Protein AF-A0A399XRP1-F1 (afdb_monomer_lite)

Radius of gyration: 32.17 Å; chains: 1; bounding box: 72×76×112 Å

Secondary structure (DSSP, 8-state):
---SHHHHHHHHHHHHHHHHHHHHHHHHHHHHS-S--------------THHHHHHHHHHHHHTT--TTS---TTS-TTSSHHHHHHHHHHHT--SSS--HHHHHHHHHT--GGGTS--HHHHHHHHHHT---HHHHHHHIIIIITTTT--SSSB-SSS--SS-B-HHHHHHSSTT---S-SSSHHHHHHHHHHHHHHHSS--HHHHHHHHHT--TTS---TT--TT-----HHHHHHHHHHHHHTT--TTSHHHHHHHHHHHHH--TTSPEEETTEEEHHHHHHHHHHHHHHTB-TT-THHHHHH-GGGTTS----HHHHHHHTB-TTSPBP-GGGGG---SHHHHHHHHHHH-SSSSSS-PPPBPPPSEEEEE-----STTEEEEEEEEE--SSPPEEEEEEEEBSS--EEEEEEEE-TTEEEEEEGGGT---S--EEEEEESSS--EEEEEEEE-STT--EEEEEEPBS--BSEEEE-----STTEEEEEEEE--SSS-EEEEEEEEETTEEEEEEEEEE-TTBEEEEEGGGT---SSEEEEEEEESS-BEEEEEEEEE-SS-EEEEEEE-BSS--S---------STT----------SSSPPP--------

Structure (mmCIF, N/CA/C/O backbone):
data_AF-A0A399XRP1-F1
#
_entry.id   AF-A0A399XRP1-F1
#
loop_
_atom_site.group_PDB
_atom_site.id
_atom_site.type_symbol
_atom_site.label_atom_id
_atom_site.label_alt_id
_atom_site.label_comp_id
_atom_site.label_asym_id
_atom_site.label_entity_id
_atom_site.label_seq_id
_atom_site.pdbx_PDB_ins_code
_atom_site.Cartn_x
_atom_site.Cartn_y
_atom_site.Cartn_z
_atom_site.occupancy
_atom_site.B_iso_or_equiv
_atom_site.auth_seq_id
_atom_site.auth_comp_id
_atom_site.auth_asym_id
_atom_site.auth_atom_id
_atom_site.pdbx_PDB_model_num
ATOM 1 N N . MET A 1 1 ? -2.306 51.051 -70.740 1.00 42.53 1 MET A N 1
ATOM 2 C CA . MET A 1 1 ? -3.369 50.356 -69.984 1.00 42.53 1 MET A CA 1
ATOM 3 C C . MET A 1 1 ? -2.854 50.050 -68.579 1.00 42.53 1 MET A C 1
ATOM 5 O O . MET A 1 1 ? -2.030 49.153 -68.453 1.00 42.53 1 MET A O 1
ATOM 9 N N . PRO A 1 2 ? -3.246 50.806 -67.540 1.00 45.38 2 PRO A N 1
ATOM 10 C CA . PRO A 1 2 ? -2.900 50.514 -66.152 1.00 45.38 2 PRO A CA 1
ATOM 11 C C . PRO A 1 2 ? -4.105 49.860 -65.454 1.00 45.38 2 PRO A C 1
ATOM 13 O O . PRO A 1 2 ? -5.100 50.526 -65.196 1.00 45.38 2 PRO A O 1
ATOM 16 N N . GLY A 1 3 ? -4.047 48.552 -65.189 1.00 45.09 3 GLY A N 1
ATOM 17 C CA . GLY A 1 3 ? -5.160 47.823 -64.554 1.00 45.09 3 GLY A CA 1
ATOM 18 C C . GLY A 1 3 ? -4.764 46.710 -63.580 1.00 45.09 3 GLY A C 1
ATOM 19 O O . GLY A 1 3 ? -5.597 46.282 -62.794 1.00 45.09 3 GLY A O 1
ATOM 20 N N . ALA A 1 4 ? -3.504 46.262 -63.566 1.00 49.75 4 ALA A N 1
ATOM 21 C CA . ALA A 1 4 ? -3.104 45.096 -62.768 1.00 49.75 4 ALA A CA 1
ATOM 22 C C . ALA A 1 4 ? -2.467 45.432 -61.401 1.00 49.75 4 ALA A C 1
ATOM 24 O O . ALA A 1 4 ? -2.487 44.600 -60.502 1.00 49.75 4 ALA A O 1
ATOM 25 N N . ALA A 1 5 ? -1.947 46.649 -61.195 1.00 49.41 5 ALA A N 1
ATOM 26 C CA . ALA A 1 5 ? -1.226 47.002 -59.960 1.00 49.41 5 ALA A CA 1
ATOM 27 C C . ALA A 1 5 ? -2.127 47.500 -58.806 1.00 49.41 5 ALA A C 1
ATOM 29 O O . ALA A 1 5 ? -1.689 47.552 -57.661 1.00 49.41 5 ALA A O 1
ATOM 30 N N . LEU A 1 6 ? -3.393 47.842 -59.077 1.00 46.78 6 LEU A N 1
ATOM 31 C CA . LEU A 1 6 ? -4.341 48.343 -58.065 1.00 46.78 6 LEU A CA 1
ATOM 32 C C . LEU A 1 6 ? -5.133 47.231 -57.348 1.00 46.78 6 LEU A C 1
ATOM 34 O O . LEU A 1 6 ? -5.683 47.481 -56.279 1.00 46.78 6 LEU A O 1
ATOM 38 N N . GLY A 1 7 ? -5.161 46.006 -57.887 1.00 46.41 7 GLY A N 1
ATOM 39 C CA . GLY A 1 7 ? -5.902 44.879 -57.299 1.00 46.41 7 GLY A CA 1
ATOM 40 C C . GLY A 1 7 ? -5.169 44.166 -56.156 1.00 46.41 7 GLY A C 1
ATOM 41 O O . GLY A 1 7 ? -5.786 43.813 -55.152 1.00 46.41 7 GLY A O 1
ATOM 42 N N . LEU A 1 8 ? -3.846 44.005 -56.258 1.00 48.16 8 LEU A N 1
ATOM 43 C CA . LEU A 1 8 ? -3.066 43.222 -55.287 1.00 48.16 8 LEU A CA 1
ATOM 44 C C . LEU A 1 8 ? -2.926 43.944 -53.934 1.00 48.16 8 LEU A C 1
ATOM 46 O O . LEU A 1 8 ? -3.144 43.355 -52.879 1.00 48.16 8 LEU A O 1
ATOM 50 N N . ALA A 1 9 ? -2.699 45.262 -53.968 1.00 51.84 9 ALA A N 1
ATOM 51 C CA . ALA A 1 9 ? -2.603 46.092 -52.765 1.00 51.84 9 ALA A CA 1
ATOM 52 C C . ALA A 1 9 ? -3.958 46.313 -52.057 1.00 51.84 9 ALA A C 1
ATOM 54 O O . ALA A 1 9 ? -3.992 46.773 -50.912 1.00 51.84 9 ALA A O 1
ATOM 55 N N . ALA A 1 10 ? -5.083 46.042 -52.727 1.00 53.41 10 ALA A N 1
ATOM 56 C CA . ALA A 1 10 ? -6.411 46.054 -52.113 1.00 53.41 10 ALA A CA 1
ATOM 57 C C . ALA A 1 10 ? -6.719 44.708 -51.432 1.00 53.41 10 ALA A C 1
ATOM 59 O O . ALA A 1 10 ? -7.255 44.699 -50.325 1.00 53.41 10 ALA A O 1
ATOM 60 N N . ALA A 1 11 ? -6.305 43.588 -52.036 1.00 50.38 11 ALA A N 1
ATOM 61 C CA . ALA A 1 11 ? -6.477 42.248 -51.476 1.00 50.38 11 ALA A CA 1
ATOM 62 C C . ALA A 1 11 ? -5.647 42.022 -50.195 1.00 50.38 11 ALA A C 1
ATOM 64 O O . ALA A 1 11 ? -6.184 41.527 -49.204 1.00 50.38 11 ALA A O 1
ATOM 65 N N . GLU A 1 12 ? -4.384 42.466 -50.154 1.00 53.56 12 GLU A N 1
ATOM 66 C CA . GLU A 1 12 ? -3.542 42.357 -48.947 1.00 53.56 12 GLU A CA 1
ATOM 67 C C . GLU A 1 12 ? -4.073 43.193 -47.773 1.00 53.56 12 GLU A C 1
ATOM 69 O O . GLU A 1 12 ? -4.075 42.741 -46.623 1.00 53.56 12 GLU A O 1
ATOM 74 N N . ARG A 1 13 ? -4.602 44.393 -48.050 1.00 60.50 13 ARG A N 1
ATOM 75 C CA . ARG A 1 13 ? -5.226 45.240 -47.021 1.00 60.50 13 ARG A CA 1
ATOM 76 C C . ARG A 1 13 ? -6.519 44.635 -46.477 1.00 60.50 13 ARG A C 1
ATOM 78 O O . ARG A 1 13 ? -6.781 44.746 -45.282 1.00 60.50 13 ARG A O 1
ATOM 85 N N . HIS A 1 14 ? -7.293 43.947 -47.315 1.00 57.81 14 HIS A N 1
ATOM 86 C CA . HIS A 1 14 ? -8.532 43.292 -46.894 1.00 57.81 14 HIS A CA 1
ATOM 87 C C . HIS A 1 14 ? -8.269 42.029 -46.056 1.00 57.81 14 HIS A C 1
ATOM 89 O O . HIS A 1 14 ? -8.948 41.787 -45.059 1.00 57.81 14 HIS A O 1
ATOM 95 N N . MET A 1 15 ? -7.229 41.267 -46.400 1.00 48.00 15 MET A N 1
ATOM 96 C CA . MET A 1 15 ? -6.836 40.056 -45.677 1.00 48.00 15 MET A CA 1
ATOM 97 C C . MET A 1 15 ? -6.202 40.375 -44.313 1.00 48.00 15 MET A C 1
ATOM 99 O O . MET A 1 15 ? -6.518 39.730 -43.315 1.00 48.00 15 MET A O 1
ATOM 103 N N . THR A 1 16 ? -5.405 41.446 -44.229 1.00 60.28 16 THR A N 1
ATOM 104 C CA . THR A 1 16 ? -4.840 41.935 -42.956 1.00 60.28 16 THR A CA 1
ATOM 105 C C . THR A 1 16 ? -5.938 42.447 -42.012 1.00 60.28 16 THR A C 1
ATOM 107 O O . THR A 1 16 ? -5.929 42.134 -40.821 1.00 60.28 16 THR A O 1
ATOM 110 N N . ALA A 1 17 ? -6.952 43.141 -42.545 1.00 60.19 17 ALA A N 1
ATOM 111 C CA . ALA A 1 17 ? -8.106 43.596 -41.767 1.00 60.19 17 ALA A CA 1
ATOM 112 C C . ALA A 1 17 ? -8.980 42.435 -41.243 1.00 60.19 17 ALA A C 1
ATOM 114 O O . ALA A 1 17 ? -9.497 42.513 -40.128 1.00 60.19 17 ALA A O 1
ATOM 115 N N . LEU A 1 18 ? -9.117 41.338 -41.999 1.00 50.25 18 LEU A N 1
ATOM 116 C CA . LEU A 1 18 ? -9.828 40.127 -41.562 1.00 50.25 18 LEU A CA 1
ATOM 117 C C . LEU A 1 18 ? -9.085 39.381 -40.441 1.00 50.25 18 LEU A C 1
ATOM 119 O O . LEU A 1 18 ? -9.715 38.944 -39.477 1.00 50.25 18 LEU A O 1
ATOM 123 N N . VAL A 1 19 ? -7.752 39.302 -40.508 1.00 56.00 19 VAL A N 1
ATOM 124 C CA . VAL A 1 19 ? -6.920 38.680 -39.460 1.00 56.00 19 VAL A CA 1
ATOM 125 C C . VAL A 1 19 ? -6.940 39.499 -38.164 1.00 56.00 19 VAL A C 1
ATOM 127 O O . VAL A 1 19 ? -7.020 38.934 -37.069 1.00 56.00 19 VAL A O 1
ATOM 130 N N . GLU A 1 20 ? -6.931 40.832 -38.250 1.00 58.22 20 GLU A N 1
ATOM 131 C CA . GLU A 1 20 ? -7.063 41.697 -37.071 1.00 58.22 20 GLU A CA 1
ATOM 132 C C . GLU A 1 20 ? -8.472 41.673 -36.465 1.00 58.22 20 GLU A C 1
ATOM 134 O O . GLU A 1 20 ? -8.607 41.709 -35.237 1.00 58.22 20 GLU A O 1
ATOM 139 N N . ARG A 1 21 ? -9.519 41.544 -37.292 1.00 55.41 21 ARG A N 1
ATOM 140 C CA . ARG A 1 21 ? -10.903 41.364 -36.829 1.00 55.41 21 ARG A CA 1
ATOM 141 C C . ARG A 1 21 ? -11.076 40.024 -36.106 1.00 55.41 21 ARG A C 1
ATOM 143 O O . ARG A 1 21 ? -11.595 40.017 -34.994 1.00 55.41 21 ARG A O 1
ATOM 150 N N . GLY A 1 22 ? -10.509 38.940 -36.642 1.00 49.56 22 GLY A N 1
ATOM 151 C CA . GLY A 1 22 ? -10.476 37.630 -35.980 1.00 49.56 22 GLY A CA 1
ATOM 152 C C . GLY A 1 22 ? -9.700 37.639 -34.656 1.00 49.56 22 GLY A C 1
ATOM 153 O O . GLY A 1 22 ? -10.166 37.103 -33.654 1.00 49.56 22 GLY A O 1
ATOM 154 N N . ARG A 1 23 ? -8.554 38.332 -34.582 1.00 53.34 23 ARG A N 1
ATOM 155 C CA . ARG A 1 23 ? -7.795 38.480 -33.320 1.00 53.34 23 ARG A CA 1
ATOM 156 C C . ARG A 1 23 ? -8.524 39.326 -32.271 1.00 53.34 23 ARG A C 1
ATOM 158 O O . ARG A 1 23 ? -8.349 39.075 -31.076 1.00 53.34 23 ARG A O 1
ATOM 165 N N . ARG A 1 24 ? -9.327 40.316 -32.681 1.00 50.47 24 ARG A N 1
ATOM 166 C CA . ARG A 1 24 ? -10.174 41.101 -31.764 1.00 50.47 24 ARG A CA 1
ATOM 167 C C . ARG A 1 24 ? -11.377 40.300 -31.276 1.00 50.47 24 ARG A C 1
ATOM 169 O O . ARG A 1 24 ? -11.640 40.352 -30.082 1.00 50.47 24 ARG A O 1
ATOM 176 N N . GLU A 1 25 ? -12.026 39.509 -32.128 1.00 46.03 25 GLU A N 1
ATOM 177 C CA . GLU A 1 25 ? -13.132 38.630 -31.716 1.00 46.03 25 GLU A CA 1
ATOM 178 C C . GLU A 1 25 ? -12.659 37.518 -30.770 1.00 46.03 25 GLU A C 1
ATOM 180 O O . GLU A 1 25 ? -13.270 37.316 -29.725 1.00 46.03 25 GLU A O 1
ATOM 185 N N . VAL A 1 26 ? -11.489 36.910 -31.006 1.00 45.25 26 VAL A N 1
ATOM 186 C CA . VAL A 1 26 ? -10.894 35.919 -30.082 1.00 45.25 26 VAL A CA 1
ATOM 187 C C . VAL A 1 26 ? -10.477 36.548 -28.739 1.00 45.25 26 VAL A C 1
ATOM 189 O O . VAL A 1 26 ? -10.608 35.920 -27.687 1.00 45.25 26 VAL A O 1
ATOM 192 N N . ARG A 1 27 ? -10.024 37.813 -28.727 1.00 44.12 27 ARG A N 1
ATOM 193 C CA . ARG A 1 27 ? -9.741 38.562 -27.482 1.00 44.12 27 ARG A CA 1
ATOM 194 C C . ARG A 1 27 ? -11.007 39.043 -26.761 1.00 44.12 27 ARG A C 1
ATOM 196 O O . ARG A 1 27 ? -10.960 39.203 -25.543 1.00 44.12 27 ARG A O 1
ATOM 203 N N . MET A 1 28 ? -12.112 39.252 -27.476 1.00 38.00 28 MET A N 1
ATOM 204 C CA . MET A 1 28 ? -13.414 39.610 -26.902 1.00 38.00 28 MET A CA 1
ATOM 205 C C . MET A 1 28 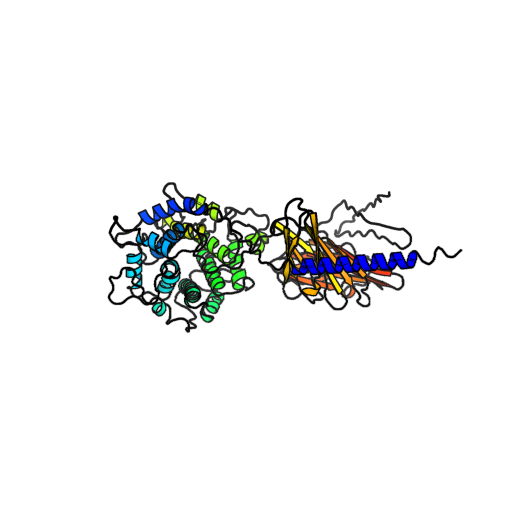? -14.120 38.371 -26.326 1.00 38.00 28 MET A C 1
ATOM 207 O O . MET A 1 28 ? -14.622 38.438 -25.208 1.00 38.00 28 MET A O 1
ATOM 211 N N . LEU A 1 29 ? -14.025 37.210 -26.992 1.00 34.38 29 LEU A N 1
ATOM 212 C CA . LEU A 1 29 ? -14.484 35.915 -26.466 1.00 34.38 29 LEU A CA 1
ATOM 213 C C . LEU A 1 29 ? -13.693 35.466 -25.224 1.00 34.38 29 LEU A C 1
ATOM 215 O O . LEU A 1 29 ? -14.287 34.956 -24.278 1.00 34.38 29 LEU A O 1
ATOM 219 N N . ARG A 1 30 ? -12.383 35.750 -25.150 1.00 34.16 30 ARG A N 1
ATOM 220 C CA . ARG A 1 30 ? -11.574 35.517 -23.933 1.00 34.16 30 ARG A CA 1
ATOM 221 C C . ARG A 1 30 ? -11.908 36.443 -22.754 1.00 34.16 30 ARG A C 1
ATOM 223 O O . ARG A 1 30 ? -11.483 36.154 -21.643 1.00 34.16 30 ARG A O 1
ATOM 230 N N . ARG A 1 31 ? -12.638 37.545 -22.971 1.00 34.28 31 ARG A N 1
ATOM 231 C CA . ARG A 1 31 ? -13.061 38.481 -21.908 1.00 34.28 31 ARG A CA 1
ATOM 232 C C . ARG A 1 31 ? -14.530 38.334 -21.500 1.00 34.28 31 ARG A C 1
ATOM 234 O O . ARG A 1 31 ? -14.922 38.936 -20.509 1.00 34.28 31 ARG A O 1
ATOM 241 N N . ILE A 1 32 ? -15.318 37.530 -22.220 1.00 31.95 32 ILE A N 1
ATOM 242 C CA . ILE A 1 32 ? -16.733 37.261 -21.906 1.00 31.95 32 ILE A CA 1
ATOM 243 C C . ILE A 1 32 ? -16.922 35.905 -21.187 1.00 31.95 32 ILE A C 1
ATOM 245 O O . ILE A 1 32 ? -17.917 35.727 -20.495 1.00 31.95 32 ILE A O 1
ATOM 249 N N . LEU A 1 33 ? -15.932 35.000 -21.198 1.00 30.44 33 LEU A N 1
ATOM 250 C CA . LEU A 1 33 ? -15.900 33.799 -20.338 1.00 30.44 33 LEU A CA 1
ATOM 251 C C . LEU A 1 33 ? -15.177 34.040 -18.992 1.00 30.44 33 LEU A C 1
ATOM 253 O O . LEU A 1 33 ? -14.285 33.298 -18.598 1.00 30.44 33 LEU A O 1
ATOM 257 N N . PHE A 1 34 ? -15.558 35.102 -18.284 1.00 30.00 34 PHE A N 1
ATOM 258 C CA . PHE A 1 34 ? -15.240 35.297 -16.858 1.00 30.00 34 PHE A CA 1
ATOM 259 C C . PHE A 1 34 ? -16.518 35.675 -16.090 1.00 30.00 34 PHE A C 1
ATOM 261 O O . PHE A 1 34 ? -16.526 36.546 -15.227 1.00 30.00 34 PHE A O 1
ATOM 268 N N . PHE A 1 35 ? -17.631 35.033 -16.453 1.00 28.78 35 PHE A N 1
ATOM 269 C CA . PHE A 1 35 ? -18.825 34.967 -15.623 1.00 28.78 35 PHE A CA 1
ATOM 270 C C . PHE A 1 35 ? -18.883 33.580 -14.996 1.00 28.78 35 PHE A C 1
ATOM 272 O O . PHE A 1 35 ? -18.851 32.568 -15.693 1.00 28.78 35 PHE A O 1
ATOM 279 N N . SER A 1 36 ? -18.920 33.576 -13.669 1.00 36.03 36 SER A N 1
ATOM 280 C CA . SER A 1 36 ? -19.056 32.426 -12.794 1.00 36.03 36 SER A CA 1
ATOM 281 C C . SER A 1 36 ? -20.092 31.430 -13.313 1.00 36.03 36 SER A C 1
ATOM 283 O O . SER A 1 36 ? -21.292 31.678 -13.239 1.00 36.03 36 SER A O 1
ATOM 285 N N . VAL A 1 37 ? -19.626 30.272 -13.773 1.00 25.88 37 VAL A N 1
ATOM 286 C CA . VAL A 1 37 ? -20.416 29.045 -13.724 1.00 25.88 37 VAL A CA 1
ATOM 287 C C . VAL A 1 37 ? -19.744 28.178 -12.677 1.00 25.88 37 VAL A C 1
ATOM 289 O O . VAL A 1 37 ? -18.865 27.370 -12.961 1.00 25.88 37 VAL A O 1
ATOM 292 N N . VAL A 1 38 ? -20.140 28.415 -11.428 1.00 27.66 38 VAL A N 1
ATOM 293 C CA . VAL A 1 38 ? -20.074 27.394 -10.390 1.00 27.66 38 VAL A CA 1
ATOM 294 C C . VAL A 1 38 ? -20.997 26.287 -10.889 1.00 27.66 38 VAL A C 1
ATOM 296 O O . VAL A 1 38 ? -22.207 26.341 -10.687 1.00 27.66 38 VAL A O 1
ATOM 299 N N . PHE A 1 39 ? -20.449 25.313 -11.617 1.00 27.83 39 PHE A N 1
ATOM 300 C CA . PHE A 1 39 ? -21.079 24.006 -11.655 1.00 27.83 39 PHE A CA 1
ATOM 301 C C . PHE A 1 39 ? -20.951 23.492 -10.229 1.00 27.83 39 PHE A C 1
ATOM 303 O O . PHE A 1 39 ? -19.893 23.024 -9.811 1.00 27.83 39 PHE A O 1
ATOM 310 N N . GLY A 1 40 ? -22.029 23.659 -9.463 1.00 27.28 40 GLY A N 1
ATOM 311 C CA . GLY A 1 40 ? -22.305 22.756 -8.370 1.00 27.28 40 GLY A CA 1
ATOM 312 C C . GLY A 1 40 ? -22.306 21.372 -8.989 1.00 27.28 40 GLY A C 1
ATOM 313 O O . GLY A 1 40 ? -23.285 20.963 -9.611 1.00 27.28 40 GLY A O 1
ATOM 314 N N . ILE A 1 41 ? -21.171 20.687 -8.880 1.00 28.45 41 ILE A N 1
ATOM 315 C CA . ILE A 1 41 ? -21.155 19.241 -8.881 1.00 28.45 41 ILE A CA 1
ATOM 316 C C . ILE A 1 41 ? -22.017 18.918 -7.666 1.00 28.45 41 ILE A C 1
ATOM 318 O O . ILE A 1 41 ? -21.552 18.941 -6.530 1.00 28.45 41 ILE A O 1
ATOM 322 N N . LEU A 1 42 ? -23.316 18.719 -7.895 1.00 26.14 42 LEU A N 1
ATOM 323 C CA . LEU A 1 42 ? -24.064 17.785 -7.082 1.00 26.14 42 LEU A CA 1
ATOM 324 C C . LEU A 1 42 ? -23.274 16.497 -7.251 1.00 26.14 42 LEU A C 1
ATOM 326 O O . LEU A 1 42 ? -23.413 15.801 -8.256 1.00 26.14 42 LEU A O 1
ATOM 330 N N . ALA A 1 43 ? -22.351 16.269 -6.315 1.00 27.28 43 ALA A N 1
ATOM 331 C CA . ALA A 1 43 ? -21.893 14.941 -6.012 1.00 27.28 43 ALA A CA 1
ATOM 332 C C . ALA A 1 43 ? -23.197 14.189 -5.803 1.00 27.28 43 ALA A C 1
ATOM 334 O O . ALA A 1 43 ? -23.919 14.438 -4.835 1.00 27.28 43 ALA A O 1
ATOM 335 N N . LEU A 1 44 ? -23.582 13.393 -6.800 1.00 27.28 44 LEU A N 1
ATOM 336 C CA . LEU A 1 44 ? -24.579 12.377 -6.558 1.00 27.28 44 LEU A CA 1
ATOM 337 C C . LEU A 1 44 ? -24.024 11.635 -5.345 1.00 27.28 44 LEU A C 1
ATOM 339 O O . LEU A 1 44 ? -22.862 11.216 -5.417 1.00 27.28 44 LEU A O 1
ATOM 343 N N . PRO A 1 45 ? -24.752 11.587 -4.217 1.00 26.02 45 PRO A N 1
ATOM 344 C CA . PRO A 1 45 ? -24.285 10.818 -3.087 1.00 26.02 45 PRO A CA 1
ATOM 345 C C . PRO A 1 45 ? -23.979 9.434 -3.641 1.00 26.02 45 PRO A C 1
ATOM 347 O O . PRO A 1 45 ? -24.822 8.833 -4.319 1.00 26.02 45 PRO A O 1
ATOM 350 N N . SER A 1 46 ? -22.740 8.987 -3.440 1.00 33.06 46 SER A N 1
ATOM 351 C CA . SER A 1 46 ? -22.383 7.593 -3.649 1.00 33.06 46 SER A CA 1
ATOM 352 C C . SER A 1 46 ? -23.512 6.754 -3.049 1.00 33.06 46 SER A C 1
ATOM 354 O O . SER A 1 46 ? -23.994 7.111 -1.967 1.00 33.06 46 SER A O 1
ATOM 356 N N . PRO A 1 47 ? -24.002 5.713 -3.743 1.00 30.62 47 PRO A N 1
ATOM 357 C CA . PRO A 1 47 ? -25.041 4.871 -3.177 1.00 30.62 47 PRO A CA 1
ATOM 358 C C . PRO A 1 47 ? -24.593 4.458 -1.777 1.00 30.62 47 PRO A C 1
ATOM 360 O O . PRO A 1 47 ? -23.445 4.049 -1.595 1.00 30.62 47 PRO A O 1
ATOM 363 N N . VAL A 1 48 ? -25.483 4.671 -0.803 1.00 34.47 48 VAL A N 1
ATOM 364 C CA . VAL A 1 48 ? -25.309 4.276 0.596 1.00 34.47 48 VAL A CA 1
ATOM 365 C C . VAL A 1 48 ? -24.639 2.906 0.607 1.00 34.47 48 VAL A C 1
ATOM 367 O O . VAL A 1 48 ? -25.146 1.967 -0.010 1.00 34.47 48 VAL A O 1
ATOM 370 N N . SER A 1 49 ? -23.450 2.856 1.209 1.00 37.12 49 SER A N 1
ATOM 371 C CA . SER A 1 49 ? -22.557 1.701 1.216 1.00 37.12 49 SER A CA 1
ATOM 372 C C . SER A 1 49 ? -23.332 0.411 1.486 1.00 37.12 49 SER A C 1
ATOM 374 O O . SER A 1 49 ? -24.045 0.303 2.484 1.00 37.12 49 SER A O 1
ATOM 376 N N . SER A 1 50 ? -23.153 -0.594 0.628 1.00 40.81 50 SER A N 1
ATOM 377 C CA . SER A 1 50 ? -23.657 -1.957 0.829 1.00 40.81 50 SER A CA 1
ATOM 378 C C . SER A 1 50 ? -23.174 -2.604 2.136 1.00 40.81 50 SER A C 1
ATOM 380 O O . SER A 1 50 ? -23.678 -3.666 2.498 1.00 40.81 50 SER A O 1
ATOM 382 N N . ALA A 1 51 ? -22.230 -1.978 2.850 1.00 43.97 51 ALA A N 1
ATOM 383 C CA . ALA A 1 51 ? -21.695 -2.467 4.112 1.00 43.97 51 ALA A CA 1
ATOM 384 C C . ALA A 1 51 ? -22.715 -2.449 5.265 1.00 43.97 51 ALA A C 1
ATOM 386 O O . ALA A 1 51 ? -22.698 -3.381 6.060 1.00 43.97 51 ALA A O 1
ATOM 387 N N . SER A 1 52 ? -23.642 -1.478 5.351 1.00 52.19 52 SER A N 1
ATOM 388 C CA . SER A 1 52 ? -24.543 -1.379 6.523 1.00 52.19 52 SER A CA 1
ATOM 389 C C . SER A 1 52 ? -25.512 -2.561 6.639 1.00 52.19 52 SER A C 1
ATOM 391 O O . SER A 1 52 ? -25.779 -3.054 7.732 1.00 52.19 52 SER A O 1
ATOM 393 N N . ILE A 1 53 ? -25.982 -3.094 5.505 1.00 52.66 53 ILE A N 1
ATOM 394 C CA . ILE A 1 53 ? -26.804 -4.315 5.475 1.00 52.66 53 ILE A CA 1
ATOM 395 C C . ILE A 1 53 ? -25.959 -5.555 5.816 1.00 52.66 53 ILE A C 1
ATOM 397 O O . ILE A 1 53 ? -26.482 -6.507 6.391 1.00 52.66 53 ILE A O 1
ATOM 401 N N . GLN A 1 54 ? -24.661 -5.554 5.491 1.00 71.12 54 GLN A N 1
ATOM 402 C CA . GLN A 1 54 ? -23.758 -6.680 5.756 1.00 71.12 54 GLN A CA 1
ATOM 403 C C . GLN A 1 54 ? -23.319 -6.759 7.230 1.00 71.12 54 GLN A C 1
ATOM 405 O O . GLN A 1 54 ? -23.123 -7.859 7.746 1.00 71.12 54 GLN A O 1
ATOM 410 N N . THR A 1 55 ? -23.202 -5.629 7.934 1.00 87.75 55 THR A N 1
ATOM 411 C CA . THR A 1 55 ? -22.754 -5.590 9.338 1.00 87.75 55 THR A CA 1
ATOM 412 C C . THR A 1 55 ? -23.885 -5.620 10.365 1.00 87.75 55 THR A C 1
ATOM 414 O O . THR A 1 55 ? -23.626 -5.957 11.520 1.00 87.75 55 THR A O 1
ATOM 417 N N . GLN A 1 56 ? -25.138 -5.351 9.976 1.00 93.75 56 GLN A N 1
ATOM 418 C CA . GLN A 1 56 ? -26.249 -5.245 10.929 1.00 93.75 56 GLN A CA 1
ATOM 419 C C . GLN A 1 56 ? -26.434 -6.502 11.790 1.00 93.75 56 GLN A C 1
ATOM 421 O O . GLN A 1 56 ? -26.509 -6.398 13.009 1.00 93.75 56 GLN A O 1
ATOM 426 N N . ALA A 1 57 ? -26.436 -7.697 11.189 1.00 94.81 57 ALA A N 1
ATOM 427 C CA . ALA A 1 57 ? -26.604 -8.942 11.944 1.00 94.81 57 ALA A CA 1
ATOM 428 C C . ALA A 1 57 ? -25.464 -9.177 12.955 1.00 94.81 57 ALA A C 1
ATOM 430 O O . ALA A 1 57 ? -25.690 -9.722 14.034 1.00 94.81 57 ALA A O 1
ATOM 431 N N . ALA A 1 58 ? -24.241 -8.753 12.621 1.00 97.00 58 ALA A N 1
ATOM 432 C CA . ALA A 1 58 ? -23.099 -8.815 13.529 1.00 97.00 58 ALA A CA 1
ATOM 433 C C . ALA A 1 58 ? -23.272 -7.864 14.718 1.00 97.00 58 ALA A C 1
ATOM 435 O O . ALA A 1 58 ? -23.019 -8.261 15.854 1.00 97.00 58 ALA A O 1
ATOM 436 N N . VAL A 1 59 ? -23.757 -6.643 14.481 1.00 97.69 59 VAL A N 1
ATOM 437 C CA . VAL A 1 59 ? -24.059 -5.689 15.557 1.00 97.69 59 VAL A CA 1
ATOM 438 C C . VAL A 1 59 ? -25.220 -6.157 16.426 1.00 97.69 59 VAL A C 1
ATOM 440 O O . VAL A 1 59 ? -25.107 -6.093 17.646 1.00 97.69 59 VAL A O 1
ATOM 443 N N . ASP A 1 60 ? -26.283 -6.707 15.838 1.00 97.12 60 ASP A N 1
ATOM 444 C CA . ASP A 1 60 ? -27.393 -7.295 16.597 1.00 97.12 60 ASP A CA 1
ATOM 445 C C . ASP A 1 60 ? -26.894 -8.415 17.524 1.00 97.12 60 ASP A C 1
ATOM 447 O O . ASP A 1 60 ? -27.315 -8.518 18.678 1.00 97.12 60 ASP A O 1
ATOM 451 N N . TRP A 1 61 ? -25.950 -9.233 17.042 1.00 97.62 61 TRP A N 1
ATOM 452 C CA . TRP A 1 61 ? -25.320 -10.265 17.859 1.00 97.62 61 TRP A CA 1
ATOM 453 C C . TRP A 1 61 ? -24.474 -9.680 18.998 1.00 97.62 61 TRP A C 1
ATOM 455 O O . TRP A 1 61 ? -24.600 -10.169 20.121 1.00 97.62 61 TRP A O 1
ATOM 465 N N . ILE A 1 62 ? -23.662 -8.643 18.738 1.00 98.31 62 ILE A N 1
ATOM 466 C CA . ILE A 1 62 ? -22.869 -7.940 19.767 1.00 98.31 62 ILE A CA 1
ATOM 467 C C . ILE A 1 62 ? -23.798 -7.385 20.850 1.00 98.31 62 ILE A C 1
ATOM 469 O O . ILE A 1 62 ? -23.600 -7.673 22.026 1.00 98.31 62 ILE A O 1
ATOM 473 N N . VAL A 1 63 ? -24.848 -6.655 20.458 1.00 98.06 63 VAL A N 1
ATOM 474 C CA . VAL A 1 63 ? -25.837 -6.067 21.377 1.00 98.06 63 VAL A CA 1
ATOM 475 C C . VAL A 1 63 ? -26.499 -7.140 22.243 1.00 98.06 63 VAL A C 1
ATOM 477 O O . VAL A 1 63 ? -26.705 -6.933 23.436 1.00 98.06 63 VAL A O 1
ATOM 480 N N . ALA A 1 64 ? -26.772 -8.322 21.686 1.00 97.31 64 ALA A N 1
ATOM 481 C CA . ALA A 1 64 ? -27.326 -9.439 22.447 1.00 97.31 64 ALA A CA 1
ATOM 482 C C . ALA A 1 64 ? -26.370 -10.018 23.514 1.00 97.31 64 ALA A C 1
ATOM 484 O O . ALA A 1 64 ? -26.825 -10.802 24.347 1.00 97.31 64 ALA A O 1
ATOM 485 N N . GLN A 1 65 ? -25.080 -9.655 23.503 1.00 97.38 65 GLN A N 1
ATOM 486 C CA . GLN A 1 65 ? -24.098 -10.060 24.519 1.00 97.38 65 GLN A CA 1
ATOM 487 C C . GLN A 1 65 ? -23.960 -9.053 25.671 1.00 97.38 65 GLN A C 1
ATOM 489 O O . GLN A 1 65 ? -23.114 -9.256 26.542 1.00 97.38 65 GLN A O 1
ATOM 494 N N . GLN A 1 66 ? -24.754 -7.975 25.680 1.00 97.94 66 GLN A N 1
ATOM 495 C CA . GLN A 1 66 ? -24.669 -6.944 26.712 1.00 97.94 66 GLN A CA 1
ATOM 496 C C . GLN A 1 66 ? -24.854 -7.536 28.119 1.00 97.94 66 GLN A C 1
ATOM 498 O O . GLN A 1 66 ? -25.780 -8.316 28.369 1.00 97.94 66 GLN A O 1
ATOM 503 N N . GLN A 1 67 ? -23.981 -7.144 29.041 1.00 97.19 67 GLN A N 1
ATOM 504 C CA . GLN A 1 67 ? -24.006 -7.551 30.442 1.00 97.19 67 GLN A CA 1
ATOM 505 C C . GLN A 1 67 ? -24.753 -6.532 31.313 1.00 97.19 67 GLN A C 1
ATOM 507 O O . GLN A 1 67 ? -25.189 -5.480 30.851 1.00 97.19 67 GLN A O 1
ATOM 512 N N . ASN A 1 68 ? -24.977 -6.878 32.581 1.00 96.50 68 ASN A N 1
ATOM 513 C CA . ASN A 1 68 ? -25.799 -6.087 33.502 1.00 96.50 68 ASN A CA 1
ATOM 514 C C . ASN A 1 68 ? -25.172 -4.750 33.921 1.00 96.50 68 ASN A C 1
ATOM 516 O O . ASN A 1 68 ? -25.898 -3.891 34.415 1.00 96.50 68 ASN A O 1
ATOM 520 N N . ASP A 1 69 ? -23.862 -4.601 33.740 1.00 94.81 69 ASP A N 1
ATOM 521 C CA . ASP A 1 69 ? -23.107 -3.350 33.860 1.00 94.81 69 ASP A CA 1
ATOM 522 C C . ASP A 1 69 ? -23.215 -2.473 32.597 1.00 94.81 69 ASP A C 1
ATOM 524 O O . ASP A 1 69 ? -22.698 -1.367 32.561 1.00 94.81 69 ASP A O 1
ATOM 528 N N . GLY A 1 70 ? -23.905 -2.950 31.555 1.00 96.75 70 GLY A N 1
ATOM 529 C CA . GLY A 1 70 ? -24.039 -2.272 30.269 1.00 96.75 70 GLY A CA 1
ATOM 530 C C . GLY A 1 70 ? -22.924 -2.600 29.273 1.00 96.75 70 GLY A C 1
ATOM 531 O O . GLY A 1 70 ? -23.064 -2.261 28.095 1.00 96.75 70 GLY A O 1
ATOM 532 N N . GLY A 1 71 ? -21.866 -3.292 29.707 1.00 97.31 71 GLY A N 1
ATOM 533 C CA . GLY A 1 71 ? -20.683 -3.623 28.919 1.00 97.31 71 GLY A CA 1
ATOM 534 C C . GLY A 1 71 ? -20.810 -4.919 28.119 1.00 97.31 71 GLY A C 1
ATOM 535 O O . GLY A 1 71 ? -21.874 -5.534 28.031 1.00 97.31 71 GLY A O 1
ATOM 536 N N . PHE A 1 72 ? -19.694 -5.341 27.520 1.00 98.00 72 PHE A N 1
ATOM 537 C CA . PHE A 1 72 ? -19.614 -6.517 26.640 1.00 98.00 72 PHE A CA 1
ATOM 538 C C . PHE A 1 72 ? -18.446 -7.461 26.989 1.00 98.00 72 PHE A C 1
ATOM 540 O O . PHE A 1 72 ? -18.036 -8.253 26.145 1.00 98.00 72 PHE A O 1
ATOM 547 N N . GLU A 1 73 ? -17.897 -7.395 28.209 1.00 95.69 73 GLU A N 1
ATOM 548 C CA . GLU A 1 73 ? -16.732 -8.194 28.646 1.00 95.69 73 GLU A CA 1
ATOM 549 C C . GLU A 1 73 ? -17.076 -9.672 28.914 1.00 95.69 73 GLU A C 1
ATOM 551 O O . GLU A 1 73 ? -17.088 -10.146 30.054 1.00 95.69 73 GLU A O 1
ATOM 556 N N . MET A 1 74 ? -17.368 -10.445 27.869 1.00 95.38 74 MET A N 1
ATOM 557 C CA . MET A 1 74 ? -17.654 -11.882 27.970 1.00 95.38 74 MET A CA 1
ATOM 558 C C . MET A 1 74 ? -16.467 -12.700 28.494 1.00 95.38 74 MET A C 1
ATOM 560 O O . MET A 1 74 ? -16.660 -13.693 29.196 1.00 95.38 74 MET A O 1
ATOM 564 N N . ALA A 1 75 ? -15.243 -12.292 28.167 1.00 93.12 75 ALA A N 1
ATOM 565 C CA . ALA A 1 75 ? -14.008 -12.940 28.590 1.00 93.12 75 ALA A CA 1
ATOM 566 C C . ALA A 1 75 ? -13.608 -12.584 30.033 1.00 93.12 75 ALA A C 1
ATOM 568 O O . ALA A 1 75 ? -12.721 -13.228 30.594 1.00 93.12 75 ALA A O 1
ATOM 569 N N . GLY A 1 76 ? -14.253 -11.582 30.643 1.00 91.50 76 GLY A N 1
ATOM 570 C CA . GLY A 1 76 ? -13.990 -11.160 32.019 1.00 91.50 76 GLY A CA 1
ATOM 571 C C . GLY A 1 76 ? -12.692 -10.366 32.208 1.00 91.50 76 GLY A C 1
ATOM 572 O O . GLY A 1 76 ? -12.156 -10.340 33.316 1.00 91.50 76 GLY A O 1
ATOM 573 N N . PHE A 1 77 ? -12.176 -9.731 31.150 1.00 91.75 77 PHE A N 1
ATOM 574 C CA . PHE A 1 77 ? -10.994 -8.866 31.200 1.00 91.75 77 PHE A CA 1
ATOM 575 C C . PHE A 1 77 ? -11.395 -7.405 30.944 1.00 91.75 77 PHE A C 1
ATOM 577 O O . PHE A 1 77 ? -11.564 -7.034 29.789 1.00 91.75 77 PHE A O 1
ATOM 584 N N . PRO A 1 78 ? -11.526 -6.552 31.976 1.00 90.94 78 PRO A N 1
ATOM 585 C CA . PRO A 1 78 ? -11.993 -5.176 31.802 1.00 90.94 78 PRO A CA 1
ATOM 586 C C . PRO A 1 78 ? -11.229 -4.390 30.723 1.00 90.94 78 PRO A C 1
ATOM 588 O O . PRO A 1 78 ? -9.998 -4.313 30.752 1.00 90.94 78 PRO A O 1
ATOM 591 N N . GLY A 1 79 ? -11.961 -3.799 29.773 1.00 91.44 79 GLY A N 1
ATOM 592 C CA . GLY A 1 79 ? -11.411 -2.998 28.674 1.00 91.44 79 GLY A CA 1
ATOM 593 C C . GLY A 1 79 ? -10.926 -3.804 27.466 1.00 91.44 79 GLY A C 1
ATOM 594 O O . GLY A 1 79 ? -10.415 -3.219 26.497 1.00 91.44 79 GLY A O 1
ATOM 595 N N . PHE A 1 80 ? -11.073 -5.129 27.489 1.00 93.69 80 PHE A N 1
ATOM 596 C CA . PHE A 1 80 ? -10.693 -5.990 26.379 1.00 93.69 80 PHE A CA 1
ATOM 597 C C . PHE A 1 80 ? -11.701 -5.888 25.229 1.00 93.69 80 PHE A C 1
ATOM 599 O O . PHE A 1 80 ? -11.291 -5.595 24.104 1.00 93.69 80 PHE A O 1
ATOM 606 N N . GLU A 1 81 ? -12.997 -6.035 25.512 1.00 97.06 81 GLU A N 1
ATOM 607 C CA . GLU A 1 81 ? -14.063 -6.151 24.507 1.00 97.06 81 GLU A CA 1
ATOM 608 C C . GLU A 1 81 ? -14.929 -4.904 24.360 1.00 97.06 81 GLU A C 1
ATOM 610 O O . GLU A 1 81 ? -15.261 -4.502 23.241 1.00 97.06 81 GLU A O 1
ATOM 615 N N . THR A 1 82 ? -15.304 -4.284 25.479 1.00 98.12 82 THR A N 1
ATOM 616 C CA . THR A 1 82 ? -16.321 -3.223 25.504 1.00 98.12 82 THR A CA 1
ATOM 617 C C . THR A 1 82 ? -15.945 -2.023 24.625 1.00 98.12 82 THR A C 1
ATOM 619 O O . THR A 1 82 ? -16.788 -1.594 23.830 1.00 98.12 82 THR A O 1
ATOM 622 N N . PRO A 1 83 ? -14.690 -1.519 24.645 1.00 98.12 83 PRO A N 1
ATOM 623 C CA . PRO A 1 83 ? -14.275 -0.434 23.756 1.00 98.12 83 PRO A CA 1
ATOM 624 C C . PRO A 1 83 ? -14.467 -0.745 22.265 1.00 98.12 83 PRO A C 1
ATOM 626 O O . PRO A 1 83 ? -14.916 0.108 21.496 1.00 98.12 83 PRO A O 1
ATOM 629 N N . ASP A 1 84 ? -14.147 -1.973 21.854 1.00 98.25 84 ASP A N 1
ATOM 630 C CA . ASP A 1 84 ? -14.252 -2.435 20.472 1.00 98.25 84 ASP A CA 1
ATOM 631 C C . ASP A 1 84 ? -15.716 -2.627 20.047 1.00 98.25 84 ASP A C 1
ATOM 633 O O . ASP A 1 84 ? -16.089 -2.229 18.941 1.00 98.25 84 ASP A O 1
ATOM 637 N N . ALA A 1 85 ? -16.548 -3.191 20.929 1.00 98.62 85 ALA A N 1
ATOM 638 C CA . ALA A 1 85 ? -17.982 -3.378 20.707 1.00 98.62 85 ALA A CA 1
ATOM 639 C C . ALA A 1 85 ? -18.720 -2.043 20.523 1.00 98.62 85 ALA A C 1
ATOM 641 O O . ALA A 1 85 ? -19.510 -1.891 19.590 1.00 98.62 85 ALA A O 1
ATOM 642 N N . ILE A 1 86 ? -18.408 -1.042 21.351 1.00 98.69 86 ILE A N 1
ATOM 643 C CA . ILE A 1 86 ? -18.984 0.304 21.235 1.00 98.69 86 ILE A CA 1
ATOM 644 C C . ILE A 1 86 ? -18.626 0.943 19.894 1.00 98.69 86 ILE A C 1
ATOM 646 O O . ILE A 1 86 ? -19.505 1.483 19.219 1.00 98.69 86 ILE A O 1
ATOM 650 N N . LEU A 1 87 ? -17.358 0.863 19.469 1.00 98.31 87 LEU A N 1
ATOM 651 C CA . LEU A 1 87 ? -16.974 1.417 18.172 1.00 98.31 87 LEU A CA 1
ATOM 652 C C . LEU A 1 87 ? -17.640 0.661 17.013 1.00 98.31 87 LEU A C 1
ATOM 654 O O . LEU A 1 87 ? -18.026 1.287 16.032 1.00 98.31 87 LEU A O 1
ATOM 658 N N . ALA A 1 88 ? -17.820 -0.657 17.117 1.00 98.19 88 ALA A N 1
ATOM 659 C CA . ALA A 1 88 ? -18.543 -1.437 16.112 1.00 98.19 88 ALA A CA 1
ATOM 660 C C . ALA A 1 88 ? -20.008 -0.981 15.962 1.00 98.19 88 ALA A C 1
ATOM 662 O O . ALA A 1 88 ? -20.486 -0.802 14.840 1.00 98.19 88 ALA A O 1
ATOM 663 N N . ILE A 1 89 ? -20.704 -0.730 17.077 1.00 98.31 89 ILE A N 1
ATOM 664 C CA . ILE A 1 89 ? -22.067 -0.170 17.081 1.00 98.31 89 ILE A CA 1
ATOM 665 C C . ILE A 1 89 ? -22.075 1.218 16.420 1.00 98.31 89 ILE A C 1
ATOM 667 O O . ILE A 1 89 ? -22.902 1.491 15.549 1.00 98.31 89 ILE A O 1
ATOM 671 N N . ALA A 1 90 ? -21.120 2.074 16.789 1.00 97.62 90 ALA A N 1
ATOM 672 C CA . ALA A 1 90 ? -20.972 3.419 16.240 1.00 97.62 90 ALA A CA 1
ATOM 673 C C . ALA A 1 90 ? -20.682 3.438 14.727 1.00 97.62 90 ALA A C 1
ATOM 675 O O . ALA A 1 90 ? -21.247 4.264 14.009 1.00 97.62 90 ALA A O 1
ATOM 676 N N . GLU A 1 91 ? -19.826 2.534 14.241 1.00 94.81 91 GLU A N 1
ATOM 677 C CA . GLU A 1 91 ? -19.502 2.353 12.818 1.00 94.81 91 GLU A CA 1
ATOM 678 C C . GLU A 1 91 ? -20.743 1.929 12.023 1.00 94.81 91 GLU A C 1
ATOM 680 O O . GLU A 1 91 ? -21.063 2.527 10.998 1.00 94.81 91 GLU A O 1
ATOM 685 N N . ASN A 1 92 ? -21.506 0.956 12.530 1.00 95.25 92 ASN A N 1
ATOM 686 C CA . ASN A 1 92 ? -22.723 0.477 11.872 1.00 95.25 92 ASN A CA 1
ATOM 687 C C . ASN A 1 92 ? -23.845 1.531 11.826 1.00 95.25 92 ASN A C 1
ATOM 689 O O . ASN A 1 92 ? -24.717 1.469 10.962 1.00 95.25 92 ASN A O 1
ATOM 693 N N . ALA A 1 93 ? -23.824 2.511 12.733 1.00 94.62 93 ALA A N 1
ATOM 694 C CA . ALA A 1 93 ? -24.775 3.620 12.744 1.00 94.62 93 ALA A CA 1
ATOM 695 C C . ALA A 1 93 ? -24.505 4.682 11.661 1.00 94.62 93 ALA A C 1
ATOM 697 O O . ALA A 1 93 ? -25.349 5.553 11.426 1.00 94.62 93 ALA A O 1
ATOM 698 N N . GLN A 1 94 ? -23.342 4.646 11.002 1.00 92.50 94 GLN A N 1
ATOM 699 C CA . GLN A 1 94 ? -23.000 5.636 9.986 1.00 92.50 94 GLN A CA 1
ATOM 700 C C . GLN A 1 94 ? -23.783 5.394 8.692 1.00 92.50 94 GLN A C 1
ATOM 702 O O . GLN A 1 94 ? -23.779 4.307 8.118 1.00 92.50 94 GLN A O 1
ATOM 707 N N . THR A 1 95 ? -24.442 6.444 8.202 1.00 85.00 95 THR A N 1
ATOM 708 C CA . THR A 1 95 ? -25.238 6.414 6.959 1.00 85.00 95 THR A CA 1
ATOM 709 C C . THR A 1 95 ? -24.684 7.330 5.869 1.00 85.00 95 THR A C 1
ATOM 711 O O . THR A 1 95 ? -25.095 7.238 4.712 1.00 85.00 95 THR A O 1
ATOM 714 N N . GLU A 1 96 ? -23.724 8.184 6.222 1.00 83.81 96 GLU A N 1
ATOM 715 C CA . GLU A 1 96 ? -23.068 9.139 5.335 1.00 83.81 96 GLU A CA 1
ATOM 716 C C . GLU A 1 96 ? -21.571 8.827 5.218 1.00 83.81 96 GLU A C 1
ATOM 718 O O . GLU A 1 96 ? -21.001 8.089 6.018 1.00 83.81 96 GLU A O 1
ATOM 723 N N . THR A 1 97 ? -20.911 9.408 4.215 1.00 80.44 97 THR A N 1
ATOM 724 C CA . THR A 1 97 ? -19.458 9.259 4.030 1.00 80.44 97 THR A CA 1
ATOM 725 C C . THR A 1 97 ? -18.640 10.005 5.083 1.00 80.44 97 THR A C 1
ATOM 727 O O . THR A 1 97 ? -17.488 9.657 5.320 1.00 80.44 97 THR A O 1
ATOM 730 N N . ALA A 1 98 ? -19.198 11.071 5.663 1.00 88.44 98 ALA A N 1
ATOM 731 C CA . ALA A 1 98 ? -18.565 11.811 6.745 1.00 88.44 98 ALA A CA 1
ATOM 732 C C . ALA A 1 98 ? -18.999 11.222 8.091 1.00 88.44 98 ALA A C 1
ATOM 734 O O . ALA A 1 98 ? -20.183 10.974 8.305 1.00 88.44 98 ALA A O 1
ATOM 735 N N . TRP A 1 99 ? -18.042 11.034 8.999 1.00 93.94 99 TRP A N 1
ATOM 736 C CA . TRP A 1 99 ? -18.326 10.526 10.337 1.00 93.94 99 TRP A CA 1
ATOM 737 C C . TRP A 1 99 ? -19.205 11.500 11.130 1.00 93.94 99 TRP A C 1
ATOM 739 O O . TRP A 1 99 ? -18.877 12.683 11.256 1.00 93.94 99 TRP A O 1
ATOM 749 N N . SER A 1 100 ? -20.291 10.991 11.709 1.00 96.75 100 SER A N 1
ATOM 750 C CA . SER A 1 100 ? -21.179 11.729 12.604 1.00 96.75 100 SER A CA 1
ATOM 751 C C . SER A 1 100 ? -21.048 11.206 14.028 1.00 96.75 100 SER A C 1
ATOM 753 O O . SER A 1 100 ? -21.652 10.195 14.397 1.00 96.75 100 SER A O 1
ATOM 755 N N . SER A 1 101 ? -20.311 11.945 14.862 1.00 97.88 101 SER A N 1
ATOM 756 C CA . SER A 1 101 ? -20.186 11.638 16.291 1.00 97.88 101 SER A CA 1
ATOM 757 C C . SER A 1 101 ? -21.530 11.664 17.017 1.00 97.88 101 SER A C 1
ATOM 759 O O . SER A 1 101 ? -21.755 10.877 17.927 1.00 97.88 101 SER A O 1
ATOM 761 N N . THR A 1 102 ? -22.464 12.517 16.586 1.00 97.31 102 THR A N 1
ATOM 762 C CA . THR A 1 102 ? -23.815 12.568 17.159 1.00 97.31 102 THR A CA 1
ATOM 763 C C . THR A 1 102 ? -24.620 11.311 16.840 1.00 97.31 102 THR A C 1
ATOM 765 O O . THR A 1 102 ? -25.257 10.769 17.737 1.00 97.31 102 THR A O 1
ATOM 768 N N . ALA A 1 103 ? -24.588 10.831 15.591 1.00 96.69 103 ALA A N 1
ATOM 769 C CA . ALA A 1 103 ? -25.282 9.595 15.222 1.00 96.69 103 ALA A CA 1
ATOM 770 C C . ALA A 1 103 ? -24.641 8.376 15.896 1.00 96.69 103 ALA A C 1
ATOM 772 O O . ALA A 1 103 ? -25.351 7.519 16.415 1.00 96.69 103 ALA A O 1
ATOM 773 N N . ALA A 1 104 ? -23.305 8.348 15.944 1.00 97.81 104 ALA A N 1
ATOM 774 C CA . ALA A 1 104 ? -22.541 7.328 16.646 1.00 97.81 104 ALA A CA 1
ATOM 775 C C . ALA A 1 104 ? -22.942 7.250 18.127 1.00 97.81 104 ALA A C 1
ATOM 777 O O . ALA A 1 104 ? -23.319 6.184 18.608 1.00 97.81 104 ALA A O 1
ATOM 778 N N . ARG A 1 105 ? -22.929 8.388 18.834 1.00 98.38 105 ARG A N 1
ATOM 779 C CA . ARG A 1 105 ? -23.295 8.456 20.253 1.00 98.38 105 ARG A CA 1
ATOM 780 C C . ARG A 1 105 ? -24.744 8.056 20.499 1.00 98.38 105 ARG A C 1
ATOM 782 O O . ARG A 1 105 ? -24.987 7.213 21.351 1.00 98.38 105 ARG A O 1
ATOM 789 N N . ALA A 1 106 ? -25.680 8.579 19.709 1.00 97.94 106 ALA A N 1
ATOM 790 C CA . ALA A 1 106 ? -27.095 8.243 19.849 1.00 97.94 106 ALA A CA 1
ATOM 791 C C . ALA A 1 106 ? -27.367 6.739 19.663 1.00 97.94 106 ALA A C 1
ATOM 793 O O . ALA A 1 106 ? -28.225 6.181 20.342 1.00 97.94 106 ALA A O 1
ATOM 794 N N . ALA A 1 107 ? -26.641 6.070 18.761 1.00 97.69 107 ALA A N 1
ATOM 795 C CA . ALA A 1 107 ? -26.775 4.629 18.564 1.00 97.69 107 ALA A CA 1
ATOM 796 C C . ALA A 1 107 ? -26.266 3.822 19.765 1.00 97.69 107 ALA A C 1
ATOM 798 O O . ALA A 1 107 ? -26.890 2.831 20.128 1.00 97.69 107 ALA A O 1
ATOM 799 N N . VAL A 1 108 ? -25.168 4.255 20.391 1.00 98.38 108 VAL A N 1
ATOM 800 C CA . VAL A 1 108 ? -24.617 3.614 21.595 1.00 98.38 108 VAL A CA 1
ATOM 801 C C . VAL A 1 108 ? -25.531 3.847 22.804 1.00 98.38 108 VAL A C 1
ATOM 803 O O . VAL A 1 108 ? -25.868 2.890 23.492 1.00 98.38 108 VAL A O 1
ATOM 806 N N . GLU A 1 109 ? -26.000 5.081 23.020 1.00 97.06 109 GLU A N 1
ATOM 807 C CA . GLU A 1 109 ? -26.931 5.452 24.105 1.00 97.06 109 GLU A CA 1
ATOM 808 C C . GLU A 1 109 ? -28.278 4.711 24.016 1.00 97.06 109 GLU A C 1
ATOM 810 O O . GLU A 1 109 ? -28.927 4.456 25.030 1.00 97.06 109 GLU A O 1
ATOM 815 N N . ALA A 1 110 ? -28.716 4.355 22.803 1.00 97.44 110 ALA A N 1
ATOM 816 C CA . ALA A 1 110 ? -29.957 3.616 22.589 1.00 97.44 110 ALA A CA 1
ATOM 817 C C . ALA A 1 110 ? -29.887 2.151 23.059 1.00 97.44 110 ALA A C 1
ATOM 819 O O . ALA A 1 110 ? -30.931 1.511 23.213 1.00 97.44 110 ALA A O 1
ATOM 820 N N . ILE A 1 111 ? -28.685 1.610 23.275 1.00 97.62 111 ILE A N 1
ATOM 821 C CA . ILE A 1 111 ? -28.497 0.259 23.797 1.00 97.62 111 ILE A CA 1
ATOM 822 C C . ILE A 1 111 ? -28.556 0.321 25.319 1.00 97.62 111 ILE A C 1
ATOM 824 O O . ILE A 1 111 ? -27.704 0.925 25.958 1.00 97.62 111 ILE A O 1
ATOM 828 N N . GLN A 1 112 ? -29.568 -0.309 25.908 1.00 96.56 112 GLN A N 1
ATOM 829 C CA . GLN A 1 112 ? -29.779 -0.319 27.354 1.00 96.56 112 GLN A CA 1
ATOM 830 C C . GLN A 1 112 ? -30.064 -1.735 27.828 1.00 96.56 112 GLN A C 1
ATOM 832 O O . GLN A 1 112 ? -30.989 -2.390 27.326 1.00 96.56 112 GLN A O 1
ATOM 837 N N . PHE A 1 113 ? -29.331 -2.181 28.847 1.00 96.56 113 PHE A N 1
ATOM 838 C CA . PHE A 1 113 ? -29.517 -3.512 29.399 1.00 96.56 113 PHE A CA 1
ATOM 839 C C . PHE A 1 113 ? -30.956 -3.670 29.909 1.00 96.56 113 PHE A C 1
ATOM 841 O O . PHE A 1 113 ? -31.457 -2.866 30.695 1.00 96.56 113 PHE A O 1
ATOM 848 N N . GLY A 1 114 ? -31.674 -4.683 29.418 1.00 93.06 114 GLY A N 1
ATOM 849 C CA . GLY A 1 114 ? -33.072 -4.920 29.794 1.00 93.06 114 GLY A CA 1
ATOM 850 C C . GLY A 1 114 ? -34.075 -3.830 29.372 1.00 93.06 114 GLY A C 1
ATOM 851 O O . GLY A 1 114 ? -35.194 -3.832 29.883 1.00 93.06 114 GLY A O 1
ATOM 852 N N . GLY A 1 115 ? -33.717 -2.920 28.454 1.00 87.75 115 GLY A N 1
ATOM 853 C CA . GLY A 1 115 ? -34.620 -1.884 27.926 1.00 87.75 115 GLY A CA 1
ATOM 854 C C . GLY A 1 115 ? -34.836 -0.678 28.850 1.00 87.75 115 GLY A C 1
ATOM 855 O O . GLY A 1 115 ? -35.889 -0.042 28.785 1.00 87.75 115 GLY A O 1
ATOM 856 N N . GLY A 1 116 ? -33.873 -0.406 29.733 1.00 91.19 116 GLY A N 1
ATOM 857 C CA . GLY A 1 116 ? -33.895 0.741 30.649 1.00 91.19 116 GLY A CA 1
ATOM 858 C C . GLY A 1 116 ? -32.819 0.728 31.741 1.00 91.19 116 GLY A C 1
ATOM 859 O O . GLY A 1 116 ? -32.846 1.594 32.611 1.00 91.19 116 GLY A O 1
ATOM 860 N N . GLY A 1 117 ? -31.935 -0.274 31.751 1.00 94.62 117 GLY A N 1
ATOM 861 C CA . GLY A 1 117 ? -30.756 -0.338 32.614 1.00 94.62 117 GLY A CA 1
ATOM 862 C C . GLY A 1 117 ? -29.529 0.347 31.997 1.00 94.62 117 GLY A C 1
ATOM 863 O O . GLY A 1 117 ? -29.686 1.116 31.046 1.00 94.62 117 GLY A O 1
ATOM 864 N N . PRO A 1 118 ? -28.324 0.047 32.520 1.00 97.00 118 PRO A N 1
ATOM 865 C CA . PRO A 1 118 ? -27.078 0.650 32.060 1.00 97.00 118 PRO A CA 1
ATOM 866 C C . PRO A 1 118 ? -26.861 0.491 30.553 1.00 97.00 118 PRO A C 1
ATOM 868 O O . PRO A 1 118 ? -27.182 -0.540 29.946 1.00 97.00 118 PRO A O 1
ATOM 871 N N . SER A 1 119 ? -26.333 1.544 29.954 1.00 97.31 119 SER A N 1
ATOM 872 C CA . SER A 1 119 ? -25.863 1.603 28.580 1.00 97.31 119 SER A CA 1
ATOM 873 C C . SER A 1 119 ? -24.387 1.203 28.491 1.00 97.31 119 SER A C 1
ATOM 875 O O . SER A 1 119 ? -23.688 1.141 29.502 1.00 97.31 119 SER A O 1
ATOM 877 N N . PRO A 1 120 ? -23.854 0.980 27.279 1.00 98.00 120 PRO A N 1
ATOM 878 C CA . PRO A 1 120 ? -22.420 0.794 27.106 1.00 98.00 120 PRO A CA 1
ATOM 879 C C . PRO A 1 120 ? -21.580 1.989 27.566 1.00 98.00 120 PRO A C 1
ATOM 881 O O . PRO A 1 120 ? -20.395 1.805 27.831 1.00 98.00 120 PRO A O 1
ATOM 884 N N . LEU A 1 121 ? -22.159 3.198 27.634 1.00 97.50 121 LEU A N 1
ATOM 885 C CA . LEU A 1 121 ? -21.448 4.371 28.139 1.00 97.50 121 LEU A CA 1
ATOM 886 C C . LEU A 1 121 ? -21.193 4.275 29.642 1.00 97.50 121 LEU A C 1
ATOM 888 O O . LEU A 1 121 ? -20.092 4.614 30.050 1.00 97.50 121 LEU A O 1
ATOM 892 N N . ASP A 1 122 ? -22.141 3.743 30.417 1.00 96.69 122 ASP A N 1
ATOM 893 C CA . ASP A 1 122 ? -21.970 3.515 31.857 1.00 96.69 122 ASP A CA 1
ATOM 894 C C . ASP A 1 122 ? -20.791 2.557 32.114 1.00 96.69 122 ASP A C 1
ATOM 896 O O . ASP A 1 122 ? -19.896 2.851 32.898 1.00 96.69 122 ASP A O 1
ATOM 900 N N . ALA A 1 123 ? -20.696 1.466 31.346 1.00 96.31 123 ALA A N 1
ATOM 901 C CA . ALA A 1 123 ? -19.606 0.498 31.495 1.00 96.31 123 ALA A CA 1
ATOM 902 C C . ALA A 1 123 ? -18.208 1.076 31.201 1.00 96.31 123 ALA A C 1
ATOM 904 O O . ALA A 1 123 ? -17.229 0.692 31.845 1.00 96.31 123 ALA A O 1
ATOM 905 N N . ILE A 1 124 ? -18.072 1.960 30.201 1.00 96.50 124 ILE A N 1
ATOM 906 C CA . ILE A 1 124 ? -16.777 2.611 29.927 1.00 96.50 124 ILE A CA 1
ATOM 907 C C . ILE A 1 124 ? -16.488 3.773 30.875 1.00 96.50 124 ILE A C 1
ATOM 909 O O . ILE A 1 124 ? -15.317 4.126 31.016 1.00 96.50 124 ILE A O 1
ATOM 913 N N . ASP A 1 125 ? -17.516 4.343 31.501 1.00 96.12 125 ASP A N 1
ATOM 914 C CA . ASP A 1 125 ? -17.377 5.344 32.554 1.00 96.12 125 ASP A CA 1
ATOM 915 C C . ASP A 1 125 ? -16.794 4.712 33.817 1.00 96.12 125 ASP A C 1
ATOM 917 O O . ASP A 1 125 ? -15.673 5.039 34.202 1.00 96.12 125 ASP A O 1
ATOM 921 N N . ASP A 1 126 ? -17.438 3.657 34.326 1.00 94.81 126 ASP A N 1
ATOM 922 C CA . ASP A 1 126 ? -16.948 2.837 35.444 1.00 94.81 126 ASP A CA 1
ATOM 923 C C . ASP A 1 126 ? -15.500 2.363 35.212 1.00 94.81 126 ASP A C 1
ATOM 925 O O . ASP A 1 126 ? -14.641 2.353 36.105 1.00 94.81 126 ASP A O 1
ATOM 929 N N . LEU A 1 127 ? -15.197 1.965 33.971 1.00 94.69 127 LEU A N 1
ATOM 930 C CA . LEU A 1 127 ? -13.854 1.556 33.575 1.00 94.69 127 LEU A CA 1
ATOM 931 C C . LEU A 1 127 ? -12.856 2.722 33.636 1.00 94.69 127 LEU A C 1
ATOM 933 O O . LEU A 1 127 ? -11.718 2.521 34.073 1.00 94.69 127 LEU A O 1
ATOM 937 N N . ALA A 1 128 ? -13.250 3.920 33.204 1.00 95.12 128 ALA A N 1
ATOM 938 C CA . ALA A 1 128 ? -12.420 5.116 33.269 1.00 95.12 128 ALA A CA 1
ATOM 939 C C . ALA A 1 128 ? -12.190 5.575 34.718 1.00 95.12 128 ALA A C 1
ATOM 941 O O . ALA A 1 128 ? -11.080 5.986 35.046 1.00 95.12 128 ALA A O 1
ATOM 942 N N . GLU A 1 129 ? -13.168 5.426 35.606 1.00 93.69 129 GLU A N 1
ATOM 943 C CA . GLU A 1 129 ? -13.066 5.815 37.018 1.00 93.69 129 GLU A CA 1
ATOM 944 C C . GLU A 1 129 ? -12.146 4.914 37.846 1.00 93.69 129 GLU A C 1
ATOM 946 O O . GLU A 1 129 ? -11.604 5.318 38.881 1.00 93.69 129 GLU A O 1
ATOM 951 N N . SER A 1 130 ? -11.878 3.699 37.365 1.00 88.12 130 SER A N 1
ATOM 952 C CA . SER A 1 130 ? -11.009 2.720 38.029 1.00 88.12 130 SER A CA 1
ATOM 953 C C . SER A 1 130 ? -9.512 3.097 38.085 1.00 88.12 130 SER A C 1
ATOM 955 O O . SER A 1 130 ? -8.670 2.264 38.422 1.00 88.12 130 SER A O 1
ATOM 957 N N . THR A 1 131 ? -9.166 4.366 37.831 1.00 81.44 131 THR A N 1
ATOM 958 C CA . THR A 1 131 ? -7.802 4.900 37.666 1.00 81.44 131 THR A CA 1
ATOM 959 C C . THR A 1 131 ? -7.102 4.267 36.456 1.00 81.44 131 THR A C 1
ATOM 961 O O . THR A 1 131 ? -6.317 3.324 36.600 1.00 81.44 131 THR A O 1
ATOM 964 N N . PRO A 1 132 ? -7.356 4.775 35.239 1.00 88.00 132 PRO A N 1
ATOM 965 C CA . PRO A 1 132 ? -6.964 4.096 34.022 1.00 88.00 132 PRO A CA 1
ATOM 966 C C . PRO A 1 132 ? -5.457 4.234 33.802 1.00 88.00 132 PRO A C 1
ATOM 968 O O . PRO A 1 132 ? -4.852 5.276 34.067 1.00 88.00 132 PRO A O 1
ATOM 971 N N . THR A 1 133 ? -4.831 3.181 33.273 1.00 94.19 133 THR A N 1
ATOM 972 C CA . THR A 1 133 ? -3.457 3.281 32.766 1.00 94.19 133 THR A CA 1
ATOM 973 C C . THR A 1 133 ? -3.414 4.219 31.558 1.00 94.19 133 THR A C 1
ATOM 975 O O . THR A 1 133 ? -4.421 4.421 30.878 1.00 94.19 133 THR A O 1
ATOM 978 N N . ALA A 1 134 ? -2.233 4.748 31.229 1.00 95.00 134 ALA A N 1
ATOM 979 C CA . ALA A 1 134 ? -2.063 5.576 30.036 1.00 95.00 134 ALA A CA 1
ATOM 980 C C . ALA A 1 134 ? -2.500 4.855 28.745 1.00 95.00 134 ALA A C 1
ATOM 982 O O . ALA A 1 134 ? -3.123 5.463 27.876 1.00 95.00 134 ALA A O 1
ATOM 983 N N . GLY A 1 135 ? -2.223 3.550 28.641 1.00 94.44 135 GLY A N 1
ATOM 984 C CA . GLY A 1 135 ? -2.662 2.708 27.527 1.00 94.44 135 GLY A CA 1
ATOM 985 C C . GLY A 1 135 ? -4.179 2.552 27.443 1.00 94.44 135 GLY A C 1
ATOM 986 O O . GLY A 1 135 ? -4.753 2.728 26.368 1.00 94.44 135 GLY A O 1
ATOM 987 N N . LEU A 1 136 ? -4.844 2.303 28.576 1.00 95.44 136 LEU A N 1
ATOM 988 C CA . LEU A 1 136 ? -6.304 2.228 28.625 1.00 95.44 136 LEU A CA 1
ATOM 989 C C . LEU A 1 136 ? -6.937 3.576 28.263 1.00 95.44 136 LEU A C 1
ATOM 991 O O . LEU A 1 136 ? -7.813 3.621 27.402 1.00 95.44 136 LEU A O 1
ATOM 995 N N . ALA A 1 137 ? -6.439 4.678 28.832 1.00 96.94 137 ALA A N 1
ATOM 996 C CA . ALA A 1 137 ? -6.889 6.022 28.481 1.00 96.94 137 ALA A CA 1
ATOM 997 C C . ALA A 1 137 ? -6.720 6.292 26.976 1.00 96.94 137 ALA A C 1
ATOM 999 O O . ALA A 1 137 ? -7.650 6.766 26.326 1.00 96.94 137 ALA A O 1
ATOM 1000 N N . ALA A 1 138 ? -5.577 5.921 26.386 1.00 97.44 138 ALA A N 1
ATOM 1001 C CA . ALA A 1 138 ? -5.353 6.041 24.947 1.00 97.44 138 ALA A CA 1
ATOM 1002 C C . ALA A 1 138 ? -6.356 5.222 24.119 1.00 97.44 138 ALA A C 1
ATOM 1004 O O . ALA A 1 138 ? -6.901 5.736 23.139 1.00 97.44 138 ALA A O 1
ATOM 1005 N N . LYS A 1 139 ? -6.609 3.963 24.504 1.00 97.12 139 LYS A N 1
ATOM 1006 C CA . LYS A 1 139 ? -7.563 3.078 23.820 1.00 97.12 139 LYS A CA 1
ATOM 1007 C C . LYS A 1 139 ? -8.975 3.667 23.866 1.00 97.12 139 LYS A C 1
ATOM 1009 O O . LYS A 1 139 ? -9.605 3.774 22.815 1.00 97.12 139 LYS A O 1
ATOM 1014 N N . LEU A 1 140 ? -9.433 4.119 25.037 1.00 98.25 140 LEU A N 1
ATOM 1015 C CA . LEU A 1 140 ? -10.741 4.763 25.200 1.00 98.25 140 LEU A CA 1
ATOM 1016 C C . LEU A 1 140 ? -10.843 6.048 24.370 1.00 98.25 140 LEU A C 1
ATOM 1018 O O . LEU A 1 140 ? -11.827 6.236 23.657 1.00 98.25 140 LEU A O 1
ATOM 1022 N N . ILE A 1 141 ? -9.809 6.900 24.380 1.00 98.12 141 ILE A N 1
ATOM 1023 C CA . ILE A 1 141 ? -9.770 8.133 23.576 1.00 98.12 141 ILE A CA 1
ATOM 1024 C C . ILE A 1 141 ? -9.963 7.829 22.085 1.00 98.12 141 ILE A C 1
ATOM 1026 O O . ILE A 1 141 ? -10.751 8.496 21.411 1.00 98.12 141 ILE A O 1
ATOM 1030 N N . VAL A 1 142 ? -9.249 6.823 21.572 1.00 98.31 142 VAL A N 1
ATOM 1031 C CA . VAL A 1 142 ? -9.262 6.461 20.149 1.00 98.31 142 VAL A CA 1
ATOM 1032 C C . VAL A 1 142 ? -10.554 5.751 19.746 1.00 98.31 142 VAL A C 1
ATOM 1034 O O . VAL A 1 142 ? -11.061 6.027 18.661 1.00 98.31 142 VAL A O 1
ATOM 1037 N N . LEU A 1 143 ? -11.077 4.837 20.569 1.00 98.38 143 LEU A N 1
ATOM 1038 C CA . LEU A 1 143 ? -12.191 3.965 20.180 1.00 98.38 143 LEU A CA 1
ATOM 1039 C C . LEU A 1 143 ? -13.565 4.458 20.640 1.00 98.38 143 LEU A C 1
ATOM 1041 O O . LEU A 1 143 ? -14.557 4.117 20.003 1.00 98.38 143 LEU A O 1
ATOM 1045 N N . ASN A 1 144 ? -13.653 5.264 21.700 1.00 98.38 144 ASN A N 1
ATOM 1046 C CA . ASN A 1 144 ? -14.937 5.624 22.309 1.00 98.38 144 ASN A CA 1
ATOM 1047 C C . ASN A 1 144 ? -15.108 7.133 22.484 1.00 98.38 144 ASN A C 1
ATOM 1049 O O . ASN A 1 144 ? -16.077 7.692 21.989 1.00 98.38 144 ASN A O 1
ATOM 1053 N N . VAL A 1 145 ? -14.167 7.829 23.118 1.00 98.19 145 VAL A N 1
ATOM 1054 C CA . VAL A 1 145 ? -14.376 9.232 23.517 1.00 98.19 145 VAL A CA 1
ATOM 1055 C C . VAL A 1 145 ? -14.511 10.151 22.300 1.00 98.19 145 VAL A C 1
ATOM 1057 O O . VAL A 1 145 ? -15.550 10.774 22.085 1.00 98.19 145 VAL A O 1
ATOM 1060 N N . LEU A 1 146 ? -13.476 10.209 21.458 1.00 98.12 146 LEU A N 1
ATOM 1061 C CA . LEU A 1 146 ? -13.463 11.083 20.287 1.00 98.12 146 LEU A CA 1
ATOM 1062 C C . LEU A 1 146 ? -14.444 10.659 19.181 1.00 98.12 146 LEU A C 1
ATOM 1064 O O . LEU A 1 146 ? -15.136 11.546 18.673 1.00 98.12 146 LEU A O 1
ATOM 1068 N N . PRO A 1 147 ? -14.588 9.367 18.811 1.00 98.06 147 PRO A N 1
ATOM 1069 C CA . PRO A 1 147 ? -15.591 8.989 17.815 1.00 98.06 147 PRO A CA 1
ATOM 1070 C C . PRO A 1 147 ? -17.018 9.332 18.252 1.00 98.06 147 PRO A C 1
ATOM 1072 O O . PRO A 1 147 ? -17.816 9.721 17.402 1.00 98.06 147 PRO A O 1
ATOM 1075 N N . LEU A 1 148 ? -17.341 9.275 19.548 1.00 98.50 148 LEU A N 1
ATOM 1076 C CA . LEU A 1 148 ? -18.669 9.628 20.068 1.00 98.50 148 LEU A CA 1
ATOM 1077 C C . LEU A 1 148 ? -18.823 11.125 20.399 1.00 98.50 148 LEU A C 1
ATOM 1079 O O . LEU A 1 148 ? -19.899 11.564 20.801 1.00 98.50 148 LEU A O 1
ATOM 1083 N N . GLY A 1 149 ? -17.778 11.937 20.201 1.00 98.00 149 GLY A N 1
ATOM 1084 C CA . GLY A 1 149 ? -17.819 13.377 20.470 1.00 98.00 149 GLY A CA 1
ATOM 1085 C C . GLY A 1 149 ? -17.981 13.715 21.955 1.00 98.00 149 GLY A C 1
ATOM 1086 O O . GLY A 1 149 ? -18.659 14.687 22.290 1.00 98.00 149 GLY A O 1
ATOM 1087 N N . LEU A 1 150 ? -17.412 12.885 22.829 1.00 97.94 150 LEU A N 1
ATOM 1088 C CA . LEU A 1 150 ? -17.343 13.086 24.277 1.00 97.94 150 LEU A CA 1
ATOM 1089 C C . LEU A 1 150 ? -16.089 13.904 24.641 1.00 97.94 150 LEU A C 1
ATOM 1091 O O . LEU A 1 150 ? -15.126 13.948 23.869 1.00 97.94 150 LEU A O 1
ATOM 1095 N N . ASP A 1 151 ? -16.091 14.565 25.802 1.00 96.12 151 ASP A N 1
ATOM 1096 C CA . ASP A 1 151 ? -14.928 15.330 26.272 1.00 96.12 151 ASP A CA 1
ATOM 1097 C C . ASP A 1 151 ? -13.928 14.406 26.977 1.00 96.12 151 ASP A C 1
ATOM 1099 O O . ASP A 1 151 ? -14.249 13.746 27.958 1.00 96.12 151 ASP A O 1
ATOM 1103 N N . ALA A 1 152 ? -12.693 14.361 26.480 1.00 95.88 152 ALA A N 1
ATOM 1104 C CA . ALA A 1 152 ? -11.625 13.561 27.076 1.00 95.88 152 ALA A CA 1
ATOM 1105 C C . ALA A 1 152 ? -10.998 14.201 28.329 1.00 95.88 152 ALA A C 1
ATOM 1107 O O . ALA A 1 152 ? -10.237 13.535 29.032 1.00 95.88 152 ALA A O 1
ATOM 1108 N N . ASN A 1 153 ? -11.232 15.492 28.585 1.00 94.94 153 ASN A N 1
ATOM 1109 C CA . ASN A 1 153 ? -10.716 16.184 29.772 1.00 94.94 153 ASN A CA 1
ATOM 1110 C C . ASN A 1 153 ? -11.655 16.073 30.977 1.00 94.94 153 ASN A C 1
ATOM 1112 O O . ASN A 1 153 ? -11.203 16.310 32.096 1.00 94.94 153 ASN A O 1
ATOM 1116 N N . ASP A 1 154 ? -12.922 15.757 30.717 1.00 94.81 154 ASP A N 1
ATOM 1117 C CA . ASP A 1 154 ? -14.043 15.782 31.658 1.00 94.81 154 ASP A CA 1
ATOM 1118 C C . ASP A 1 154 ? -14.981 14.607 31.321 1.00 94.81 154 ASP A C 1
ATOM 1120 O O . ASP A 1 154 ? -16.140 14.787 30.953 1.00 94.81 154 ASP A O 1
ATOM 1124 N N . PHE A 1 155 ? -14.418 13.394 31.287 1.00 96.31 155 PHE A N 1
ATOM 1125 C CA . PHE A 1 155 ? -15.124 12.195 30.844 1.00 96.31 155 PHE A CA 1
ATOM 1126 C C . PHE A 1 155 ? -15.988 11.642 31.981 1.00 96.31 155 PHE A C 1
ATOM 1128 O O . PHE A 1 155 ? -15.446 11.110 32.947 1.00 96.31 155 PHE A O 1
ATOM 1135 N N . ASP A 1 156 ? -17.300 11.827 31.839 1.00 95.75 156 ASP A N 1
ATOM 1136 C CA . ASP A 1 156 ? -18.367 11.339 32.729 1.00 95.75 156 ASP A CA 1
ATOM 1137 C C . ASP A 1 156 ? -19.685 11.250 31.924 1.00 95.75 156 ASP A C 1
ATOM 1139 O O . ASP A 1 156 ? -20.562 12.118 32.019 1.00 95.75 156 ASP A O 1
ATOM 1143 N N . PRO A 1 157 ? -19.793 10.321 30.952 1.00 94.62 157 PRO A N 1
ATOM 1144 C CA . PRO A 1 157 ? -21.000 10.184 30.146 1.00 94.62 157 PRO A CA 1
ATOM 1145 C C . PRO A 1 157 ? -22.225 9.672 30.924 1.00 94.62 157 PRO A C 1
ATOM 1147 O O . PRO A 1 157 ? -23.338 9.896 30.440 1.00 94.62 157 PRO A O 1
ATOM 1150 N N . SER A 1 158 ? -22.061 9.003 32.072 1.00 91.06 158 SER A N 1
ATOM 1151 C CA . SER A 1 158 ? -23.184 8.565 32.918 1.00 91.06 158 SER A CA 1
ATOM 1152 C C . SER A 1 158 ? -23.734 9.707 33.788 1.00 91.06 158 SER A C 1
ATOM 1154 O O . SER A 1 158 ? -24.936 9.758 34.075 1.00 91.06 158 SER A O 1
ATOM 1156 N N . GLY A 1 159 ? -22.888 10.682 34.139 1.00 92.38 159 GLY A N 1
ATOM 1157 C CA . GLY A 1 159 ? -23.241 11.817 34.983 1.00 92.38 159 GLY A CA 1
ATOM 1158 C C . GLY A 1 159 ? -23.493 11.426 36.438 1.00 92.38 159 GLY A C 1
ATOM 1159 O O . GLY A 1 159 ? -24.235 12.136 37.133 1.00 92.38 159 GLY A O 1
ATOM 1160 N N . ASP A 1 160 ? -22.971 10.282 36.885 1.00 90.44 160 ASP A N 1
ATOM 1161 C CA . ASP A 1 160 ? -23.165 9.768 38.240 1.00 90.44 160 ASP A CA 1
ATOM 1162 C C . ASP A 1 160 ? -21.945 9.967 39.157 1.00 90.44 160 ASP A C 1
ATOM 1164 O O . ASP A 1 160 ? -22.047 9.783 40.381 1.00 90.44 160 ASP A O 1
ATOM 1168 N N . SER A 1 161 ? -20.853 10.491 38.594 1.00 86.56 161 SER A N 1
ATOM 1169 C CA . SER A 1 161 ? -19.605 10.738 39.296 1.00 86.56 161 SER A CA 1
ATOM 1170 C C . SER A 1 161 ? -19.444 12.186 39.772 1.00 86.56 161 SER A C 1
ATOM 1172 O O . SER A 1 161 ? -19.727 13.143 39.051 1.00 86.56 161 SER A O 1
ATOM 1174 N N . PRO A 1 162 ? -18.961 12.421 41.009 1.00 85.00 162 PRO A N 1
ATOM 1175 C CA . PRO A 1 162 ? -18.701 13.776 41.494 1.00 85.00 162 PRO A CA 1
ATOM 1176 C C . PRO A 1 162 ? -17.434 14.403 40.889 1.00 85.00 162 PRO A C 1
ATOM 1178 O O . PRO A 1 162 ? -17.313 15.629 40.908 1.00 85.00 162 PRO A O 1
ATOM 1181 N N . ASP A 1 163 ? -16.504 13.578 40.398 1.00 87.81 163 ASP A N 1
ATOM 1182 C CA . ASP A 1 163 ? -15.199 13.976 39.867 1.00 87.81 163 ASP A CA 1
ATOM 1183 C C . ASP A 1 163 ? -14.970 13.297 38.497 1.00 87.81 163 ASP A C 1
ATOM 1185 O O . ASP A 1 163 ? -14.419 12.194 38.458 1.00 87.81 163 ASP A O 1
ATOM 1189 N N . PRO A 1 164 ? -15.361 13.932 37.374 1.00 91.56 164 PRO A N 1
ATOM 1190 C CA . PRO A 1 164 ? -15.171 13.366 36.039 1.00 91.56 164 PRO A CA 1
ATOM 1191 C C . PRO A 1 164 ? -13.717 12.986 35.737 1.00 91.56 164 PRO A C 1
ATOM 1193 O O . PRO A 1 164 ? -12.760 13.664 36.141 1.00 91.56 164 PRO A O 1
ATOM 1196 N N . THR A 1 165 ? -13.528 11.916 34.966 1.00 95.12 165 THR A N 1
ATOM 1197 C CA . THR A 1 165 ? -12.194 11.390 34.673 1.00 95.12 165 THR A CA 1
ATOM 1198 C C . THR A 1 165 ? -11.492 12.219 33.596 1.00 95.12 165 THR A C 1
ATOM 1200 O O . THR A 1 165 ? -11.945 12.343 32.459 1.00 95.12 165 THR A O 1
ATOM 1203 N N . ASN A 1 166 ? -10.295 12.728 33.898 1.00 95.12 166 ASN A N 1
ATOM 1204 C CA . ASN A 1 166 ? -9.457 13.393 32.899 1.00 95.12 166 ASN A CA 1
ATOM 1205 C C . ASN A 1 166 ? -8.550 12.385 32.171 1.00 95.12 166 ASN A C 1
ATOM 1207 O O . ASN A 1 166 ? -7.403 12.141 32.563 1.00 95.12 166 ASN A O 1
ATOM 1211 N N . LEU A 1 167 ? -9.052 11.814 31.074 1.00 96.00 167 LEU A N 1
ATOM 1212 C CA . LEU A 1 167 ? -8.327 10.833 30.259 1.00 96.00 167 LEU A CA 1
ATOM 1213 C C . LEU A 1 167 ? -7.105 11.436 29.549 1.00 96.00 167 LEU A C 1
ATOM 1215 O O . LEU A 1 167 ? -6.106 10.745 29.344 1.00 96.00 167 LEU A O 1
ATOM 1219 N N . VAL A 1 168 ? -7.129 12.730 29.207 1.00 95.19 168 VAL A N 1
ATOM 1220 C CA . VAL A 1 168 ? -5.961 13.428 28.629 1.00 95.19 168 VAL A CA 1
ATOM 1221 C C . VAL A 1 168 ? -4.803 13.491 29.629 1.00 95.19 168 VAL A C 1
ATOM 1223 O O . VAL A 1 168 ? -3.636 13.317 29.252 1.00 95.19 168 VAL A O 1
ATOM 1226 N N . LEU A 1 169 ? -5.119 13.729 30.903 1.00 93.38 169 LEU A N 1
ATOM 1227 C CA . LEU A 1 169 ? -4.156 13.740 31.995 1.00 93.38 169 LEU A CA 1
ATOM 1228 C C . LEU A 1 169 ? -3.642 12.329 32.290 1.00 93.38 169 LEU A C 1
ATOM 1230 O O . LEU A 1 169 ? -2.428 12.168 32.412 1.00 93.38 169 LEU A O 1
ATOM 1234 N N . ALA A 1 170 ? -4.535 11.333 32.344 1.00 94.06 170 ALA A N 1
ATOM 1235 C CA . ALA A 1 170 ? -4.180 9.927 32.550 1.00 94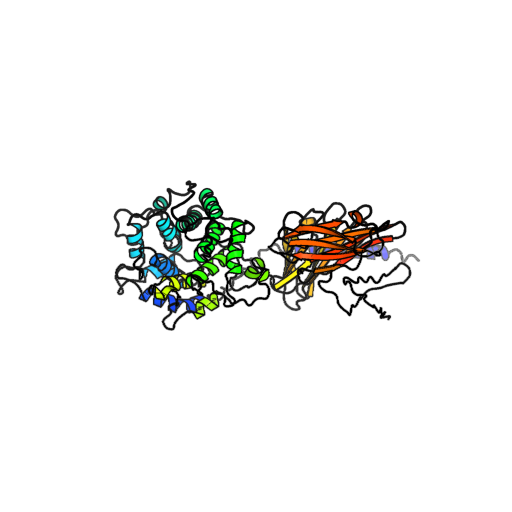.06 170 ALA A CA 1
ATOM 1236 C C . ALA A 1 170 ? -3.281 9.372 31.431 1.00 94.06 170 ALA A C 1
ATOM 1238 O O . ALA A 1 170 ? -2.394 8.563 31.698 1.00 94.06 170 ALA A O 1
ATOM 1239 N N . LEU A 1 171 ? -3.470 9.839 30.191 1.00 94.12 171 LEU A N 1
ATOM 1240 C CA . LEU A 1 171 ? -2.603 9.504 29.067 1.00 94.12 171 LEU A CA 1
ATOM 1241 C C . LEU A 1 171 ? -1.172 10.005 29.285 1.00 94.12 171 LEU A C 1
ATOM 1243 O O . LEU A 1 171 ? -0.261 9.190 29.229 1.00 94.12 171 LEU A O 1
ATOM 1247 N N . ASP A 1 172 ? -0.990 11.327 29.449 1.00 88.94 172 ASP A N 1
ATOM 1248 C CA . ASP A 1 172 ? 0.274 12.004 29.817 1.00 88.94 172 ASP A CA 1
ATOM 1249 C C . ASP A 1 172 ? 0.142 13.532 29.624 1.00 88.94 172 ASP A C 1
ATOM 1251 O O . ASP A 1 172 ? 0.475 14.050 28.553 1.00 88.94 172 ASP A O 1
ATOM 1255 N N . ALA A 1 173 ? -0.416 14.233 30.622 1.00 72.31 173 ALA A N 1
ATOM 1256 C CA . ALA A 1 173 ? -0.383 15.694 30.861 1.00 72.31 173 ALA A CA 1
ATOM 1257 C C . ALA A 1 173 ? -0.558 16.673 29.660 1.00 72.31 173 ALA A C 1
ATOM 1259 O O . ALA A 1 173 ? -0.152 17.836 29.738 1.00 72.31 173 ALA A O 1
ATOM 1260 N N . GLY A 1 174 ? -1.192 16.256 28.558 1.00 75.19 174 GLY A N 1
ATOM 1261 C CA . GLY A 1 174 ? -1.499 17.101 27.391 1.00 75.19 174 GLY A CA 1
ATOM 1262 C C . GLY A 1 174 ? -0.455 17.108 26.258 1.00 75.19 174 GLY A C 1
ATOM 1263 O O . GLY A 1 174 ? 0.415 16.245 26.152 1.00 75.19 174 GLY A O 1
ATOM 1264 N N . CYS A 1 175 ? -0.571 18.057 25.326 1.00 87.19 175 CYS A N 1
ATOM 1265 C CA . CYS A 1 175 ? 0.098 17.998 24.013 1.00 87.19 175 CYS A CA 1
ATOM 1266 C C . CYS A 1 175 ? 1.592 18.364 23.981 1.00 87.19 175 CYS A C 1
ATOM 1268 O O . CYS A 1 175 ? 2.227 18.226 22.939 1.00 87.19 175 CYS A O 1
ATOM 1270 N N . GLY A 1 176 ? 2.160 18.845 25.090 1.00 83.12 176 GLY A N 1
ATOM 1271 C CA . GLY A 1 176 ? 3.569 19.256 25.161 1.00 83.12 176 GLY A CA 1
ATOM 1272 C C . GLY A 1 176 ? 4.551 18.137 25.521 1.00 83.12 176 GLY A C 1
ATOM 1273 O O . GLY A 1 176 ? 5.760 18.328 25.390 1.00 83.12 176 GLY A O 1
ATOM 1274 N N . ALA A 1 177 ? 4.063 16.990 25.994 1.00 88.88 177 ALA A N 1
ATOM 1275 C CA . ALA A 1 177 ? 4.915 15.908 26.466 1.00 88.88 177 ALA A CA 1
ATOM 1276 C C . ALA A 1 177 ? 5.502 15.087 25.304 1.00 88.88 177 ALA A C 1
ATOM 1278 O O . ALA A 1 177 ? 4.793 14.681 24.382 1.00 88.88 177 ALA A O 1
ATOM 1279 N N . ASN A 1 178 ? 6.812 14.822 25.359 1.00 91.75 178 ASN A N 1
ATOM 1280 C CA . ASN A 1 178 ? 7.533 13.996 24.384 1.00 91.75 178 ASN A CA 1
ATOM 1281 C C . ASN A 1 178 ? 7.851 12.609 24.964 1.00 91.75 178 ASN A C 1
ATOM 1283 O O . ASN A 1 178 ? 9.009 12.192 25.017 1.00 91.75 178 ASN A O 1
ATOM 1287 N N . THR A 1 179 ? 6.826 11.931 25.468 1.00 95.06 179 THR A N 1
ATOM 1288 C CA . THR A 1 179 ? 6.964 10.629 26.127 1.00 95.06 179 THR A CA 1
ATOM 1289 C C . THR A 1 179 ? 7.300 9.528 25.129 1.00 95.06 179 THR A C 1
ATOM 1291 O O . THR A 1 179 ? 6.765 9.483 24.022 1.00 95.06 179 THR A O 1
ATOM 1294 N N . ALA A 1 180 ? 8.240 8.663 25.516 1.00 96.12 180 ALA A N 1
ATOM 1295 C CA . ALA A 1 180 ? 8.796 7.623 24.654 1.00 96.12 180 ALA A CA 1
ATOM 1296 C C . ALA A 1 180 ? 8.013 6.303 24.701 1.00 96.12 180 ALA A C 1
ATOM 1298 O O . ALA A 1 180 ? 7.987 5.584 23.709 1.00 96.12 180 ALA A O 1
ATOM 1299 N N . SER A 1 181 ? 7.411 5.966 25.841 1.00 94.94 181 SER A N 1
ATOM 1300 C CA . SER A 1 181 ? 6.629 4.744 26.044 1.00 94.94 181 SER A CA 1
ATOM 1301 C C . SER A 1 181 ? 5.505 5.023 27.034 1.00 94.94 181 SER A C 1
ATOM 1303 O O . SER A 1 181 ? 5.689 5.789 27.980 1.00 94.94 181 SER A O 1
ATOM 1305 N N . PHE A 1 182 ? 4.360 4.390 26.801 1.00 94.38 182 PHE A N 1
ATOM 1306 C CA . PHE A 1 182 ? 3.148 4.516 27.613 1.00 94.38 182 PHE A CA 1
ATOM 1307 C C . PHE A 1 182 ? 2.789 3.210 28.337 1.00 94.38 182 PHE A C 1
ATOM 1309 O O . PHE A 1 182 ? 1.676 3.067 28.835 1.00 94.38 182 PHE A O 1
ATOM 1316 N N . GLY A 1 183 ? 3.730 2.262 28.398 1.00 92.50 183 GLY A N 1
ATOM 1317 C CA . GLY A 1 183 ? 3.518 0.924 28.942 1.00 92.50 183 GLY A CA 1
ATOM 1318 C C . GLY A 1 183 ? 4.057 -0.138 27.993 1.00 92.50 183 GLY A C 1
ATOM 1319 O O . GLY A 1 183 ? 5.212 -0.071 27.562 1.00 92.50 183 GLY A O 1
ATOM 1320 N N . PHE A 1 184 ? 3.214 -1.109 27.655 1.00 93.81 184 PHE A N 1
ATOM 1321 C CA . PHE A 1 184 ? 3.519 -2.079 26.611 1.00 93.81 184 PHE A CA 1
ATOM 1322 C C . PHE A 1 184 ? 3.539 -1.411 25.229 1.00 93.81 184 PHE A C 1
ATOM 1324 O O . PHE A 1 184 ? 3.158 -0.246 25.052 1.00 93.81 184 PHE A O 1
ATOM 1331 N N . LEU A 1 185 ? 3.999 -2.149 24.215 1.00 96.31 185 LEU A N 1
ATOM 1332 C CA . LEU A 1 185 ? 4.039 -1.617 22.856 1.00 96.31 185 LEU A CA 1
ATOM 1333 C C . LEU A 1 185 ? 2.636 -1.195 22.394 1.00 96.31 185 LEU A C 1
ATOM 1335 O O . LEU A 1 185 ? 2.488 -0.079 21.907 1.00 96.31 185 LEU A O 1
ATOM 1339 N N . ALA A 1 186 ? 1.608 -2.019 22.625 1.00 96.44 186 ALA A N 1
ATOM 1340 C CA . ALA A 1 186 ? 0.224 -1.705 22.256 1.00 96.44 186 ALA A CA 1
ATOM 1341 C C . ALA A 1 186 ? -0.259 -0.373 22.862 1.00 96.44 186 ALA A C 1
ATOM 1343 O O . ALA A 1 186 ? -0.848 0.447 22.156 1.00 96.44 186 ALA A O 1
ATOM 1344 N N . ASP A 1 187 ? 0.078 -0.111 24.128 1.00 96.69 187 ASP A N 1
ATOM 1345 C CA . ASP A 1 187 ? -0.244 1.146 24.815 1.00 96.69 187 ASP A CA 1
ATOM 1346 C C . ASP A 1 187 ? 0.410 2.339 24.114 1.00 96.69 187 ASP A C 1
ATOM 1348 O O . ASP A 1 187 ? -0.223 3.363 23.870 1.00 96.69 187 ASP A O 1
ATOM 1352 N N . THR A 1 188 ? 1.678 2.186 23.727 1.00 97.88 188 THR A N 1
ATOM 1353 C CA . THR A 1 188 ? 2.437 3.217 23.007 1.00 97.88 188 THR A CA 1
ATOM 1354 C C . THR A 1 188 ? 1.870 3.468 21.606 1.00 97.88 188 THR A C 1
ATOM 1356 O O . THR A 1 188 ? 1.821 4.616 21.158 1.00 97.88 188 THR A O 1
ATOM 1359 N N . LEU A 1 189 ? 1.388 2.423 20.925 1.00 98.50 189 LEU A N 1
ATOM 1360 C CA . LEU A 1 189 ? 0.739 2.525 19.616 1.00 98.50 189 LEU A CA 1
ATOM 1361 C C . LEU A 1 189 ? -0.589 3.290 19.698 1.00 98.50 189 LEU A C 1
ATOM 1363 O O . LEU A 1 189 ? -0.799 4.245 18.942 1.00 98.50 189 LEU A O 1
ATOM 1367 N N . TYR A 1 190 ? -1.458 2.931 20.649 1.00 98.25 190 TYR A N 1
ATOM 1368 C CA . TYR A 1 190 ? -2.695 3.674 20.898 1.00 98.25 190 TYR A CA 1
ATOM 1369 C C . TYR A 1 190 ? -2.412 5.107 21.346 1.00 98.25 190 TYR A C 1
ATOM 1371 O O . TYR A 1 190 ? -3.062 6.029 20.857 1.00 98.25 190 TYR A O 1
ATOM 1379 N N . ALA A 1 191 ? -1.418 5.329 22.208 1.00 97.88 191 ALA A N 1
ATOM 1380 C CA . ALA A 1 191 ? -1.045 6.661 22.673 1.00 97.88 191 ALA A CA 1
ATOM 1381 C C . ALA A 1 191 ? -0.567 7.565 21.529 1.00 97.88 191 ALA A C 1
ATOM 1383 O O . ALA A 1 191 ? -0.941 8.737 21.478 1.00 97.88 191 ALA A O 1
ATOM 1384 N N . ALA A 1 192 ? 0.204 7.036 20.573 1.00 98.00 192 ALA A N 1
ATOM 1385 C CA . ALA A 1 192 ? 0.612 7.785 19.386 1.00 98.00 192 ALA A CA 1
ATOM 1386 C C . ALA A 1 192 ? -0.601 8.238 18.551 1.00 98.00 192 ALA A C 1
ATOM 1388 O O . ALA A 1 192 ? -0.671 9.403 18.148 1.00 98.00 192 ALA A O 1
ATOM 1389 N N . MET A 1 193 ? -1.587 7.356 18.350 1.00 98.50 193 MET A N 1
ATOM 1390 C CA . MET A 1 193 ? -2.839 7.694 17.660 1.00 98.50 193 MET A CA 1
ATOM 1391 C C . MET A 1 193 ? -3.704 8.678 18.463 1.00 98.50 193 MET A C 1
ATOM 1393 O O . MET A 1 193 ? -4.211 9.647 17.900 1.00 98.50 193 MET A O 1
ATOM 1397 N N . ALA A 1 194 ? -3.826 8.491 19.778 1.00 98.06 194 ALA A N 1
ATOM 1398 C CA . ALA A 1 194 ? -4.569 9.383 20.665 1.00 98.06 194 ALA A CA 1
ATOM 1399 C C . ALA A 1 194 ? -3.972 10.798 20.660 1.00 98.06 194 ALA A C 1
ATOM 1401 O O . ALA A 1 194 ? -4.689 11.779 20.468 1.00 98.06 194 ALA A O 1
ATOM 1402 N N . LYS A 1 195 ? -2.644 10.921 20.788 1.00 97.25 195 LYS A N 1
ATOM 1403 C CA . LYS A 1 195 ? -1.938 12.207 20.691 1.00 97.25 195 LYS A CA 1
ATOM 1404 C C . LYS A 1 195 ? -2.092 12.822 19.302 1.00 97.25 195 LYS A C 1
ATOM 1406 O O . LYS A 1 195 ? -2.327 14.021 19.212 1.00 97.25 195 LYS A O 1
ATOM 1411 N N . LYS A 1 196 ? -2.061 12.032 18.222 1.00 96.88 196 LYS A N 1
ATOM 1412 C CA . LYS A 1 196 ? -2.365 12.546 16.878 1.00 96.88 196 LYS A CA 1
ATOM 1413 C C . LYS A 1 196 ? -3.751 13.194 16.819 1.00 96.88 196 LYS A C 1
ATOM 1415 O O . LYS A 1 196 ? -3.862 14.300 16.293 1.00 96.88 196 LYS A O 1
ATOM 1420 N N . LEU A 1 197 ? -4.774 12.536 17.359 1.00 96.94 197 LEU A N 1
ATOM 1421 C CA . LEU A 1 197 ? -6.146 13.048 17.357 1.00 96.94 197 LEU A CA 1
ATOM 1422 C C . LEU A 1 197 ? -6.316 14.292 18.243 1.00 96.94 197 LEU A C 1
ATOM 1424 O O . LEU A 1 197 ? -6.927 15.265 17.815 1.00 96.94 197 LEU A O 1
ATOM 1428 N N . LEU A 1 198 ? -5.746 14.284 19.450 1.00 96.12 198 LEU A N 1
ATOM 1429 C CA . LEU A 1 198 ? -5.878 15.381 20.417 1.00 96.12 198 LEU A CA 1
ATOM 1430 C C . LEU A 1 198 ? -5.003 16.597 20.079 1.00 96.12 198 LEU A C 1
ATOM 1432 O O . LEU A 1 198 ? -5.391 17.736 20.321 1.00 96.12 198 LEU A O 1
ATOM 1436 N N . CYS A 1 199 ? -3.802 16.356 19.555 1.00 95.12 199 CYS A N 1
ATOM 1437 C CA . CYS A 1 199 ? -2.722 17.343 19.480 1.00 95.12 199 CYS A CA 1
ATOM 1438 C C . CYS A 1 199 ? -2.267 17.658 18.052 1.00 95.12 199 CYS A C 1
ATOM 1440 O O . CYS A 1 199 ? -1.441 18.546 17.850 1.00 95.12 199 CYS A O 1
ATOM 1442 N N . GLY A 1 200 ? -2.754 16.920 17.052 1.00 95.50 200 GLY A N 1
ATOM 1443 C CA . GLY A 1 200 ? -2.339 17.052 15.655 1.00 95.50 200 GLY A CA 1
ATOM 1444 C C . GLY A 1 200 ? -1.039 16.316 15.302 1.00 95.50 200 GLY A C 1
ATOM 1445 O O . GLY A 1 200 ? -0.742 16.155 14.112 1.00 95.50 200 GLY A O 1
ATOM 1446 N N . SER A 1 201 ? -0.297 15.801 16.288 1.00 95.25 201 SER A N 1
ATOM 1447 C CA . SER A 1 201 ? 0.937 15.027 16.100 1.00 95.25 201 SER A CA 1
ATOM 1448 C C . SER A 1 201 ? 1.137 13.961 17.183 1.00 95.25 201 SER A C 1
ATOM 1450 O O . SER A 1 201 ? 0.680 14.103 18.316 1.00 95.25 201 SER A O 1
ATOM 1452 N N . ALA A 1 202 ? 1.839 12.883 16.825 1.00 96.31 202 ALA A N 1
ATOM 1453 C CA . ALA A 1 202 ? 2.335 11.901 17.786 1.00 96.31 202 ALA A CA 1
ATOM 1454 C C . ALA A 1 202 ? 3.669 12.377 18.406 1.00 96.31 202 ALA A C 1
ATOM 1456 O O . ALA A 1 202 ? 4.427 13.079 17.727 1.00 96.31 202 ALA A O 1
ATOM 1457 N N . PRO A 1 203 ? 4.005 11.986 19.653 1.00 96.69 203 PRO A N 1
ATOM 1458 C CA . PRO A 1 203 ? 5.288 12.320 20.267 1.00 96.69 203 PRO A CA 1
ATOM 1459 C C . PRO A 1 203 ? 6.460 11.738 19.456 1.00 96.69 203 PRO A C 1
ATOM 1461 O O . PRO A 1 203 ? 6.496 10.523 19.247 1.00 96.69 203 PRO A O 1
ATOM 1464 N N . PRO A 1 204 ? 7.449 12.546 19.026 1.00 97.19 204 PRO A N 1
ATOM 1465 C CA . PRO A 1 204 ? 8.601 12.039 18.278 1.00 97.19 204 PRO A CA 1
ATOM 1466 C C . PRO A 1 204 ? 9.362 10.911 18.987 1.00 97.19 204 PRO A C 1
ATOM 1468 O O . PRO A 1 204 ? 9.835 9.985 18.330 1.00 97.19 204 PRO A O 1
ATOM 1471 N N . ALA A 1 205 ? 9.459 10.958 20.320 1.00 97.69 205 ALA A N 1
ATOM 1472 C CA . ALA A 1 205 ? 10.089 9.896 21.100 1.00 97.69 205 ALA A CA 1
ATOM 1473 C C . ALA A 1 205 ? 9.301 8.578 21.031 1.00 97.69 205 ALA A C 1
ATOM 1475 O O . ALA A 1 205 ? 9.913 7.528 20.871 1.00 97.69 205 ALA A O 1
ATOM 1476 N N . ALA A 1 206 ? 7.965 8.623 21.078 1.00 97.88 206 ALA A N 1
ATOM 1477 C CA . ALA A 1 206 ? 7.129 7.435 20.899 1.00 97.88 206 ALA A CA 1
ATOM 1478 C C . ALA A 1 206 ? 7.299 6.838 19.497 1.00 97.88 206 ALA A C 1
ATOM 1480 O O . ALA A 1 206 ? 7.477 5.632 19.364 1.00 97.88 206 ALA A O 1
ATOM 1481 N N . VAL A 1 207 ? 7.332 7.675 18.453 1.00 98.56 207 VAL A N 1
ATOM 1482 C CA . VAL A 1 207 ? 7.584 7.219 17.073 1.00 98.56 207 VAL A CA 1
ATOM 1483 C C . VAL A 1 207 ? 8.939 6.516 16.962 1.00 98.56 207 VAL A C 1
ATOM 1485 O O . VAL A 1 207 ? 9.035 5.465 16.330 1.00 98.56 207 VAL A O 1
ATOM 1488 N N . ALA A 1 208 ? 9.982 7.058 17.599 1.00 98.44 208 ALA A N 1
ATOM 1489 C CA . ALA A 1 208 ? 11.298 6.428 17.635 1.00 98.44 208 ALA A CA 1
ATOM 1490 C C . ALA A 1 208 ? 11.276 5.077 18.372 1.00 98.44 208 ALA A C 1
ATOM 1492 O O . ALA A 1 208 ? 11.842 4.112 17.863 1.00 98.44 208 ALA A O 1
ATOM 1493 N N . THR A 1 209 ? 10.587 4.984 19.515 1.00 98.31 209 THR A N 1
ATOM 1494 C CA . THR A 1 209 ? 10.402 3.723 20.255 1.00 98.31 209 THR A CA 1
ATOM 1495 C C . THR A 1 209 ? 9.680 2.676 19.417 1.00 98.31 209 THR A C 1
ATOM 1497 O O . THR A 1 209 ? 10.125 1.534 19.362 1.00 98.31 209 THR A O 1
ATOM 1500 N N . ILE A 1 210 ? 8.604 3.061 18.722 1.00 98.62 210 ILE A N 1
ATOM 1501 C CA . ILE A 1 210 ? 7.849 2.153 17.852 1.00 98.62 210 ILE A CA 1
ATOM 1502 C C . ILE A 1 210 ? 8.770 1.601 16.765 1.00 98.62 210 ILE A C 1
ATOM 1504 O O . ILE A 1 210 ? 8.873 0.389 16.618 1.00 98.62 210 ILE A O 1
ATOM 1508 N N . LYS A 1 211 ? 9.512 2.457 16.051 1.00 98.56 211 LYS A N 1
ATOM 1509 C CA . LYS A 1 211 ? 10.461 1.997 15.023 1.00 98.56 211 LYS A CA 1
ATOM 1510 C C . LYS A 1 211 ? 11.555 1.093 15.595 1.00 98.56 211 LYS A C 1
ATOM 1512 O O . LYS A 1 211 ? 11.900 0.094 14.979 1.00 98.56 211 LYS A O 1
ATOM 1517 N N . ALA A 1 212 ? 12.078 1.419 16.776 1.00 97.94 212 ALA A N 1
ATOM 1518 C CA . ALA A 1 212 ? 13.123 0.637 17.431 1.00 97.94 212 ALA A CA 1
ATOM 1519 C C . ALA A 1 212 ? 12.650 -0.740 17.927 1.00 97.94 212 ALA A C 1
ATOM 1521 O O . ALA A 1 212 ? 13.492 -1.596 18.176 1.00 97.94 212 ALA A O 1
ATOM 1522 N N . ALA A 1 213 ? 11.339 -0.953 18.071 1.00 97.75 213 ALA A N 1
ATOM 1523 C CA . ALA A 1 213 ? 10.745 -2.229 18.466 1.00 97.75 213 ALA A CA 1
ATOM 1524 C C . ALA A 1 213 ? 10.507 -3.194 17.287 1.00 97.75 213 ALA A C 1
ATOM 1526 O O . ALA A 1 213 ? 10.042 -4.312 17.507 1.00 97.75 213 ALA A O 1
ATOM 1527 N N . GLN A 1 214 ? 10.785 -2.774 16.046 1.00 97.88 214 GLN A N 1
ATOM 1528 C CA . GLN A 1 214 ? 10.592 -3.618 14.868 1.00 97.88 214 GLN A CA 1
ATOM 1529 C C . GLN A 1 214 ? 11.574 -4.794 14.873 1.00 97.88 214 GLN A C 1
ATOM 1531 O O . GLN A 1 214 ? 12.770 -4.627 15.120 1.00 97.88 214 GLN A O 1
ATOM 1536 N N . GLN A 1 215 ? 11.060 -5.983 14.576 1.00 97.00 215 GLN A N 1
ATOM 1537 C CA . GLN A 1 215 ? 11.840 -7.210 14.503 1.00 97.00 215 GLN A CA 1
ATOM 1538 C C . GLN A 1 215 ? 12.507 -7.377 13.136 1.00 97.00 215 GLN A C 1
ATOM 1540 O O . GLN A 1 215 ? 12.114 -6.779 12.135 1.00 97.00 215 GLN A O 1
ATOM 1545 N N . SER A 1 216 ? 13.509 -8.255 13.069 1.00 93.69 216 SER A N 1
ATOM 1546 C CA . SER A 1 216 ? 14.231 -8.557 11.818 1.00 93.69 216 SER A CA 1
ATOM 1547 C C . SER A 1 216 ? 13.353 -9.128 10.692 1.00 93.69 216 SER A C 1
ATOM 1549 O O . SER A 1 216 ? 13.736 -9.057 9.528 1.00 93.69 216 SER A O 1
ATOM 1551 N N . ASN A 1 217 ? 12.178 -9.671 11.026 1.00 90.50 217 ASN A N 1
ATOM 1552 C CA . ASN A 1 217 ? 11.172 -10.147 10.072 1.00 90.50 217 ASN A CA 1
ATOM 1553 C C . ASN A 1 217 ? 10.300 -9.012 9.486 1.00 90.50 217 ASN A C 1
ATOM 1555 O O . ASN A 1 217 ? 9.387 -9.296 8.715 1.00 90.50 217 ASN A O 1
ATOM 1559 N N . GLY A 1 218 ? 10.549 -7.753 9.870 1.00 94.44 218 GLY A N 1
ATOM 1560 C CA . GLY A 1 218 ? 9.790 -6.570 9.456 1.00 94.44 218 GLY A CA 1
ATOM 1561 C C . GLY A 1 218 ? 8.533 -6.289 10.290 1.00 94.44 218 GLY A C 1
ATOM 1562 O O . GLY A 1 218 ? 7.977 -5.197 10.198 1.00 94.44 218 GLY A O 1
ATOM 1563 N N . GLY A 1 219 ? 8.087 -7.226 11.126 1.00 96.75 219 GLY A N 1
ATOM 1564 C CA . GLY A 1 219 ? 6.901 -7.076 11.967 1.00 96.75 219 GLY A CA 1
ATOM 1565 C C . GLY A 1 219 ? 7.184 -6.489 13.353 1.00 96.75 219 GLY A C 1
ATOM 1566 O O . GLY A 1 219 ? 8.322 -6.202 13.729 1.00 96.75 219 GLY A O 1
ATOM 1567 N N . TRP A 1 220 ? 6.114 -6.351 14.133 1.00 98.00 220 TRP A N 1
ATOM 1568 C CA . TRP A 1 220 ? 6.147 -6.032 15.560 1.00 98.00 220 TRP A CA 1
ATOM 1569 C C . TRP A 1 220 ? 5.433 -7.128 16.332 1.00 98.00 220 TRP A C 1
ATOM 1571 O O . TRP A 1 220 ? 4.284 -7.423 16.029 1.00 98.00 220 TRP A O 1
ATOM 1581 N N . GLY A 1 221 ? 6.092 -7.693 17.342 1.00 94.94 221 GLY A N 1
ATOM 1582 C CA . GLY A 1 221 ? 5.481 -8.661 18.254 1.00 94.94 221 GLY A CA 1
ATOM 1583 C C . GLY A 1 221 ? 4.876 -8.009 19.497 1.00 94.94 221 GLY A C 1
ATOM 1584 O O . GLY A 1 221 ? 5.289 -6.920 19.904 1.00 94.94 221 GLY A O 1
ATOM 1585 N N . TRP A 1 222 ? 3.957 -8.723 20.151 1.00 90.50 222 TRP A N 1
ATOM 1586 C CA . TRP A 1 222 ? 3.328 -8.342 21.424 1.00 90.50 222 TRP A CA 1
ATOM 1587 C C . TRP A 1 222 ? 4.290 -7.774 22.482 1.00 90.50 222 TRP A C 1
ATOM 1589 O O . TRP A 1 222 ? 3.995 -6.762 23.119 1.00 90.50 222 TRP A O 1
ATOM 1599 N N . SER A 1 223 ? 5.460 -8.398 22.667 1.00 89.50 223 SER A N 1
ATOM 1600 C CA . SER A 1 223 ? 6.438 -7.996 23.690 1.00 89.50 223 SER A CA 1
ATOM 1601 C C . SER A 1 223 ? 7.120 -6.652 23.409 1.00 89.50 223 SER A C 1
ATOM 1603 O O . SER A 1 223 ? 7.686 -6.055 24.324 1.00 89.50 223 SER A O 1
ATOM 1605 N N . GLY A 1 224 ? 7.104 -6.192 22.154 1.00 93.00 224 GLY A N 1
ATOM 1606 C CA . GLY A 1 224 ? 7.903 -5.059 21.692 1.00 93.00 224 GLY A CA 1
ATOM 1607 C C . GLY A 1 224 ? 9.416 -5.301 21.701 1.00 93.00 224 GLY A C 1
ATOM 1608 O O . GLY A 1 224 ? 10.173 -4.336 21.623 1.00 93.00 224 GLY A O 1
ATOM 1609 N N . ASP A 1 225 ? 9.870 -6.556 21.813 1.00 94.88 225 ASP A N 1
ATOM 1610 C CA . ASP A 1 225 ? 11.291 -6.901 21.712 1.00 94.88 225 ASP A CA 1
ATOM 1611 C C . ASP A 1 225 ? 11.728 -6.962 20.235 1.00 94.88 225 ASP A C 1
ATOM 1613 O O . ASP A 1 225 ? 11.236 -7.829 19.499 1.00 94.88 225 ASP A O 1
ATOM 1617 N N . PRO A 1 226 ? 12.676 -6.109 19.794 1.00 95.62 226 PRO A N 1
ATOM 1618 C CA . PRO A 1 226 ? 13.190 -6.136 18.423 1.00 95.62 226 PRO A CA 1
ATOM 1619 C C . PRO A 1 226 ? 13.999 -7.398 18.092 1.00 95.62 226 PRO A C 1
ATOM 1621 O O . PRO A 1 226 ? 14.245 -7.686 16.922 1.00 95.62 226 PRO A O 1
ATOM 1624 N N . ASN A 1 227 ? 14.418 -8.171 19.098 1.00 96.06 227 ASN A N 1
ATOM 1625 C CA . ASN A 1 227 ? 15.100 -9.452 18.895 1.00 96.06 227 ASN A CA 1
ATOM 1626 C C . ASN A 1 227 ? 14.132 -10.641 18.857 1.00 96.06 227 ASN A C 1
ATOM 1628 O O . ASN A 1 227 ? 14.577 -11.782 18.719 1.00 96.06 227 ASN A O 1
ATOM 1632 N N . GLY A 1 228 ? 12.828 -10.392 19.001 1.00 91.88 228 GLY A N 1
ATOM 1633 C CA . GLY A 1 228 ? 11.805 -11.416 18.847 1.00 91.88 228 GLY A CA 1
ATOM 1634 C C . GLY A 1 228 ? 11.704 -11.931 17.409 1.00 91.88 228 GLY A C 1
ATOM 1635 O O . GLY A 1 228 ? 12.265 -11.365 16.467 1.00 91.88 228 GLY A O 1
ATOM 1636 N N . THR A 1 229 ? 10.973 -13.031 17.250 1.00 89.25 229 THR A N 1
ATOM 1637 C CA . THR A 1 229 ? 10.750 -13.692 15.952 1.00 89.25 229 THR A CA 1
ATOM 1638 C C . THR A 1 229 ? 9.271 -13.921 15.653 1.00 89.25 229 THR A C 1
ATOM 1640 O O . THR A 1 229 ? 8.938 -14.657 14.724 1.00 89.25 229 THR A O 1
ATOM 1643 N N . ASP A 1 230 ? 8.387 -13.346 16.464 1.00 85.00 230 ASP A N 1
ATOM 1644 C CA . ASP A 1 230 ? 6.954 -13.594 16.401 1.00 85.00 230 ASP A CA 1
ATOM 1645 C C . ASP A 1 230 ? 6.352 -12.941 15.151 1.00 85.00 230 ASP A C 1
ATOM 1647 O O . ASP A 1 230 ? 6.595 -11.772 14.849 1.00 85.00 230 ASP A O 1
ATOM 1651 N N . LEU A 1 231 ? 5.552 -13.709 14.411 1.00 89.88 231 LEU A N 1
ATOM 1652 C CA . LEU A 1 231 ? 4.758 -13.196 13.298 1.00 89.88 231 LEU A CA 1
ATOM 1653 C C . LEU A 1 231 ? 3.391 -12.776 13.835 1.00 89.88 231 LEU A C 1
ATOM 1655 O O . LEU A 1 231 ? 2.442 -13.554 13.817 1.00 89.88 231 LEU A O 1
ATOM 1659 N N . ASP A 1 232 ? 3.321 -11.552 14.347 1.00 95.88 232 ASP A N 1
ATOM 1660 C CA . ASP A 1 232 ? 2.119 -10.989 14.962 1.00 95.88 232 ASP A CA 1
ATOM 1661 C C . ASP A 1 232 ? 1.490 -9.945 14.029 1.00 95.88 232 ASP A C 1
ATOM 1663 O O . ASP A 1 232 ? 1.982 -8.821 13.867 1.00 95.88 232 ASP A O 1
ATOM 1667 N N . VAL A 1 233 ? 0.420 -10.356 13.347 1.00 98.00 233 VAL A N 1
ATOM 1668 C CA . VAL A 1 233 ? -0.281 -9.529 12.358 1.00 98.00 233 VAL A CA 1
ATOM 1669 C C . VAL A 1 233 ? -1.032 -8.388 13.034 1.00 98.00 233 VAL A C 1
ATOM 1671 O O . VAL A 1 233 ? -1.048 -7.280 12.497 1.00 98.00 233 VAL A O 1
ATOM 1674 N N . ASP A 1 234 ? -1.618 -8.620 14.206 1.00 97.44 234 ASP A N 1
ATOM 1675 C CA . ASP A 1 234 ? -2.399 -7.633 14.947 1.00 97.44 234 ASP A CA 1
ATOM 1676 C C . ASP A 1 234 ? -1.518 -6.468 15.403 1.00 97.44 234 ASP A C 1
ATOM 1678 O O . ASP A 1 234 ? -1.814 -5.300 15.119 1.00 97.44 234 ASP A O 1
ATOM 1682 N N . MET A 1 235 ? -0.383 -6.783 16.029 1.00 97.81 235 MET A N 1
ATOM 1683 C CA . MET A 1 235 ? 0.578 -5.787 16.499 1.00 97.81 235 MET A CA 1
ATOM 1684 C C . MET A 1 235 ? 1.269 -5.067 15.344 1.00 97.81 235 MET A C 1
ATOM 1686 O O . MET A 1 235 ? 1.394 -3.840 15.376 1.00 97.81 235 MET A O 1
ATOM 1690 N N . THR A 1 236 ? 1.650 -5.789 14.287 1.00 98.62 236 THR A N 1
ATOM 1691 C CA . THR A 1 236 ? 2.222 -5.178 13.076 1.00 98.62 236 THR A CA 1
ATOM 1692 C C . THR A 1 236 ? 1.232 -4.217 12.418 1.00 98.62 236 THR A C 1
ATOM 1694 O O . THR A 1 236 ? 1.584 -3.094 12.053 1.00 98.62 236 THR A O 1
ATOM 1697 N N . SER A 1 237 ? -0.036 -4.610 12.325 1.00 98.75 237 SER A N 1
ATOM 1698 C CA . SER A 1 237 ? -1.092 -3.787 11.740 1.00 98.75 237 SER A CA 1
ATOM 1699 C C . SER A 1 237 ? -1.386 -2.534 12.563 1.00 98.75 237 SER A C 1
ATOM 1701 O O . SER A 1 237 ? -1.596 -1.452 12.007 1.00 98.75 237 SER A O 1
ATOM 1703 N N . LEU A 1 238 ? -1.385 -2.651 13.892 1.00 98.50 238 LEU A N 1
ATOM 1704 C CA . LEU A 1 238 ? -1.540 -1.512 14.792 1.00 98.50 238 LEU A CA 1
ATOM 1705 C C . LEU A 1 238 ? -0.322 -0.570 14.722 1.00 98.50 238 LEU A C 1
ATOM 1707 O O . LEU A 1 238 ? -0.489 0.651 14.744 1.00 98.50 238 LEU A O 1
ATOM 1711 N N . ALA A 1 239 ? 0.891 -1.113 14.557 1.00 98.75 239 ALA A N 1
ATOM 1712 C CA . ALA A 1 239 ? 2.114 -0.336 14.367 1.00 98.75 239 ALA A CA 1
ATOM 1713 C C . ALA A 1 239 ? 2.096 0.479 13.070 1.00 98.75 239 ALA A C 1
ATOM 1715 O O . ALA A 1 239 ? 2.387 1.678 13.097 1.00 98.75 239 ALA A O 1
ATOM 1716 N N . ILE A 1 240 ? 1.670 -0.126 11.958 1.00 98.88 240 ILE A N 1
ATOM 1717 C CA . ILE A 1 240 ? 1.484 0.576 10.680 1.00 98.88 240 ILE A CA 1
ATOM 1718 C C . ILE A 1 240 ? 0.483 1.726 10.843 1.00 98.88 240 ILE A C 1
ATOM 1720 O O . ILE A 1 240 ? 0.782 2.855 10.451 1.00 98.88 240 ILE A O 1
ATOM 1724 N N . GLN A 1 241 ? -0.671 1.480 11.474 1.00 98.81 241 GLN A N 1
ATOM 1725 C CA . GLN A 1 241 ? -1.673 2.523 11.732 1.00 98.81 241 GLN A CA 1
ATOM 1726 C C . GLN A 1 241 ? -1.102 3.683 12.561 1.00 98.81 241 GLN A C 1
ATOM 1728 O O . GLN A 1 241 ? -1.296 4.847 12.203 1.00 98.81 241 GLN A O 1
ATOM 1733 N N . ALA A 1 242 ? -0.354 3.392 13.630 1.00 98.69 242 ALA A N 1
ATOM 1734 C CA . ALA A 1 242 ? 0.251 4.412 14.483 1.00 98.69 242 ALA A CA 1
ATOM 1735 C C . ALA A 1 242 ? 1.338 5.229 13.761 1.00 98.69 242 ALA A C 1
ATOM 1737 O O . ALA A 1 242 ? 1.376 6.454 13.893 1.00 98.69 242 ALA A O 1
ATOM 1738 N N . LEU A 1 243 ? 2.202 4.582 12.971 1.00 98.75 243 LEU A N 1
ATOM 1739 C CA . LEU A 1 243 ? 3.255 5.254 12.200 1.00 98.75 243 LEU A CA 1
ATOM 1740 C C . LEU A 1 243 ? 2.669 6.142 11.093 1.00 98.75 243 LEU A C 1
ATOM 1742 O O . LEU A 1 243 ? 3.113 7.279 10.920 1.00 98.75 243 LEU A O 1
ATOM 1746 N N . VAL A 1 244 ? 1.628 5.673 10.399 1.00 98.38 244 VAL A N 1
ATOM 1747 C CA . VAL A 1 244 ? 0.877 6.495 9.438 1.00 98.38 244 VAL A CA 1
ATOM 1748 C C . VAL A 1 244 ? 0.222 7.684 10.141 1.00 98.38 244 VAL A C 1
ATOM 1750 O O . VAL A 1 244 ? 0.349 8.817 9.677 1.00 98.38 244 VAL A O 1
ATOM 1753 N N . ALA A 1 245 ? -0.433 7.466 11.286 1.00 97.88 245 ALA A N 1
ATOM 1754 C CA . ALA A 1 245 ? -1.040 8.544 12.066 1.00 97.88 245 ALA A CA 1
ATOM 1755 C C . ALA A 1 245 ? -0.002 9.588 12.515 1.00 97.88 245 ALA A C 1
ATOM 1757 O O . ALA A 1 245 ? -0.273 10.792 12.490 1.00 97.88 245 ALA A O 1
ATOM 1758 N N . ALA A 1 246 ? 1.211 9.146 12.845 1.00 97.56 246 ALA A N 1
ATOM 1759 C CA . ALA A 1 246 ? 2.341 10.007 13.170 1.00 97.56 246 ALA A CA 1
ATOM 1760 C C . ALA A 1 246 ? 2.917 10.782 11.966 1.00 97.56 246 ALA A C 1
ATOM 1762 O O . ALA A 1 246 ? 3.750 11.666 12.165 1.00 97.56 246 ALA A O 1
ATOM 1763 N N . GLY A 1 247 ? 2.468 10.500 10.739 1.00 96.19 247 GLY A N 1
ATOM 1764 C CA . GLY A 1 247 ? 2.942 11.154 9.518 1.00 96.19 247 GLY A CA 1
ATOM 1765 C C . GLY A 1 247 ? 4.279 10.618 9.009 1.00 96.19 247 GLY A C 1
ATOM 1766 O O . GLY A 1 247 ? 4.997 11.344 8.323 1.00 96.19 247 GLY A O 1
ATOM 1767 N N . VAL A 1 248 ? 4.641 9.379 9.360 1.00 95.88 248 VAL A N 1
ATOM 1768 C CA . VAL A 1 248 ? 5.823 8.719 8.794 1.00 95.88 248 VAL A CA 1
ATOM 1769 C C . VAL A 1 248 ? 5.559 8.394 7.319 1.00 95.88 248 VAL A C 1
ATOM 1771 O O . VAL A 1 248 ? 4.499 7.873 6.971 1.00 95.88 248 VAL A O 1
ATOM 1774 N N . ASP A 1 249 ? 6.519 8.727 6.454 1.00 88.25 249 ASP A N 1
ATOM 1775 C CA . ASP A 1 249 ? 6.426 8.477 5.014 1.00 88.25 249 ASP A CA 1
ATOM 1776 C C . ASP A 1 249 ? 6.414 6.970 4.712 1.00 88.25 249 ASP A C 1
ATOM 1778 O O . ASP A 1 249 ? 7.126 6.199 5.348 1.00 88.25 249 ASP A O 1
ATOM 1782 N N . LEU A 1 250 ? 5.628 6.535 3.725 1.00 86.00 250 LEU A N 1
ATOM 1783 C CA . LEU A 1 250 ? 5.517 5.116 3.360 1.00 86.00 250 LEU A CA 1
ATOM 1784 C C . LEU A 1 250 ? 6.799 4.519 2.758 1.00 86.00 250 LEU A C 1
ATOM 1786 O O . LEU A 1 250 ? 6.884 3.301 2.638 1.00 86.00 250 LEU A O 1
ATOM 1790 N N . SER A 1 251 ? 7.766 5.349 2.359 1.00 79.31 251 SER A N 1
ATOM 1791 C CA . SER A 1 251 ? 9.113 4.914 1.967 1.00 79.31 251 SER A CA 1
ATOM 1792 C C . SER A 1 251 ? 10.052 4.687 3.157 1.00 79.31 251 SER A C 1
ATOM 1794 O O . SER A 1 251 ? 11.161 4.188 2.970 1.00 79.31 251 SER A O 1
ATOM 1796 N N . ASP A 1 252 ? 9.634 5.032 4.381 1.00 90.69 252 ASP A N 1
ATOM 1797 C CA . ASP A 1 252 ? 10.396 4.742 5.592 1.00 90.69 252 ASP A CA 1
ATOM 1798 C C . ASP A 1 252 ? 10.534 3.230 5.785 1.00 90.69 252 ASP A C 1
ATOM 1800 O O . ASP A 1 252 ? 9.557 2.483 5.696 1.00 90.69 252 ASP A O 1
ATOM 1804 N N . THR A 1 253 ? 11.752 2.782 6.089 1.00 85.31 253 THR A N 1
ATOM 1805 C CA . THR A 1 253 ? 12.088 1.355 6.168 1.00 85.31 253 THR A CA 1
ATOM 1806 C C . THR A 1 253 ? 11.222 0.598 7.169 1.00 85.31 253 THR A C 1
ATOM 1808 O O . THR A 1 253 ? 10.939 -0.575 6.945 1.00 85.31 253 THR A O 1
ATOM 1811 N N . ALA A 1 254 ? 10.757 1.256 8.240 1.00 94.50 254 ALA A N 1
ATOM 1812 C CA . ALA A 1 254 ? 9.876 0.610 9.202 1.00 94.50 254 ALA A CA 1
ATOM 1813 C C . ALA A 1 254 ? 8.508 0.283 8.586 1.00 94.50 254 ALA A C 1
ATOM 1815 O O . ALA A 1 254 ? 8.040 -0.850 8.679 1.00 94.50 254 ALA A O 1
ATOM 1816 N N . LEU A 1 255 ? 7.883 1.244 7.901 1.00 96.06 255 LEU A N 1
ATOM 1817 C CA . LEU A 1 255 ? 6.596 1.021 7.235 1.00 96.06 255 LEU A CA 1
ATOM 1818 C C . LEU A 1 255 ? 6.712 0.016 6.087 1.00 96.06 255 LEU A C 1
ATOM 1820 O O . LEU A 1 255 ? 5.839 -0.841 5.958 1.00 96.06 255 LEU A O 1
ATOM 1824 N N . VAL A 1 256 ? 7.795 0.085 5.304 1.00 89.81 256 VAL A N 1
ATOM 1825 C CA . VAL A 1 256 ? 8.082 -0.905 4.256 1.00 89.81 256 VAL A CA 1
ATOM 1826 C C . VAL A 1 256 ? 8.173 -2.305 4.864 1.00 89.81 256 VAL A C 1
ATOM 1828 O O . VAL A 1 256 ? 7.416 -3.173 4.449 1.00 89.81 256 VAL A O 1
ATOM 1831 N N . GLY A 1 257 ? 8.990 -2.507 5.904 1.00 91.75 257 GLY A N 1
ATOM 1832 C CA . GLY A 1 257 ? 9.137 -3.816 6.552 1.00 91.75 257 GLY A CA 1
ATOM 1833 C C . GLY A 1 257 ? 7.821 -4.381 7.104 1.00 91.75 257 GLY A C 1
ATOM 1834 O O . GLY A 1 257 ? 7.541 -5.568 6.939 1.00 91.75 257 GLY A O 1
ATOM 1835 N N . GLY A 1 258 ? 6.966 -3.533 7.687 1.00 97.75 258 GLY A N 1
ATOM 1836 C CA . GLY A 1 258 ? 5.642 -3.953 8.157 1.00 97.75 258 GLY A CA 1
ATOM 1837 C C . GLY A 1 258 ? 4.722 -4.401 7.020 1.00 97.75 258 GLY A C 1
ATOM 1838 O O . GLY A 1 258 ? 4.061 -5.435 7.119 1.00 97.75 258 GLY A O 1
ATOM 1839 N N . LEU A 1 259 ? 4.693 -3.646 5.919 1.00 97.25 259 LEU A N 1
ATOM 1840 C CA . LEU A 1 259 ? 3.891 -3.984 4.742 1.00 97.25 259 LEU A CA 1
ATOM 1841 C C . LEU A 1 259 ? 4.423 -5.231 4.022 1.00 97.25 259 LEU A C 1
ATOM 1843 O O . LEU A 1 259 ? 3.617 -6.033 3.557 1.00 97.25 259 LEU A O 1
ATOM 1847 N N . GLU A 1 260 ? 5.740 -5.448 3.989 1.00 93.69 260 GLU A N 1
ATOM 1848 C CA . GLU A 1 260 ? 6.358 -6.690 3.502 1.00 93.69 260 GLU A CA 1
ATOM 1849 C C . GLU A 1 260 ? 5.941 -7.895 4.350 1.00 93.69 260 GLU A C 1
ATOM 1851 O O . GLU A 1 260 ? 5.556 -8.933 3.806 1.00 93.69 260 GLU A O 1
ATOM 1856 N N . MET A 1 261 ? 5.954 -7.760 5.680 1.00 96.75 261 MET A N 1
ATOM 1857 C CA . MET A 1 261 ? 5.512 -8.816 6.593 1.00 96.75 261 MET A CA 1
ATOM 1858 C C . MET A 1 261 ? 4.034 -9.172 6.356 1.00 96.75 261 MET A C 1
ATOM 1860 O O . MET A 1 261 ? 3.708 -10.349 6.175 1.00 96.75 261 MET A O 1
ATOM 1864 N N . LEU A 1 262 ? 3.151 -8.172 6.223 1.00 98.25 262 LEU A N 1
ATOM 1865 C CA . LEU A 1 262 ? 1.743 -8.399 5.874 1.00 98.25 262 LEU A CA 1
ATOM 1866 C C . LEU A 1 262 ? 1.570 -9.014 4.476 1.00 98.25 262 LEU A C 1
ATOM 1868 O O . LEU A 1 262 ? 0.767 -9.936 4.311 1.00 98.25 262 LEU A O 1
ATOM 1872 N N . ALA A 1 263 ? 2.323 -8.545 3.477 1.00 96.19 263 ALA A N 1
ATOM 1873 C CA . ALA A 1 263 ? 2.257 -9.027 2.098 1.00 96.19 263 ALA A CA 1
ATOM 1874 C C . ALA A 1 263 ? 2.738 -10.471 1.959 1.00 96.19 263 ALA A C 1
ATOM 1876 O O . ALA A 1 263 ? 2.191 -11.226 1.157 1.00 96.19 263 ALA A O 1
ATOM 1877 N N . ARG A 1 264 ? 3.722 -10.899 2.752 1.00 94.94 264 ARG A N 1
ATOM 1878 C CA . ARG A 1 264 ? 4.156 -12.303 2.810 1.00 94.94 264 ARG A CA 1
ATOM 1879 C C . ARG A 1 264 ? 3.187 -13.168 3.617 1.00 94.94 264 ARG A C 1
ATOM 1881 O O . ARG A 1 264 ? 2.998 -14.329 3.264 1.00 94.94 264 ARG A O 1
ATOM 1888 N N . GLY A 1 265 ? 2.543 -12.600 4.639 1.00 95.56 265 GLY A N 1
ATOM 1889 C CA . GLY A 1 265 ? 1.621 -13.304 5.534 1.00 95.56 265 GLY A CA 1
ATOM 1890 C C . GLY A 1 265 ? 0.205 -13.532 4.992 1.00 95.56 265 GLY A C 1
ATOM 1891 O O . GLY A 1 265 ? -0.447 -14.482 5.415 1.00 95.56 265 GLY A O 1
ATOM 1892 N N . VAL A 1 266 ? -0.284 -12.708 4.054 1.00 97.31 266 VAL A N 1
ATOM 1893 C CA . VAL A 1 266 ? -1.663 -12.843 3.540 1.00 97.31 266 VAL A CA 1
ATOM 1894 C C . VAL A 1 266 ? -1.845 -14.134 2.737 1.00 97.31 266 VAL A C 1
ATOM 1896 O O . VAL A 1 266 ? -1.049 -14.457 1.851 1.00 97.31 266 VAL A O 1
ATOM 1899 N N . LYS A 1 267 ? -2.898 -14.898 3.002 1.00 97.00 267 LYS A N 1
ATOM 1900 C CA . LYS A 1 267 ? -3.172 -16.168 2.318 1.00 97.00 267 LYS A CA 1
ATOM 1901 C C . LYS A 1 267 ? -3.878 -15.954 0.987 1.00 97.00 267 LYS A C 1
ATOM 1903 O O . LYS A 1 267 ? -4.388 -14.881 0.682 1.00 97.00 267 LYS A O 1
ATOM 1908 N N . ALA A 1 268 ? -3.897 -17.002 0.166 1.00 96.50 268 ALA A N 1
ATOM 1909 C CA . ALA A 1 268 ? -4.550 -16.958 -1.143 1.00 96.50 268 ALA A CA 1
ATOM 1910 C C . ALA A 1 268 ? -6.072 -16.743 -1.050 1.00 96.50 268 ALA A C 1
ATOM 1912 O O . ALA A 1 268 ? -6.670 -16.299 -2.022 1.00 96.50 268 ALA A O 1
ATOM 1913 N N . ASP A 1 269 ? -6.686 -17.046 0.096 1.00 96.62 269 ASP A N 1
ATOM 1914 C CA . ASP A 1 269 ? -8.102 -16.792 0.378 1.00 96.62 269 ASP A CA 1
ATOM 1915 C C . ASP A 1 269 ? -8.372 -15.389 0.951 1.00 96.62 269 ASP A C 1
ATOM 1917 O O . ASP A 1 269 ? -9.529 -15.062 1.188 1.00 96.62 269 ASP A O 1
ATOM 1921 N N . GLY A 1 270 ? -7.334 -14.566 1.150 1.00 97.38 270 GLY A N 1
ATOM 1922 C CA . GLY A 1 270 ? -7.427 -13.210 1.703 1.00 97.38 270 GLY A CA 1
ATOM 1923 C C . GLY A 1 270 ? -7.258 -13.119 3.221 1.00 97.38 270 GLY A C 1
ATOM 1924 O O . GLY A 1 270 ? -7.202 -12.016 3.756 1.00 97.38 270 GLY A O 1
ATOM 1925 N N . SER A 1 271 ? -7.146 -14.247 3.928 1.00 98.38 271 SER A N 1
ATOM 1926 C CA . SER A 1 271 ? -7.001 -14.251 5.387 1.00 98.38 271 SER A CA 1
ATOM 1927 C C . SER A 1 271 ? -5.562 -14.037 5.853 1.00 98.38 271 SER A C 1
ATOM 1929 O O . SER A 1 271 ? -4.607 -14.416 5.173 1.00 98.38 271 SER A O 1
ATOM 1931 N N . TRP A 1 272 ? -5.406 -13.485 7.052 1.00 98.44 272 TRP A N 1
ATOM 1932 C CA . TRP A 1 272 ? -4.174 -13.594 7.832 1.00 98.44 272 TRP A CA 1
ATOM 1933 C C . TRP A 1 272 ? -4.349 -14.602 8.961 1.00 98.44 272 TRP A C 1
ATOM 1935 O O . TRP A 1 272 ? -5.469 -14.888 9.386 1.00 98.44 272 TRP A O 1
ATOM 1945 N N . GLU A 1 273 ? -3.235 -15.163 9.424 1.00 95.94 273 GLU A N 1
ATOM 1946 C CA . GLU A 1 273 ? -3.244 -16.169 10.480 1.00 95.94 273 GLU A CA 1
ATOM 1947 C C . GLU A 1 273 ? -2.929 -15.578 11.852 1.00 95.94 273 GLU A C 1
ATOM 1949 O O . GLU A 1 273 ? -2.032 -14.746 11.982 1.00 95.94 273 GLU A O 1
ATOM 1954 N N . ALA A 1 274 ? -3.588 -16.127 12.869 1.00 93.75 274 ALA A N 1
ATOM 1955 C CA . ALA A 1 274 ? -3.168 -16.073 14.262 1.00 93.75 274 ALA A CA 1
ATOM 1956 C C . ALA A 1 274 ? -2.896 -17.502 14.740 1.00 93.75 274 ALA A C 1
ATOM 1958 O O . ALA A 1 274 ? -3.695 -18.414 14.507 1.00 93.75 274 ALA A O 1
ATOM 1959 N N . PHE A 1 275 ? -1.754 -17.727 15.395 1.00 89.62 275 PHE A N 1
ATOM 1960 C CA . PHE A 1 275 ? -1.370 -19.041 15.935 1.00 89.62 275 PHE A CA 1
ATOM 1961 C C . PHE A 1 275 ? -1.512 -20.202 14.920 1.00 89.62 275 PHE A C 1
ATOM 1963 O O . PHE A 1 275 ? -1.915 -21.311 15.274 1.00 89.62 275 PHE A O 1
ATOM 1970 N N . GLY A 1 276 ? -1.196 -19.938 13.645 1.00 90.62 276 GLY A N 1
ATOM 1971 C CA . GLY A 1 276 ? -1.228 -20.917 12.551 1.00 90.62 276 GLY A CA 1
ATOM 1972 C C . GLY A 1 276 ? -2.615 -21.239 11.981 1.00 90.62 276 GLY A C 1
ATOM 1973 O O . GLY A 1 276 ? -2.745 -22.201 11.228 1.00 90.62 276 GLY A O 1
ATOM 1974 N N . ASN A 1 277 ? -3.653 -20.477 12.334 1.00 94.69 277 ASN A N 1
ATOM 1975 C CA . ASN A 1 277 ? -4.999 -20.625 11.779 1.00 94.69 277 ASN A CA 1
ATOM 1976 C C . ASN A 1 277 ? -5.461 -19.303 11.172 1.00 94.69 277 ASN A C 1
ATOM 1978 O O . ASN A 1 277 ? -5.207 -18.252 11.749 1.00 94.69 277 ASN A O 1
ATOM 1982 N N . SER A 1 278 ? -6.168 -19.354 10.039 1.00 97.25 278 SER A N 1
ATOM 1983 C CA . SER A 1 278 ? -6.811 -18.172 9.452 1.00 97.25 278 SER A CA 1
ATOM 1984 C C . SER A 1 278 ? -7.768 -17.541 10.463 1.00 97.25 278 SER A C 1
ATOM 1986 O O . SER A 1 278 ? -8.665 -18.222 10.961 1.00 97.25 278 SER A O 1
ATOM 1988 N N . ASP A 1 279 ? -7.572 -16.260 10.764 1.00 97.81 279 ASP A N 1
ATOM 1989 C CA . ASP A 1 279 ? -8.180 -15.606 11.918 1.00 97.81 279 ASP A CA 1
ATOM 1990 C C . ASP A 1 279 ? -8.870 -14.272 11.545 1.00 97.81 279 ASP A C 1
ATOM 1992 O O . ASP A 1 279 ? -8.272 -13.423 10.868 1.00 97.81 279 ASP A O 1
ATOM 1996 N N . PRO A 1 280 ? -10.136 -14.058 11.961 1.00 98.06 280 PRO A N 1
ATOM 1997 C CA . PRO A 1 280 ? -10.853 -12.809 11.708 1.00 98.06 280 PRO A CA 1
ATOM 1998 C C . PRO A 1 280 ? -10.279 -11.574 12.398 1.00 98.06 280 PRO A C 1
ATOM 2000 O O . PRO A 1 280 ? -10.395 -10.489 11.830 1.00 98.06 280 PRO A O 1
ATOM 2003 N N . ASN A 1 281 ? -9.677 -11.697 13.583 1.00 97.62 281 ASN A N 1
ATOM 2004 C CA . ASN A 1 281 ? -9.094 -10.560 14.297 1.00 97.62 281 ASN A CA 1
ATOM 2005 C C . ASN A 1 281 ? -7.872 -10.035 13.541 1.00 97.62 281 ASN A C 1
ATOM 2007 O O . ASN A 1 281 ? -7.882 -8.886 13.085 1.00 97.62 281 ASN A O 1
ATOM 2011 N N . SER A 1 282 ? -6.911 -10.915 13.251 1.00 98.31 282 SER A N 1
ATOM 2012 C CA . SER A 1 282 ? -5.722 -10.568 12.470 1.00 98.31 282 SER A CA 1
ATOM 2013 C C . SER A 1 282 ? -6.085 -10.056 11.076 1.00 98.31 282 SER A C 1
ATOM 2015 O O . SER A 1 282 ? -5.502 -9.083 10.596 1.00 98.31 282 SER A O 1
ATOM 2017 N N . THR A 1 283 ? -7.088 -10.655 10.424 1.00 98.75 283 THR A N 1
ATOM 2018 C CA . THR A 1 283 ? -7.548 -10.199 9.101 1.00 98.75 283 THR A CA 1
ATOM 2019 C C . THR A 1 283 ? -8.199 -8.815 9.162 1.00 98.75 283 THR A C 1
ATOM 2021 O O . THR A 1 283 ? -7.936 -7.967 8.307 1.00 98.75 283 THR A O 1
ATOM 2024 N N . SER A 1 284 ? -8.994 -8.545 10.200 1.00 98.62 284 SER A N 1
ATOM 2025 C CA . SER A 1 284 ? -9.591 -7.226 10.441 1.00 98.62 284 SER A CA 1
ATOM 2026 C C . SER A 1 284 ? -8.519 -6.157 10.652 1.00 98.62 284 SER A C 1
ATOM 2028 O O . SER A 1 284 ? -8.584 -5.075 10.064 1.00 98.62 284 SER A O 1
ATOM 2030 N N . MET A 1 285 ? -7.493 -6.470 11.443 1.00 98.56 285 MET A N 1
ATOM 2031 C CA . MET A 1 285 ? -6.376 -5.564 11.689 1.00 98.56 285 MET A CA 1
ATOM 2032 C C . MET A 1 285 ? -5.542 -5.325 10.422 1.00 98.56 285 MET A C 1
ATOM 2034 O O . MET A 1 285 ? -5.233 -4.169 10.118 1.00 98.56 285 MET A O 1
ATOM 2038 N N . GLY A 1 286 ? -5.276 -6.370 9.630 1.00 98.62 286 GLY A N 1
ATOM 2039 C CA . GLY A 1 286 ? -4.598 -6.264 8.333 1.00 98.62 286 GLY A CA 1
ATOM 2040 C C . GLY A 1 286 ? -5.324 -5.328 7.362 1.00 98.62 286 GLY A C 1
ATOM 2041 O O . GLY A 1 286 ? -4.706 -4.437 6.777 1.00 98.62 286 GLY A O 1
ATOM 2042 N N . ILE A 1 287 ? -6.654 -5.440 7.260 1.00 98.62 287 ILE A N 1
ATOM 2043 C CA . ILE A 1 287 ? -7.491 -4.523 6.465 1.00 98.62 287 ILE A CA 1
ATOM 2044 C C . ILE A 1 287 ? -7.309 -3.068 6.911 1.00 98.62 287 ILE A C 1
ATOM 2046 O O . ILE A 1 287 ? -7.110 -2.182 6.074 1.00 98.62 287 ILE A O 1
ATOM 2050 N N . LEU A 1 288 ? -7.359 -2.802 8.220 1.00 98.56 288 LEU A N 1
ATOM 2051 C CA . LEU A 1 288 ? -7.205 -1.447 8.757 1.00 98.56 288 LEU A CA 1
ATOM 2052 C C . LEU A 1 288 ? -5.800 -0.879 8.500 1.00 98.56 288 LEU A C 1
ATOM 2054 O O . LEU A 1 288 ? -5.674 0.308 8.192 1.00 98.56 288 LEU A O 1
ATOM 2058 N N . ALA A 1 289 ? -4.756 -1.709 8.557 1.00 98.62 289 ALA A N 1
ATOM 2059 C CA . ALA A 1 289 ? -3.388 -1.307 8.231 1.00 98.62 289 ALA A CA 1
ATOM 2060 C C . ALA A 1 289 ? -3.221 -0.925 6.754 1.00 98.62 289 ALA A C 1
ATOM 2062 O O . ALA A 1 289 ? -2.642 0.121 6.450 1.00 98.62 289 ALA A O 1
ATOM 2063 N N . LEU A 1 290 ? -3.778 -1.716 5.833 1.00 98.00 290 LEU A N 1
ATOM 2064 C CA . LEU A 1 290 ? -3.734 -1.418 4.399 1.00 98.00 290 LEU A CA 1
ATOM 2065 C C . LEU A 1 290 ? -4.502 -0.139 4.062 1.00 98.00 290 LEU A C 1
ATOM 2067 O O . LEU A 1 290 ? -3.971 0.731 3.367 1.00 98.00 290 LEU A O 1
ATOM 2071 N N . ARG A 1 291 ? -5.696 0.032 4.644 1.00 97.19 291 ARG A N 1
ATOM 2072 C CA . ARG A 1 291 ? -6.479 1.270 4.519 1.00 97.19 291 ARG A CA 1
ATOM 2073 C C . ARG A 1 291 ? -5.712 2.475 5.075 1.00 97.19 291 ARG A C 1
ATOM 2075 O O . ARG A 1 291 ? -5.777 3.552 4.486 1.00 97.19 291 ARG A O 1
ATOM 2082 N N . ALA A 1 292 ? -4.937 2.310 6.153 1.00 98.00 292 ALA A N 1
ATOM 2083 C CA . ALA A 1 292 ? -4.095 3.380 6.696 1.00 98.00 292 ALA A CA 1
ATOM 2084 C C . ALA A 1 292 ? -2.973 3.739 5.715 1.00 98.00 292 ALA A C 1
ATOM 2086 O O . ALA A 1 292 ? -2.750 4.912 5.417 1.00 98.00 292 ALA A O 1
ATOM 2087 N N . ALA A 1 293 ? -2.322 2.733 5.129 1.00 96.19 293 ALA A N 1
ATOM 2088 C CA . ALA A 1 293 ? -1.308 2.913 4.094 1.00 96.19 293 ALA A CA 1
ATOM 2089 C C . ALA A 1 293 ? -1.864 3.452 2.755 1.00 96.19 293 ALA A C 1
ATOM 2091 O O . ALA A 1 293 ? -1.090 3.807 1.863 1.00 96.19 293 ALA A O 1
ATOM 2092 N N . GLY A 1 294 ? -3.188 3.585 2.633 1.00 94.31 294 GLY A N 1
ATOM 2093 C CA . GLY A 1 294 ? -3.874 4.133 1.467 1.00 94.31 294 GLY A CA 1
ATOM 2094 C C . GLY A 1 294 ? -4.163 3.100 0.380 1.00 94.31 294 GLY A C 1
ATOM 2095 O O . GLY A 1 294 ? -4.555 3.494 -0.713 1.00 94.31 294 GLY A O 1
ATOM 2096 N N . TYR A 1 295 ? -3.973 1.807 0.642 1.00 93.62 295 TYR A N 1
ATOM 2097 C CA . TYR A 1 295 ? -4.310 0.742 -0.301 1.00 93.62 295 TYR A CA 1
ATOM 2098 C C . TYR A 1 295 ? -5.751 0.271 -0.110 1.00 93.62 295 TYR A C 1
ATOM 2100 O O . TYR A 1 295 ? -6.261 0.246 1.014 1.00 93.62 295 TYR A O 1
ATOM 2108 N N . ASP A 1 296 ? -6.382 -0.137 -1.208 1.00 92.44 296 ASP A N 1
ATOM 2109 C CA . ASP A 1 296 ? -7.574 -0.973 -1.144 1.00 92.44 296 ASP A CA 1
ATOM 2110 C C . ASP A 1 296 ? -7.138 -2.416 -0.819 1.00 92.44 296 ASP A C 1
ATOM 2112 O O . ASP A 1 296 ? -6.356 -2.993 -1.580 1.00 92.44 296 ASP A O 1
ATOM 2116 N N . PRO A 1 297 ? -7.592 -3.014 0.299 1.00 94.00 297 PRO A N 1
ATOM 2117 C CA . PRO A 1 297 ? -7.285 -4.403 0.622 1.00 94.00 297 PRO A CA 1
ATOM 2118 C C . PRO A 1 297 ? -7.754 -5.403 -0.436 1.00 94.00 297 PRO A C 1
ATOM 2120 O O . PRO A 1 297 ? -7.219 -6.500 -0.466 1.00 94.00 297 PRO A O 1
ATOM 2123 N N . ALA A 1 298 ? -8.735 -5.073 -1.280 1.00 92.94 298 ALA A N 1
ATOM 2124 C CA . ALA A 1 298 ? -9.183 -5.971 -2.343 1.00 92.94 298 ALA A CA 1
ATOM 2125 C C . ALA A 1 298 ? -8.206 -6.016 -3.534 1.00 92.94 298 ALA A C 1
ATOM 2127 O O . ALA A 1 298 ? -8.203 -6.984 -4.299 1.00 92.94 298 ALA A O 1
ATOM 2128 N N . ASP A 1 299 ? -7.351 -5.002 -3.686 1.00 90.56 299 ASP A N 1
ATOM 2129 C CA . ASP A 1 299 ? -6.439 -4.912 -4.818 1.00 90.56 299 ASP A CA 1
ATOM 2130 C C . ASP A 1 299 ? -5.143 -5.696 -4.565 1.00 90.56 299 ASP A C 1
ATOM 2132 O O . ASP A 1 299 ? -4.292 -5.298 -3.776 1.00 90.56 299 ASP A O 1
ATOM 2136 N N . GLN A 1 300 ? -4.901 -6.763 -5.327 1.00 89.75 300 GLN A N 1
ATOM 2137 C CA . GLN A 1 300 ? -3.692 -7.594 -5.204 1.00 89.75 300 GLN A CA 1
ATOM 2138 C C . GLN A 1 300 ? -2.363 -6.815 -5.310 1.00 89.75 300 GLN A C 1
ATOM 2140 O O . GLN A 1 300 ? -1.338 -7.272 -4.799 1.00 89.75 300 GLN A O 1
ATOM 2145 N N . CYS A 1 301 ? -2.336 -5.652 -5.971 1.00 85.06 301 CYS A N 1
ATOM 2146 C CA . CYS A 1 301 ? -1.069 -4.996 -6.290 1.00 85.06 301 CYS A CA 1
ATOM 2147 C C . CYS A 1 301 ? -0.280 -4.551 -5.057 1.00 85.06 301 CYS A C 1
ATOM 2149 O O . CYS A 1 301 ? 0.944 -4.494 -5.135 1.00 85.06 301 CYS A O 1
ATOM 2151 N N . TRP A 1 302 ? -0.938 -4.229 -3.934 1.00 90.44 302 TRP A N 1
ATOM 2152 C CA . TRP A 1 302 ? -0.202 -3.860 -2.725 1.00 90.44 302 TRP A CA 1
ATOM 2153 C C . TRP A 1 302 ? 0.645 -5.053 -2.268 1.00 90.44 302 TRP A C 1
ATOM 2155 O O . TRP A 1 302 ? 1.814 -4.884 -1.935 1.00 90.44 302 TRP A O 1
ATOM 2165 N N . ARG A 1 303 ? 0.094 -6.274 -2.333 1.00 93.38 303 ARG A N 1
ATOM 2166 C CA . ARG A 1 303 ? 0.821 -7.492 -1.978 1.00 93.38 303 ARG A CA 1
ATOM 2167 C C . ARG A 1 303 ? 1.984 -7.694 -2.932 1.00 93.38 303 ARG A C 1
ATOM 2169 O O . ARG A 1 303 ? 3.093 -7.925 -2.478 1.00 93.38 303 ARG A O 1
ATOM 2176 N N . ASP A 1 304 ? 1.740 -7.591 -4.232 1.00 85.19 304 ASP A N 1
ATOM 2177 C CA . ASP A 1 304 ? 2.781 -7.831 -5.236 1.00 85.19 304 ASP A CA 1
ATOM 2178 C C . ASP A 1 304 ? 3.885 -6.764 -5.176 1.00 85.19 304 ASP A C 1
ATOM 2180 O O . ASP A 1 304 ? 5.043 -7.065 -5.432 1.00 85.19 304 ASP A O 1
ATOM 2184 N N . LEU A 1 305 ? 3.560 -5.539 -4.752 1.00 81.88 305 LEU A N 1
ATOM 2185 C CA . LEU A 1 305 ? 4.542 -4.484 -4.514 1.00 81.88 305 LEU A CA 1
ATOM 2186 C C . LEU A 1 305 ? 5.482 -4.812 -3.345 1.00 81.88 305 LEU A C 1
ATOM 2188 O O . LEU A 1 305 ? 6.678 -4.572 -3.456 1.00 81.88 305 LEU A O 1
ATOM 2192 N N . TYR A 1 306 ? 4.960 -5.330 -2.230 1.00 86.06 306 TYR A N 1
ATOM 2193 C CA . TYR A 1 306 ? 5.753 -5.608 -1.020 1.00 86.06 306 TYR A CA 1
ATOM 2194 C C . TYR A 1 306 ? 6.185 -7.083 -0.883 1.00 86.06 306 TYR A C 1
ATOM 2196 O O . TYR A 1 306 ? 6.924 -7.445 0.028 1.00 86.06 306 TYR A O 1
ATOM 2204 N N . ALA A 1 307 ? 5.744 -7.951 -1.787 1.00 83.50 307 ALA A N 1
ATOM 2205 C CA . ALA A 1 307 ? 6.145 -9.350 -1.894 1.00 83.50 307 ALA A CA 1
ATOM 2206 C C . ALA A 1 307 ? 6.194 -9.758 -3.381 1.00 83.50 307 ALA A C 1
ATOM 2208 O O . ALA A 1 307 ? 5.390 -10.589 -3.819 1.00 83.50 307 ALA A O 1
ATOM 2209 N N . PRO A 1 308 ? 7.108 -9.178 -4.185 1.00 72.12 308 PRO A N 1
ATOM 2210 C CA . PRO A 1 308 ? 7.167 -9.401 -5.634 1.00 72.12 308 PRO A CA 1
ATOM 2211 C C . PRO A 1 308 ? 7.413 -10.864 -6.006 1.00 72.12 308 PRO A C 1
ATOM 2213 O O . PRO A 1 308 ? 6.955 -11.325 -7.048 1.00 72.12 308 PRO A O 1
ATOM 2216 N N . GLU A 1 309 ? 8.039 -11.654 -5.129 1.00 77.62 309 GLU A N 1
ATOM 2217 C CA . GLU A 1 309 ? 8.170 -13.101 -5.328 1.00 77.62 309 GLU A CA 1
ATOM 2218 C C . GLU A 1 309 ? 6.824 -13.851 -5.339 1.00 77.62 309 GLU A C 1
ATOM 2220 O O . GLU A 1 309 ? 6.765 -15.011 -5.748 1.00 77.62 309 GLU A O 1
ATOM 2225 N N . ARG A 1 310 ? 5.744 -13.202 -4.886 1.00 82.06 310 ARG A N 1
ATOM 2226 C CA . ARG A 1 310 ? 4.372 -13.717 -4.912 1.00 82.06 310 ARG A CA 1
ATOM 2227 C C . ARG A 1 310 ? 3.563 -13.212 -6.106 1.00 82.06 310 ARG A C 1
ATOM 2229 O O . ARG A 1 310 ? 2.400 -13.601 -6.226 1.00 82.06 310 ARG A O 1
ATOM 2236 N N . ALA A 1 311 ? 4.136 -12.387 -6.983 1.00 75.94 311 ALA A N 1
ATOM 2237 C CA . ALA A 1 311 ? 3.445 -11.907 -8.173 1.00 75.94 311 ALA A CA 1
ATOM 2238 C C . ALA A 1 311 ? 2.929 -13.088 -9.017 1.00 75.94 311 ALA A C 1
ATOM 2240 O O . ALA A 1 311 ? 3.643 -14.054 -9.288 1.00 75.94 311 ALA A O 1
ATOM 2241 N N . GLY A 1 312 ? 1.647 -13.037 -9.387 1.00 75.75 312 GLY A N 1
ATOM 2242 C CA . GLY A 1 312 ? 0.957 -14.125 -10.094 1.00 75.75 312 GLY A CA 1
ATOM 2243 C C . GLY A 1 312 ? 0.413 -15.255 -9.206 1.00 75.75 312 GLY A C 1
ATOM 2244 O O . GLY A 1 312 ? -0.324 -16.107 -9.704 1.00 75.75 312 GLY A O 1
ATOM 2245 N N . ALA A 1 313 ? 0.699 -15.269 -7.899 1.00 85.50 313 ALA A N 1
ATOM 2246 C CA . ALA A 1 313 ? 0.023 -16.163 -6.960 1.00 85.50 313 ALA A CA 1
ATOM 2247 C C . ALA A 1 313 ? -1.422 -15.701 -6.703 1.00 85.50 313 ALA A C 1
ATOM 2249 O O . ALA A 1 313 ? -1.704 -14.501 -6.692 1.00 85.50 313 ALA A O 1
ATOM 2250 N N . GLY A 1 314 ? -2.330 -16.645 -6.429 1.00 89.88 314 GLY A N 1
ATOM 2251 C CA . GLY A 1 314 ? -3.734 -16.340 -6.130 1.00 89.88 314 GLY A CA 1
ATOM 2252 C C . GLY A 1 314 ? -3.894 -15.347 -4.974 1.00 89.88 314 GLY A C 1
ATOM 2253 O O . GLY A 1 314 ? -3.129 -15.389 -4.006 1.00 89.88 314 GLY A O 1
ATOM 2254 N N . TYR A 1 315 ? -4.867 -14.447 -5.095 1.00 95.00 315 TYR A N 1
ATOM 2255 C CA . TYR A 1 315 ? -5.191 -13.419 -4.110 1.00 95.00 315 TYR A CA 1
ATOM 2256 C C . TYR A 1 315 ? -6.707 -13.351 -3.915 1.00 95.00 315 TYR A C 1
ATOM 2258 O O . TYR A 1 315 ? -7.447 -13.238 -4.893 1.00 95.00 315 TYR A O 1
ATOM 2266 N N . GLY A 1 316 ? -7.153 -13.454 -2.667 1.00 95.44 316 GLY A N 1
ATOM 2267 C CA . GLY A 1 316 ? -8.552 -13.320 -2.278 1.00 95.44 316 GLY A CA 1
ATOM 2268 C C . GLY A 1 316 ? -8.779 -11.986 -1.580 1.00 95.44 316 GLY A C 1
ATOM 2269 O O . GLY A 1 316 ? -7.887 -11.507 -0.885 1.00 95.44 316 GLY A O 1
ATOM 2270 N N . ASP A 1 317 ? -9.966 -11.407 -1.760 1.00 96.06 317 ASP A N 1
ATOM 2271 C CA . ASP A 1 317 ? -10.378 -10.190 -1.058 1.00 96.06 317 ASP A CA 1
ATOM 2272 C C . ASP A 1 317 ? -10.538 -10.480 0.452 1.00 96.06 317 ASP A C 1
ATOM 2274 O O . ASP A 1 317 ? -11.424 -11.260 0.832 1.00 96.06 317 ASP A O 1
ATOM 2278 N N . PRO A 1 318 ? -9.726 -9.854 1.328 1.00 97.88 318 PRO A N 1
ATOM 2279 C CA . PRO A 1 318 ? -9.818 -10.050 2.772 1.00 97.88 318 PRO A CA 1
ATOM 2280 C C . PRO A 1 318 ? -11.190 -9.694 3.363 1.00 97.88 318 PRO A C 1
ATOM 2282 O O . PRO A 1 318 ? -11.648 -10.344 4.304 1.00 97.88 318 PRO A O 1
ATOM 2285 N N . ALA A 1 319 ? -11.875 -8.683 2.816 1.00 95.88 319 ALA A N 1
ATOM 2286 C CA . ALA A 1 319 ? -13.198 -8.283 3.287 1.00 95.88 319 ALA A CA 1
ATOM 2287 C C . ALA A 1 319 ? -14.254 -9.334 2.916 1.00 95.88 319 ALA A C 1
ATOM 2289 O O . ALA A 1 319 ? -15.073 -9.714 3.757 1.00 95.88 319 ALA A O 1
ATOM 2290 N N . ALA A 1 320 ? -14.198 -9.866 1.691 1.00 95.75 320 ALA A N 1
ATOM 2291 C CA . ALA A 1 320 ? -15.048 -10.981 1.276 1.00 95.75 320 ALA A CA 1
ATOM 2292 C C . ALA A 1 320 ? -14.819 -12.228 2.145 1.00 95.75 320 ALA A C 1
ATOM 2294 O O . ALA A 1 320 ? -15.782 -12.905 2.520 1.00 95.75 320 ALA A O 1
ATOM 2295 N N . TRP A 1 321 ? -13.565 -12.507 2.519 1.00 97.31 321 TRP A N 1
ATOM 2296 C CA . TRP A 1 321 ? -13.250 -13.602 3.432 1.00 97.31 321 TRP A CA 1
ATOM 2297 C C . TRP A 1 321 ? -13.879 -13.397 4.815 1.00 97.31 321 TRP A C 1
ATOM 2299 O O . TRP A 1 321 ? -14.539 -14.317 5.301 1.00 97.31 321 TRP A O 1
ATOM 2309 N N . LEU A 1 322 ? -13.766 -12.203 5.414 1.00 97.06 322 LEU A N 1
ATOM 2310 C CA . LEU A 1 322 ? -14.405 -11.886 6.701 1.00 97.06 322 LEU A CA 1
ATOM 2311 C C . LEU A 1 322 ? -15.924 -12.064 6.655 1.00 97.06 322 LEU A C 1
ATOM 2313 O O . LEU A 1 322 ? -16.500 -12.690 7.544 1.00 97.06 322 LEU A O 1
ATOM 2317 N N . ILE A 1 323 ? -16.572 -11.573 5.595 1.00 94.69 323 ILE A N 1
ATOM 2318 C CA . ILE A 1 323 ? -18.020 -11.729 5.399 1.00 94.69 323 ILE A CA 1
ATOM 2319 C C . ILE A 1 323 ? -18.399 -13.215 5.356 1.00 94.69 323 ILE A C 1
ATOM 2321 O O . ILE A 1 323 ? -19.404 -13.617 5.940 1.00 94.69 323 ILE A O 1
ATOM 2325 N N . SER A 1 324 ? -17.576 -14.056 4.722 1.00 94.38 324 SER A N 1
ATOM 2326 C CA . SER A 1 324 ? -17.830 -15.500 4.658 1.00 94.38 324 SER A CA 1
ATOM 2327 C C . SER A 1 324 ? -17.704 -16.228 6.005 1.00 94.38 324 SER A C 1
ATOM 2329 O O . SER A 1 324 ? -18.214 -17.340 6.132 1.00 94.38 324 SER A O 1
ATOM 2331 N N . GLN A 1 325 ? -17.092 -15.605 7.022 1.00 95.56 325 GLN A N 1
ATOM 2332 C CA . GLN A 1 325 ? -17.005 -16.159 8.379 1.00 95.56 325 GLN A CA 1
ATOM 2333 C C . GLN A 1 325 ? -18.264 -15.895 9.224 1.00 95.56 325 GLN A C 1
ATOM 2335 O O . GLN A 1 325 ? -18.376 -16.407 10.345 1.00 95.56 325 GLN A O 1
ATOM 2340 N N . GLN A 1 326 ? -19.217 -15.103 8.719 1.00 95.06 326 GLN A N 1
ATOM 2341 C CA . GLN A 1 326 ? -20.451 -14.796 9.433 1.00 95.06 326 GLN A CA 1
ATOM 2342 C C . GLN A 1 326 ? -21.378 -16.017 9.514 1.00 95.06 326 GLN A C 1
ATOM 2344 O O . GLN A 1 326 ? -21.795 -16.594 8.510 1.00 95.06 326 GLN A O 1
ATOM 2349 N N . GLN A 1 327 ? -21.733 -16.402 10.738 1.00 94.06 327 GLN A N 1
ATOM 2350 C CA . GLN A 1 327 ? -22.674 -17.484 11.019 1.00 94.06 327 GLN A CA 1
ATOM 2351 C C . GLN A 1 327 ? -24.129 -17.001 10.900 1.00 94.06 327 GLN A C 1
ATOM 2353 O O . GLN A 1 327 ? -24.413 -15.806 10.918 1.00 94.06 327 GLN A O 1
ATOM 2358 N N . SER A 1 328 ? -25.092 -17.930 10.867 1.00 88.25 328 SER A N 1
ATOM 2359 C CA . SER A 1 328 ? -26.528 -17.610 10.732 1.00 88.25 328 SER A CA 1
ATOM 2360 C C . SER A 1 328 ? -27.098 -16.715 11.843 1.00 88.25 328 SER A C 1
ATOM 2362 O O . SER A 1 328 ? -28.186 -16.174 11.681 1.00 88.25 328 SER A O 1
ATOM 2364 N N . GLY A 1 329 ? -26.397 -16.590 12.974 1.00 89.19 329 GLY A N 1
ATOM 2365 C CA . GLY A 1 329 ? -26.738 -15.689 14.077 1.00 89.19 329 GLY A CA 1
ATOM 2366 C C . GLY A 1 329 ? -26.027 -14.334 14.034 1.00 89.19 329 GLY A C 1
ATOM 2367 O O . GLY A 1 329 ? -26.045 -13.644 15.041 1.00 89.19 329 GLY A O 1
ATOM 2368 N N . GLY A 1 330 ? -25.345 -13.984 12.937 1.00 94.19 330 GLY A N 1
ATOM 2369 C CA . GLY A 1 330 ? -24.638 -12.709 12.762 1.00 94.19 330 GLY A CA 1
ATOM 2370 C C . GLY A 1 330 ? -23.217 -12.665 13.334 1.00 94.19 330 GLY A C 1
ATOM 2371 O O . GLY A 1 330 ? -22.391 -11.884 12.862 1.00 94.19 330 GLY A O 1
ATOM 2372 N N . ARG A 1 331 ? -22.901 -13.544 14.290 1.00 95.38 331 ARG A N 1
ATOM 2373 C CA . ARG A 1 331 ? -21.560 -13.707 14.867 1.00 95.38 331 ARG A CA 1
ATOM 2374 C C . ARG A 1 331 ? -20.514 -14.089 13.820 1.00 95.38 331 ARG A C 1
ATOM 2376 O O . ARG A 1 331 ? -20.776 -14.941 12.970 1.00 95.38 331 ARG A O 1
ATOM 2383 N N . ILE A 1 332 ? -19.306 -13.555 13.964 1.00 97.06 332 ILE A N 1
ATOM 2384 C CA . ILE A 1 332 ? -18.118 -14.010 13.238 1.00 97.06 332 ILE A CA 1
ATOM 2385 C C . ILE A 1 332 ? -17.431 -15.125 14.032 1.00 97.06 332 ILE A C 1
ATOM 2387 O O . ILE A 1 332 ? -17.089 -14.937 15.200 1.00 97.06 332 ILE A O 1
ATOM 2391 N N . ALA A 1 333 ? -17.253 -16.296 13.418 1.00 93.56 333 ALA A N 1
ATOM 2392 C CA . ALA A 1 333 ? -16.552 -17.414 14.053 1.00 93.56 333 ALA A CA 1
ATOM 2393 C C . ALA A 1 333 ? -15.040 -17.169 14.075 1.00 93.56 333 ALA A C 1
ATOM 2395 O O . ALA A 1 333 ? -14.490 -16.761 13.056 1.00 93.56 333 ALA A O 1
ATOM 2396 N N . SER A 1 334 ? -14.366 -17.468 15.188 1.00 93.62 334 SER A N 1
ATOM 2397 C CA . SER A 1 334 ? -12.910 -17.320 15.313 1.00 93.62 334 SER A CA 1
ATOM 2398 C C . SER A 1 334 ? -12.261 -18.629 15.774 1.00 93.62 334 SER A C 1
ATOM 2400 O O . SER A 1 334 ? -12.833 -19.339 16.604 1.00 93.62 334 SER A O 1
ATOM 2402 N N . PRO A 1 335 ? -11.038 -18.952 15.312 1.00 92.25 335 PRO A N 1
ATOM 2403 C CA . PRO A 1 335 ? -10.225 -20.013 15.909 1.00 92.25 335 PRO A CA 1
ATOM 2404 C C . PRO A 1 335 ? -10.063 -19.876 17.432 1.00 92.25 335 PRO A C 1
ATOM 2406 O O . PRO A 1 335 ? -9.957 -20.882 18.135 1.00 92.25 335 PRO A O 1
ATOM 2409 N N . SER A 1 336 ? -10.104 -18.643 17.947 1.00 89.25 336 SER A N 1
ATOM 2410 C CA . SER A 1 336 ? -9.998 -18.330 19.375 1.00 89.25 336 SER A CA 1
ATOM 2411 C C . SER A 1 336 ? -11.213 -18.770 20.199 1.00 89.25 336 SER A C 1
ATOM 2413 O O . SER A 1 336 ? -11.121 -18.830 21.423 1.00 89.25 336 SER A O 1
ATOM 2415 N N . ASP A 1 337 ? -12.321 -19.167 19.560 1.00 91.75 337 ASP A N 1
ATOM 2416 C CA . ASP A 1 337 ? -13.519 -19.682 20.240 1.00 91.75 337 ASP A CA 1
ATOM 2417 C C . ASP A 1 337 ? -13.221 -20.904 21.126 1.00 91.75 337 ASP A C 1
ATOM 2419 O O . ASP A 1 337 ? -13.945 -21.172 22.087 1.00 91.75 337 ASP A O 1
ATOM 2423 N N . GLY A 1 338 ? -12.134 -21.633 20.843 1.00 90.19 338 GLY A N 1
ATOM 2424 C CA . GLY A 1 338 ? -11.648 -22.724 21.691 1.00 90.19 338 GLY A CA 1
ATOM 2425 C C . GLY A 1 338 ? -11.232 -22.287 23.103 1.00 90.19 338 GLY A C 1
ATOM 2426 O O . GLY A 1 338 ? -11.221 -23.119 24.011 1.00 90.19 338 GLY A O 1
ATOM 2427 N N . TRP A 1 339 ? -10.930 -21.001 23.307 1.00 89.12 339 TRP A N 1
ATOM 2428 C CA . TRP A 1 339 ? -10.633 -20.397 24.613 1.00 89.12 339 TRP A CA 1
ATOM 2429 C C . TRP A 1 339 ? -11.836 -19.690 25.248 1.00 89.12 339 TRP A C 1
ATOM 2431 O O . TRP A 1 339 ? -11.732 -19.203 26.372 1.00 89.12 339 TRP A O 1
ATOM 2441 N N . GLY A 1 340 ? -12.979 -19.670 24.562 1.00 93.56 340 GLY A N 1
ATOM 2442 C CA . GLY A 1 340 ? -14.198 -19.000 24.996 1.00 93.56 340 GLY A CA 1
ATOM 2443 C C . GLY A 1 340 ? -14.744 -18.078 23.913 1.00 93.56 340 GLY A C 1
ATOM 2444 O O . GLY A 1 340 ? -13.998 -17.369 23.243 1.00 93.56 340 GLY A O 1
ATOM 2445 N N . ILE A 1 341 ? -16.067 -18.085 23.755 1.00 94.44 341 ILE A N 1
ATOM 2446 C CA . ILE A 1 341 ? -16.755 -17.153 22.861 1.00 94.44 341 ILE A CA 1
ATOM 2447 C C . ILE A 1 341 ? -16.743 -15.768 23.503 1.00 94.44 341 ILE A C 1
ATOM 2449 O O . ILE A 1 341 ? -17.163 -15.611 24.648 1.00 94.44 341 ILE A O 1
ATOM 2453 N N . ASN A 1 342 ? -16.301 -14.781 22.733 1.00 95.69 342 ASN A N 1
ATOM 2454 C CA . ASN A 1 342 ? -16.268 -13.378 23.115 1.00 95.69 342 ASN A CA 1
ATOM 2455 C C . ASN A 1 342 ? -16.687 -12.504 21.915 1.00 95.69 342 ASN A C 1
ATOM 2457 O O . ASN A 1 342 ? -16.937 -13.013 20.815 1.00 95.69 342 ASN A O 1
ATOM 2461 N N . THR A 1 343 ? -16.796 -11.195 22.114 1.00 97.06 343 THR A N 1
ATOM 2462 C CA . THR A 1 343 ? -17.272 -10.268 21.080 1.00 97.06 343 THR A CA 1
ATOM 2463 C C . THR A 1 343 ? -16.187 -9.789 20.115 1.00 97.06 343 THR A C 1
ATOM 2465 O O . THR A 1 343 ? -16.520 -9.276 19.045 1.00 97.06 343 THR A O 1
ATOM 2468 N N . ILE A 1 344 ? -14.900 -9.994 20.420 1.00 96.56 344 ILE A N 1
ATOM 2469 C CA . ILE A 1 344 ? -13.799 -9.262 19.778 1.00 96.56 344 ILE A CA 1
ATOM 2470 C C . ILE A 1 344 ? -13.701 -9.504 18.268 1.00 96.56 344 ILE A C 1
ATOM 2472 O O . ILE A 1 344 ? -13.562 -8.552 17.505 1.00 96.56 344 ILE A O 1
ATOM 2476 N N . ALA A 1 345 ? -13.841 -10.755 17.815 1.00 97.12 345 ALA A N 1
ATOM 2477 C CA . ALA A 1 345 ? -13.798 -11.110 16.393 1.00 97.12 345 ALA A CA 1
ATOM 2478 C C . ALA A 1 345 ? -14.925 -10.438 15.602 1.00 97.12 345 ALA A C 1
ATOM 2480 O O . ALA A 1 345 ? -14.712 -9.930 14.499 1.00 97.12 345 ALA A O 1
ATOM 2481 N N . THR A 1 346 ? -16.123 -10.385 16.189 1.00 98.06 346 THR A N 1
ATOM 2482 C CA . THR A 1 346 ? -17.288 -9.760 15.557 1.00 98.06 346 THR A CA 1
ATOM 2483 C C . THR A 1 346 ? -17.141 -8.238 15.556 1.00 98.06 346 THR A C 1
ATOM 2485 O O . THR A 1 346 ? -17.299 -7.614 14.508 1.00 98.06 346 THR A O 1
ATOM 2488 N N . SER A 1 347 ? -16.743 -7.645 16.685 1.00 98.25 347 SER A N 1
ATOM 2489 C CA . SER A 1 347 ? -16.529 -6.201 16.825 1.00 98.25 347 SER A CA 1
ATOM 2490 C C . SER A 1 347 ? -15.451 -5.680 15.872 1.00 98.25 347 SER A C 1
ATOM 2492 O O . SER A 1 347 ? -15.682 -4.724 15.132 1.00 98.25 347 SER A O 1
ATOM 2494 N N . GLN A 1 348 ? -14.287 -6.334 15.814 1.00 97.88 348 GLN A N 1
ATOM 2495 C CA . GLN A 1 348 ? -13.205 -5.927 14.915 1.00 97.88 348 GLN A CA 1
ATOM 2496 C C . GLN A 1 348 ? -13.556 -6.133 13.439 1.00 97.88 348 GLN A C 1
ATOM 2498 O O . GLN A 1 348 ? -13.203 -5.281 12.626 1.00 97.88 348 GLN A O 1
ATOM 2503 N N . THR A 1 349 ? -14.317 -7.177 13.095 1.00 97.88 349 THR A N 1
ATOM 2504 C CA . THR A 1 349 ? -14.804 -7.372 11.720 1.00 97.88 349 THR A CA 1
ATOM 2505 C C . THR A 1 349 ? -15.723 -6.233 11.290 1.00 97.88 349 THR A C 1
ATOM 2507 O O . THR A 1 349 ? -15.529 -5.666 10.217 1.00 97.88 349 THR A O 1
ATOM 2510 N N . VAL A 1 350 ? -16.687 -5.835 12.129 1.00 97.38 350 VAL A N 1
ATOM 2511 C CA . VAL A 1 350 ? -17.568 -4.690 11.832 1.00 97.38 350 VAL A CA 1
ATOM 2512 C C . VAL A 1 350 ? -16.745 -3.414 11.637 1.00 97.38 350 VAL A C 1
ATOM 2514 O O . VAL A 1 350 ? -16.937 -2.706 10.648 1.00 97.38 350 VAL A O 1
ATOM 2517 N N . ARG A 1 351 ? -15.771 -3.162 12.522 1.00 95.44 351 ARG A N 1
ATOM 2518 C CA . ARG A 1 351 ? -14.846 -2.024 12.405 1.00 95.44 351 ARG A CA 1
ATOM 2519 C C . ARG A 1 351 ? -14.026 -2.065 11.114 1.00 95.44 351 ARG A C 1
ATOM 2521 O O . ARG A 1 351 ? -13.850 -1.030 10.483 1.00 95.44 351 ARG A O 1
ATOM 2528 N N . ALA A 1 352 ? -13.523 -3.230 10.712 1.00 96.25 352 ALA A N 1
ATOM 2529 C CA . ALA A 1 352 ? -12.715 -3.384 9.507 1.00 96.25 352 ALA A CA 1
ATOM 2530 C C . ALA A 1 352 ? -13.537 -3.239 8.223 1.00 96.25 352 ALA A C 1
ATOM 2532 O O . ALA A 1 352 ? -13.053 -2.637 7.266 1.00 96.25 352 ALA A O 1
ATOM 2533 N N . LEU A 1 353 ? -14.773 -3.746 8.195 1.00 94.06 353 LEU A N 1
ATOM 2534 C CA . LEU A 1 353 ? -15.666 -3.621 7.042 1.00 94.06 353 LEU A CA 1
ATOM 2535 C C . LEU A 1 353 ? -16.168 -2.182 6.880 1.00 94.06 353 LEU A C 1
ATOM 2537 O O . LEU A 1 353 ? -16.032 -1.623 5.789 1.00 94.06 353 LEU A O 1
ATOM 2541 N N . GLY A 1 354 ? -16.668 -1.573 7.962 1.00 91.00 354 GLY A N 1
ATOM 2542 C CA . GLY A 1 354 ? -17.150 -0.190 7.970 1.00 91.00 354 GLY A CA 1
ATOM 2543 C C . GLY A 1 354 ? -16.025 0.817 7.749 1.00 91.00 354 GLY A C 1
ATOM 2544 O O . GLY A 1 354 ? -16.082 1.609 6.810 1.00 91.00 354 GLY A O 1
ATOM 2545 N N . ALA A 1 355 ? -14.978 0.725 8.576 1.00 91.81 355 ALA A N 1
ATOM 2546 C CA . ALA A 1 355 ? -13.784 1.566 8.590 1.00 91.81 355 ALA A CA 1
ATOM 2547 C C . ALA A 1 355 ? -14.060 3.031 8.233 1.00 91.81 355 ALA A C 1
ATOM 2549 O O . ALA A 1 355 ? -13.359 3.600 7.390 1.00 91.81 355 ALA A O 1
ATOM 2550 N N . ALA A 1 356 ? -15.083 3.642 8.826 1.00 91.81 356 ALA A N 1
ATOM 2551 C CA . ALA A 1 356 ? -15.352 5.060 8.662 1.00 91.81 356 ALA A CA 1
ATOM 2552 C C . ALA A 1 356 ? -14.507 5.870 9.656 1.00 91.81 356 ALA A C 1
ATOM 2554 O O . ALA A 1 356 ? -13.908 6.875 9.266 1.00 91.81 356 ALA A O 1
ATOM 2555 N N . TRP A 1 357 ? -14.350 5.391 10.896 1.00 94.75 357 TRP A N 1
ATOM 2556 C CA . TRP A 1 357 ? -13.512 6.027 11.914 1.00 94.75 357 TRP A CA 1
ATOM 2557 C C . TRP A 1 357 ? -12.079 5.492 11.919 1.00 94.75 357 TRP A C 1
ATOM 2559 O O . TRP A 1 357 ? -11.137 6.261 11.725 1.00 94.75 357 TRP A O 1
ATOM 2569 N N . THR A 1 358 ? -11.892 4.178 12.100 1.00 93.12 358 THR A N 1
ATOM 2570 C CA . THR A 1 358 ? -10.551 3.563 12.048 1.00 93.12 358 THR A CA 1
ATOM 2571 C C . THR A 1 358 ? -10.225 3.044 10.646 1.00 93.12 358 THR A C 1
ATOM 2573 O O . THR A 1 358 ? -11.108 2.467 10.023 1.00 93.12 358 THR A O 1
ATOM 2576 N N . PRO A 1 359 ? -8.990 3.201 10.131 1.00 96.25 359 PRO A N 1
ATOM 2577 C CA . PRO A 1 359 ? -7.844 3.858 10.766 1.00 96.25 359 PRO A CA 1
ATOM 2578 C C . PRO A 1 359 ? -8.029 5.378 10.897 1.00 96.25 359 PRO A C 1
ATOM 2580 O O . PRO A 1 359 ? -8.616 6.023 10.030 1.00 96.25 359 PRO A O 1
ATOM 2583 N N . VAL A 1 360 ? -7.481 5.946 11.979 1.00 95.50 360 VAL A N 1
ATOM 2584 C CA . VAL A 1 360 ? -7.671 7.362 12.369 1.00 95.50 360 VAL A CA 1
ATOM 2585 C C . VAL A 1 360 ? -7.073 8.361 11.373 1.00 95.50 360 VAL A C 1
ATOM 2587 O O . VAL A 1 360 ? -7.479 9.518 11.311 1.00 95.50 360 VAL A O 1
ATOM 2590 N N . VAL A 1 361 ? -6.094 7.915 10.585 1.00 96.06 361 VAL A N 1
ATOM 2591 C CA . VAL A 1 361 ? -5.480 8.655 9.483 1.00 96.06 361 VAL A CA 1
ATOM 2592 C C . VAL A 1 361 ? -5.286 7.679 8.330 1.00 96.06 361 VAL A C 1
ATOM 2594 O O . VAL A 1 361 ? -4.859 6.543 8.535 1.00 96.06 361 VAL A O 1
ATOM 2597 N N . ARG A 1 362 ? -5.581 8.138 7.113 1.00 94.38 362 ARG A N 1
ATOM 2598 C CA . ARG A 1 362 ? -5.298 7.413 5.872 1.00 94.38 362 ARG A CA 1
ATOM 2599 C C . ARG A 1 362 ? -4.311 8.221 5.051 1.00 94.38 362 ARG A C 1
ATOM 2601 O O . ARG A 1 362 ? -4.465 9.436 4.917 1.00 94.38 362 ARG A O 1
ATOM 2608 N N . ASN A 1 363 ? -3.320 7.545 4.486 1.00 92.12 363 ASN A N 1
ATOM 2609 C CA . ASN A 1 363 ? -2.558 8.104 3.383 1.00 92.12 363 ASN A CA 1
ATOM 2610 C C . ASN A 1 363 ? -3.462 8.302 2.163 1.00 92.12 363 ASN A C 1
ATOM 2612 O O . ASN A 1 363 ? -4.530 7.698 2.046 1.00 92.12 363 ASN A O 1
ATOM 2616 N N . THR A 1 364 ? -3.019 9.155 1.240 1.00 88.19 364 THR A N 1
ATOM 2617 C CA . THR A 1 364 ? -3.698 9.343 -0.045 1.00 88.19 364 THR A CA 1
ATOM 2618 C C . THR A 1 364 ? -3.923 7.994 -0.717 1.00 88.19 364 THR A C 1
ATOM 2620 O O . THR A 1 364 ? -2.982 7.203 -0.823 1.00 88.19 364 THR A O 1
ATOM 2623 N N . ALA A 1 365 ? -5.153 7.767 -1.185 1.00 86.06 365 ALA A N 1
ATOM 2624 C CA . ALA A 1 365 ? -5.533 6.536 -1.860 1.00 86.06 365 ALA A CA 1
ATOM 2625 C C . ALA A 1 365 ? -4.550 6.208 -2.993 1.00 86.06 365 ALA A C 1
ATOM 2627 O O . ALA A 1 365 ? -4.252 7.038 -3.860 1.00 86.06 365 ALA A O 1
ATOM 2628 N N . LYS A 1 366 ? -4.036 4.984 -2.967 1.00 82.25 366 LYS A N 1
ATOM 2629 C CA . LYS A 1 366 ? -3.108 4.438 -3.942 1.00 82.25 366 LYS A CA 1
ATOM 2630 C C . LYS A 1 366 ? -3.891 3.541 -4.876 1.00 82.25 366 LYS A C 1
ATOM 2632 O O . LYS A 1 366 ? -4.267 2.436 -4.516 1.00 82.25 366 LYS A O 1
ATOM 2637 N N . ALA A 1 367 ? -4.098 4.031 -6.091 1.00 74.25 367 ALA A N 1
ATOM 2638 C CA . ALA A 1 367 ? -4.599 3.193 -7.162 1.00 74.25 367 ALA A CA 1
ATOM 2639 C C . ALA A 1 367 ? -3.494 2.235 -7.612 1.00 74.25 367 ALA A C 1
ATOM 2641 O O . ALA A 1 367 ? -2.382 2.665 -7.968 1.00 74.25 367 ALA A O 1
ATOM 2642 N N . CYS A 1 368 ? -3.835 0.954 -7.605 1.00 79.19 368 CYS A N 1
ATOM 2643 C CA . CYS A 1 368 ? -3.068 -0.073 -8.271 1.00 79.19 368 CYS A CA 1
ATOM 2644 C C . CYS A 1 368 ? -3.053 0.178 -9.782 1.00 79.19 368 CYS A C 1
ATOM 2646 O O . CYS A 1 368 ? -4.096 0.484 -10.362 1.00 79.19 368 CYS A O 1
ATOM 2648 N N . PRO A 1 369 ? -1.885 0.101 -10.441 1.00 84.94 369 PRO A N 1
ATOM 2649 C CA . PRO A 1 369 ? -1.844 0.216 -11.887 1.00 84.94 369 PRO A CA 1
ATOM 2650 C C . PRO A 1 369 ? -2.571 -0.969 -12.533 1.00 84.94 369 PRO A C 1
ATOM 2652 O O . PRO A 1 369 ? -2.303 -2.122 -12.210 1.00 84.94 369 PRO A O 1
ATOM 2655 N N . VAL A 1 370 ? -3.453 -0.675 -13.486 1.00 86.19 370 VAL A N 1
ATOM 2656 C CA . VAL A 1 370 ? -4.064 -1.657 -14.397 1.00 86.19 370 VAL A CA 1
ATOM 2657 C C . VAL A 1 370 ? -3.056 -2.111 -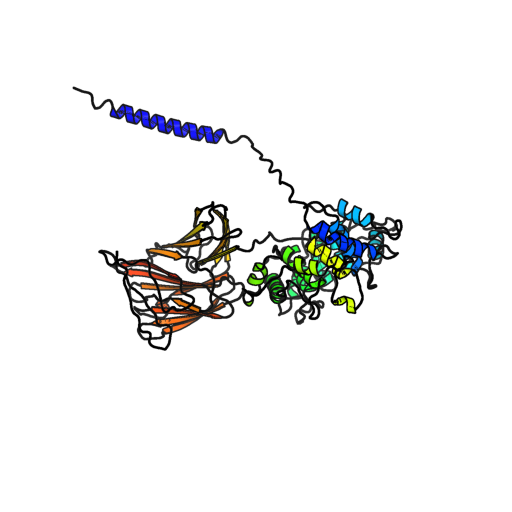15.458 1.00 86.19 370 VAL A C 1
ATOM 2659 O O . VAL A 1 370 ? -3.143 -3.220 -15.975 1.00 86.19 370 VAL A O 1
ATOM 2662 N N . SER A 1 371 ? -2.088 -1.255 -15.791 1.00 90.00 371 SER A N 1
ATOM 2663 C CA . SER A 1 371 ? -0.964 -1.576 -16.673 1.00 90.00 371 SER A CA 1
ATOM 2664 C C . SER A 1 371 ? 0.300 -0.861 -16.220 1.00 90.00 371 SER A C 1
ATOM 2666 O O . SER A 1 371 ? 0.231 0.202 -15.595 1.00 90.00 371 SER A O 1
ATOM 2668 N N . THR A 1 372 ? 1.460 -1.423 -16.540 1.00 92.75 372 THR A N 1
ATOM 2669 C CA . THR A 1 372 ? 2.748 -0.775 -16.298 1.00 92.75 372 THR A CA 1
ATOM 2670 C C . THR A 1 372 ? 3.671 -0.995 -17.487 1.00 92.75 372 THR A C 1
ATOM 2672 O O . THR A 1 372 ? 3.814 -2.118 -17.954 1.00 92.75 372 THR A O 1
ATOM 2675 N N . GLU A 1 373 ? 4.300 0.083 -17.946 1.00 95.94 373 GLU A N 1
ATOM 2676 C CA . GLU A 1 373 ? 5.335 0.081 -18.979 1.00 95.94 373 GLU A CA 1
ATOM 2677 C C . GLU A 1 373 ? 6.654 0.579 -18.380 1.00 95.94 373 GLU A C 1
ATOM 2679 O O . GLU A 1 373 ? 6.678 1.555 -17.617 1.00 95.94 373 GLU A O 1
ATOM 2684 N N . PHE A 1 374 ? 7.761 -0.067 -18.742 1.00 96.62 374 PHE A N 1
ATOM 2685 C CA . PHE A 1 374 ? 9.100 0.275 -18.262 1.00 96.62 374 PHE A CA 1
ATOM 2686 C C . PHE A 1 374 ? 10.025 0.693 -19.406 1.00 96.62 374 PHE A C 1
ATOM 2688 O O . PHE A 1 374 ? 10.021 0.086 -20.468 1.00 96.62 374 PHE A O 1
ATOM 2695 N N . LEU A 1 375 ? 10.849 1.712 -19.174 1.00 97.19 375 LEU A N 1
ATOM 2696 C CA . LEU A 1 375 ? 11.826 2.247 -20.128 1.00 97.19 375 LEU A CA 1
ATOM 2697 C C . LEU A 1 375 ? 13.172 2.360 -19.401 1.00 97.19 375 LEU A C 1
ATOM 2699 O O . LEU A 1 375 ? 13.292 3.176 -18.481 1.00 97.19 375 LEU A O 1
ATOM 2703 N N . ALA A 1 376 ? 14.168 1.537 -19.747 1.00 96.44 376 ALA A N 1
ATOM 2704 C CA . ALA A 1 376 ? 15.390 1.421 -18.930 1.00 96.44 376 ALA A CA 1
ATOM 2705 C C . ALA A 1 376 ? 16.424 2.532 -19.188 1.00 96.44 376 ALA A C 1
ATOM 2707 O O . ALA A 1 376 ? 17.161 2.909 -18.274 1.00 96.44 376 ALA A O 1
ATOM 2708 N N . GLU A 1 377 ? 16.492 3.063 -20.405 1.00 96.25 377 GLU A N 1
ATOM 2709 C CA . GLU A 1 377 ? 17.361 4.183 -20.784 1.00 96.25 377 GLU A CA 1
ATOM 2710 C C . GLU A 1 377 ? 16.686 5.555 -20.622 1.00 96.25 377 GLU A C 1
ATOM 2712 O O . GLU A 1 377 ? 15.465 5.669 -20.458 1.00 96.25 377 GLU A O 1
ATOM 2717 N N . GLY A 1 378 ? 17.504 6.605 -20.651 1.00 96.06 378 GLY A N 1
ATOM 2718 C CA . GLY A 1 378 ? 17.105 7.983 -20.435 1.00 96.06 378 GLY A CA 1
ATOM 2719 C C . GLY A 1 378 ? 18.231 8.790 -19.796 1.00 96.06 378 GLY A C 1
ATOM 2720 O O . GLY A 1 378 ? 18.938 8.345 -18.889 1.00 96.06 378 GLY A O 1
ATOM 2721 N N . SER A 1 379 ? 18.367 10.034 -20.245 1.00 95.62 379 SER A N 1
ATOM 2722 C CA . SER A 1 379 ? 19.312 10.984 -19.672 1.00 95.62 379 SER A CA 1
ATOM 2723 C C . SER A 1 379 ? 18.776 12.403 -19.783 1.00 95.62 379 SER A C 1
ATOM 2725 O O . SER A 1 379 ? 18.275 12.827 -20.826 1.00 95.62 379 SER A O 1
ATOM 2727 N N . THR A 1 380 ? 18.882 13.158 -18.701 1.00 96.38 380 THR A N 1
ATOM 2728 C CA . THR A 1 380 ? 18.550 14.587 -18.664 1.00 96.38 380 THR A CA 1
ATOM 2729 C C . THR A 1 380 ? 19.761 15.438 -18.288 1.00 96.38 380 THR A C 1
ATOM 2731 O O . THR A 1 380 ? 19.637 16.641 -18.048 1.00 96.38 380 THR A O 1
ATOM 2734 N N . GLY A 1 381 ? 20.946 14.819 -18.255 1.00 93.88 381 GLY A N 1
ATOM 2735 C CA . GLY A 1 381 ? 22.220 15.493 -18.061 1.00 93.88 381 GLY A CA 1
ATOM 2736 C C . GLY A 1 381 ? 22.554 16.472 -19.198 1.00 93.88 381 GLY A C 1
ATOM 2737 O O . GLY A 1 381 ? 21.916 16.470 -20.254 1.00 93.88 381 GLY A O 1
ATOM 2738 N N . PRO A 1 382 ? 23.569 17.335 -19.008 1.00 93.50 382 PRO A N 1
ATOM 2739 C CA . PRO A 1 382 ? 23.985 18.316 -20.004 1.00 93.50 382 PRO A CA 1
ATOM 2740 C C . PRO A 1 382 ? 24.103 17.757 -21.430 1.00 93.50 382 PRO A C 1
ATOM 2742 O O . PRO A 1 382 ? 24.875 16.840 -21.703 1.00 93.50 382 PRO A O 1
ATOM 2745 N N . GLY A 1 383 ? 23.357 18.367 -22.353 1.00 93.38 383 GLY A N 1
ATOM 2746 C CA . GLY A 1 383 ? 23.336 17.991 -23.766 1.00 93.38 383 GLY A CA 1
ATOM 2747 C C . GLY A 1 383 ? 22.312 16.915 -24.128 1.00 93.38 383 GLY A C 1
ATOM 2748 O O . GLY A 1 383 ? 22.178 16.647 -25.319 1.00 93.38 383 GLY A O 1
ATOM 2749 N N . PHE A 1 384 ? 21.585 16.350 -23.160 1.00 96.94 384 PHE A N 1
ATOM 2750 C CA . PHE A 1 384 ? 20.535 15.360 -23.383 1.00 96.94 384 PHE A CA 1
ATOM 2751 C C . PHE A 1 384 ? 19.135 15.904 -23.101 1.00 96.94 384 PHE A C 1
ATOM 2753 O O . PHE A 1 384 ? 18.900 16.645 -22.145 1.00 96.94 384 PHE A O 1
ATOM 2760 N N . GLU A 1 385 ? 18.188 15.484 -23.930 1.00 97.88 385 GLU A N 1
ATOM 2761 C CA . GLU A 1 385 ? 16.768 15.737 -23.760 1.00 97.88 385 GLU A CA 1
ATOM 2762 C C . GLU A 1 385 ? 15.999 14.421 -23.882 1.00 97.88 385 GLU A C 1
ATOM 2764 O O . GLU A 1 385 ? 16.060 13.765 -24.922 1.00 97.88 385 GLU A O 1
ATOM 2769 N N . THR A 1 386 ? 15.280 14.040 -22.825 1.00 98.25 386 THR A N 1
ATOM 2770 C CA . THR A 1 386 ? 14.484 12.807 -22.788 1.00 98.25 386 THR A CA 1
ATOM 2771 C C . THR A 1 386 ? 12.997 13.139 -22.752 1.00 98.25 386 THR A C 1
ATOM 2773 O O . THR A 1 386 ? 12.549 13.982 -21.971 1.00 98.25 386 THR A O 1
ATOM 2776 N N . TRP A 1 387 ? 12.226 12.439 -23.578 1.00 98.44 387 TRP A N 1
ATOM 2777 C CA . TRP A 1 387 ? 10.773 12.513 -23.648 1.00 98.44 387 TRP A CA 1
ATOM 2778 C C . TRP A 1 387 ? 10.156 11.138 -23.449 1.00 98.44 387 TRP A C 1
ATOM 2780 O O . TRP A 1 387 ? 10.653 10.151 -23.984 1.00 98.44 387 TRP A O 1
ATOM 2790 N N . VAL A 1 388 ? 9.034 11.100 -22.740 1.00 98.44 388 VAL A N 1
ATOM 2791 C CA . VAL A 1 388 ? 8.191 9.912 -22.589 1.00 98.44 388 VAL A CA 1
ATOM 2792 C C . VAL A 1 388 ? 6.893 10.173 -23.333 1.00 98.44 388 VAL A C 1
ATOM 2794 O O . VAL A 1 388 ? 6.186 11.140 -23.051 1.00 98.44 388 VAL A O 1
ATOM 2797 N N . LEU A 1 389 ? 6.600 9.341 -24.318 1.00 98.25 389 LEU A N 1
ATOM 2798 C CA . LEU A 1 389 ? 5.403 9.386 -25.136 1.00 98.25 389 LEU A CA 1
ATOM 2799 C C . LEU A 1 389 ? 4.445 8.324 -24.609 1.00 98.25 389 LEU A C 1
ATOM 2801 O O . LEU A 1 389 ? 4.833 7.172 -24.457 1.00 98.25 389 LEU A O 1
ATOM 2805 N N . ILE A 1 390 ? 3.207 8.712 -24.318 1.00 98.31 390 ILE A N 1
ATOM 2806 C CA . ILE A 1 390 ? 2.211 7.823 -23.716 1.00 98.31 390 ILE A CA 1
ATOM 2807 C C . ILE A 1 390 ? 0.959 7.861 -24.578 1.00 98.31 390 ILE A C 1
ATOM 2809 O O . ILE A 1 390 ? 0.380 8.931 -24.785 1.00 98.31 390 ILE A O 1
ATOM 2813 N N . ALA A 1 391 ? 0.552 6.703 -25.084 1.00 98.25 391 ALA A N 1
ATOM 2814 C CA . ALA A 1 391 ? -0.662 6.519 -25.859 1.00 98.25 391 ALA A CA 1
ATOM 2815 C C . ALA A 1 391 ? -1.738 5.826 -25.019 1.00 98.25 391 ALA A C 1
ATOM 2817 O O . ALA A 1 391 ? -1.468 4.860 -24.305 1.00 98.25 391 ALA A O 1
ATOM 2818 N N . ASN A 1 392 ? -2.968 6.317 -25.144 1.00 97.69 392 ASN A N 1
ATOM 2819 C CA . ASN A 1 392 ? -4.169 5.666 -24.653 1.00 97.69 392 ASN A CA 1
ATOM 2820 C C . ASN A 1 392 ? -4.820 4.888 -25.813 1.00 97.69 392 ASN A C 1
ATOM 2822 O O . ASN A 1 392 ? -5.380 5.520 -26.718 1.00 97.69 392 ASN A O 1
ATOM 2826 N N . PRO A 1 393 ? -4.763 3.544 -25.806 1.00 96.94 393 PRO A N 1
ATOM 2827 C CA . PRO A 1 393 ? -5.392 2.718 -26.829 1.00 96.94 393 PRO A CA 1
ATOM 2828 C C . PRO A 1 393 ? -6.903 2.531 -26.616 1.00 96.94 393 PRO A C 1
ATOM 2830 O O . PRO A 1 393 ? -7.557 1.951 -27.476 1.00 96.94 393 PRO A O 1
ATOM 2833 N N . SER A 1 394 ? -7.469 2.983 -25.491 1.00 96.12 394 SER A N 1
ATOM 2834 C CA . SER A 1 394 ? -8.901 2.851 -25.216 1.00 96.12 394 SER A CA 1
ATOM 2835 C C . SER A 1 394 ? -9.733 3.641 -26.223 1.00 96.12 394 SER A C 1
ATOM 2837 O O . SER A 1 394 ? -9.455 4.811 -26.496 1.00 96.12 394 SER A O 1
ATOM 2839 N N . GLU A 1 395 ? -10.784 3.007 -26.745 1.00 97.00 395 GLU A N 1
ATOM 2840 C CA . GLU A 1 395 ? -11.743 3.629 -27.665 1.00 97.00 395 GLU A CA 1
ATOM 2841 C C . GLU A 1 395 ? -12.749 4.540 -26.953 1.00 97.00 395 GLU A C 1
ATOM 2843 O O . GLU A 1 395 ? -13.300 5.452 -27.571 1.00 97.00 395 GLU A O 1
ATOM 2848 N N . THR A 1 396 ? -12.984 4.317 -25.657 1.00 96.38 396 THR A N 1
ATOM 2849 C CA . THR A 1 396 ? -14.080 4.960 -24.915 1.00 96.38 396 THR A CA 1
ATOM 2850 C C . THR A 1 396 ? -13.626 5.711 -23.672 1.00 96.38 396 THR A C 1
ATOM 2852 O O . THR A 1 396 ? -14.231 6.723 -23.325 1.00 96.38 396 THR A O 1
ATOM 2855 N N . GLU A 1 397 ? -12.552 5.265 -23.019 1.00 96.00 397 GLU A N 1
ATOM 2856 C CA . GLU A 1 397 ? -12.169 5.764 -21.697 1.00 96.00 397 GLU A CA 1
ATOM 2857 C C . GLU A 1 397 ? -11.009 6.755 -21.750 1.00 96.00 397 GLU A C 1
ATOM 2859 O O . GLU A 1 397 ? -10.019 6.560 -22.457 1.00 96.00 397 GLU A O 1
ATOM 2864 N N . THR A 1 398 ? -11.105 7.812 -20.942 1.00 96.88 398 THR A N 1
ATOM 2865 C CA . THR A 1 398 ? -9.940 8.647 -20.625 1.00 96.88 398 THR A CA 1
ATOM 2866 C C . THR A 1 398 ? -9.088 7.919 -19.595 1.00 96.88 398 THR A C 1
ATOM 2868 O O . THR A 1 398 ? -9.571 7.596 -18.509 1.00 96.88 398 THR A O 1
ATOM 2871 N N . ILE A 1 399 ? -7.813 7.702 -19.911 1.00 95.62 399 ILE A N 1
ATOM 2872 C CA . ILE A 1 399 ? -6.887 7.004 -19.019 1.00 95.62 399 ILE A CA 1
ATOM 2873 C C . ILE A 1 399 ? -6.020 8.004 -18.259 1.00 95.62 399 ILE A C 1
ATOM 2875 O O . ILE A 1 399 ? -5.520 8.978 -18.824 1.00 95.62 399 ILE A O 1
ATOM 2879 N N . VAL A 1 400 ? -5.853 7.762 -16.961 1.00 94.44 400 VAL A N 1
ATOM 2880 C CA . VAL A 1 400 ? -4.916 8.460 -16.085 1.00 94.44 400 VAL A CA 1
ATOM 2881 C C . VAL A 1 400 ? -3.612 7.671 -16.068 1.00 94.44 400 VAL A C 1
ATOM 2883 O O . VAL A 1 400 ? -3.566 6.555 -15.553 1.00 94.44 400 VAL A O 1
ATOM 2886 N N . ALA A 1 401 ? -2.551 8.258 -16.616 1.00 94.56 401 ALA A N 1
ATOM 2887 C CA . ALA A 1 401 ? -1.211 7.688 -16.604 1.00 94.56 401 ALA A CA 1
ATOM 2888 C C . ALA A 1 401 ? -0.350 8.405 -15.561 1.00 94.56 401 ALA A C 1
ATOM 2890 O O . ALA A 1 401 ? -0.235 9.630 -15.596 1.00 94.56 401 ALA A O 1
ATOM 2891 N N . ARG A 1 402 ? 0.270 7.664 -14.643 1.00 94.31 402 ARG A N 1
ATOM 2892 C CA . ARG A 1 402 ? 1.240 8.178 -13.668 1.00 94.31 402 ARG A CA 1
ATOM 2893 C C . ARG A 1 402 ? 2.649 7.814 -14.116 1.00 94.31 402 ARG A C 1
ATOM 2895 O O . ARG A 1 402 ? 2.899 6.678 -14.494 1.00 94.31 402 ARG A O 1
ATOM 2902 N N . THR A 1 403 ? 3.577 8.762 -14.036 1.00 93.81 403 THR A N 1
ATOM 2903 C CA . THR A 1 403 ? 4.989 8.521 -14.362 1.00 93.81 403 THR A CA 1
ATOM 2904 C C . THR A 1 403 ? 5.877 8.621 -13.132 1.00 93.81 403 THR A C 1
ATOM 2906 O O . THR A 1 403 ? 5.616 9.386 -12.200 1.00 93.81 403 THR A O 1
ATOM 2909 N N . SER A 1 404 ? 6.930 7.813 -13.098 1.00 94.06 404 SER A N 1
ATOM 2910 C CA . SER A 1 404 ? 7.972 7.852 -12.071 1.00 94.06 404 SER A CA 1
ATOM 2911 C C . SER A 1 404 ? 9.331 7.613 -12.716 1.00 94.06 404 SER A C 1
ATOM 2913 O O . SER A 1 404 ? 9.474 6.726 -13.555 1.00 94.06 404 SER A O 1
ATOM 2915 N N . PHE A 1 405 ? 10.319 8.413 -12.334 1.00 96.12 405 PHE A N 1
ATOM 2916 C CA . PHE A 1 405 ? 11.664 8.394 -12.891 1.00 96.12 405 PHE A CA 1
ATOM 2917 C C . PHE A 1 405 ? 12.629 7.763 -11.897 1.00 96.12 405 PHE A C 1
ATOM 2919 O O . PHE A 1 405 ? 12.840 8.301 -10.815 1.00 96.12 405 PHE A O 1
ATOM 2926 N N . LEU A 1 406 ? 13.220 6.628 -12.247 1.00 96.00 406 LEU A N 1
ATOM 2927 C CA . LEU A 1 406 ? 14.246 5.989 -11.431 1.00 96.00 406 LEU A CA 1
ATOM 2928 C C . LEU A 1 406 ? 15.589 6.652 -11.719 1.00 96.00 406 LEU A C 1
ATOM 2930 O O . LEU A 1 406 ? 15.924 6.899 -12.879 1.00 96.00 406 LEU A O 1
ATOM 2934 N N . THR A 1 407 ? 16.359 6.909 -10.663 1.00 95.19 407 THR A N 1
ATOM 2935 C CA . THR A 1 407 ? 17.687 7.531 -10.749 1.00 95.19 407 THR A CA 1
ATOM 2936 C C . THR A 1 407 ? 18.759 6.645 -10.121 1.00 95.19 407 THR A C 1
ATOM 2938 O O . THR A 1 407 ? 18.476 5.538 -9.660 1.00 95.19 407 THR A O 1
ATOM 2941 N N . GLY A 1 408 ? 20.007 7.115 -10.081 1.00 92.12 408 GLY A N 1
ATOM 2942 C CA . GLY A 1 408 ? 21.060 6.436 -9.321 1.00 92.12 408 GLY A CA 1
ATOM 2943 C C . GLY A 1 408 ? 20.880 6.506 -7.797 1.00 92.12 408 GLY A C 1
ATOM 2944 O O . GLY A 1 408 ? 21.584 5.796 -7.086 1.00 92.12 408 GLY A O 1
ATOM 2945 N N . ALA A 1 409 ? 19.976 7.357 -7.295 1.00 89.81 409 ALA A N 1
ATOM 2946 C CA . ALA A 1 409 ? 19.772 7.585 -5.865 1.00 89.81 409 ALA A CA 1
ATOM 2947 C C . ALA A 1 409 ? 18.391 7.119 -5.385 1.00 89.81 409 ALA A C 1
ATOM 2949 O O . ALA A 1 409 ? 18.305 6.235 -4.540 1.00 89.81 409 ALA A O 1
ATOM 2950 N N . ALA A 1 410 ? 17.321 7.719 -5.909 1.00 82.19 410 ALA A N 1
ATOM 2951 C CA . ALA A 1 410 ? 15.942 7.416 -5.528 1.00 82.19 410 ALA A CA 1
ATOM 2952 C C . ALA A 1 410 ? 14.957 7.765 -6.661 1.00 82.19 410 ALA A C 1
ATOM 2954 O O . ALA A 1 410 ? 15.283 8.597 -7.519 1.00 82.19 410 ALA A O 1
ATOM 2955 N N . PRO A 1 411 ? 13.746 7.181 -6.671 1.00 88.00 411 PRO A N 1
ATOM 2956 C CA . PRO A 1 411 ? 12.696 7.574 -7.602 1.00 88.00 411 PRO A CA 1
ATOM 2957 C C . PRO A 1 411 ? 12.271 9.042 -7.451 1.00 88.00 411 PRO A C 1
ATOM 2959 O O . PRO A 1 411 ? 12.145 9.563 -6.344 1.00 88.00 411 PRO A O 1
ATOM 2962 N N . VAL A 1 412 ? 11.967 9.690 -8.574 1.00 89.00 412 VAL A N 1
ATOM 2963 C CA . VAL A 1 412 ? 11.388 11.036 -8.659 1.00 89.00 412 VAL A CA 1
ATOM 2964 C C . VAL A 1 412 ? 10.010 10.938 -9.312 1.00 89.00 412 VAL A C 1
ATOM 2966 O O . VAL A 1 412 ? 9.850 10.296 -10.347 1.00 89.00 412 VAL A O 1
ATOM 2969 N N . SER A 1 413 ? 8.993 11.576 -8.731 1.00 88.31 413 SER A N 1
ATOM 2970 C CA . SER A 1 413 ? 7.644 11.584 -9.315 1.00 88.31 413 SER A CA 1
ATOM 2971 C C . SER A 1 413 ? 7.589 12.446 -10.579 1.00 88.31 413 SER A C 1
ATOM 2973 O O . SER A 1 413 ? 8.011 13.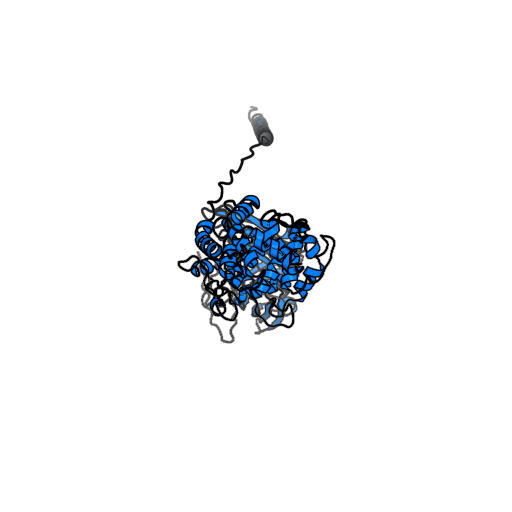602 -10.559 1.00 88.31 413 SER A O 1
ATOM 2975 N N . GLY A 1 414 ? 7.016 11.906 -11.656 1.00 87.44 414 GLY A N 1
ATOM 2976 C CA . GLY A 1 414 ? 6.678 12.657 -12.871 1.00 87.44 414 GLY A CA 1
ATOM 2977 C C . GLY A 1 414 ? 5.225 13.144 -12.908 1.00 87.44 414 GLY A C 1
ATOM 2978 O O . GLY A 1 414 ? 4.784 13.740 -13.889 1.00 87.44 414 GLY A O 1
ATOM 2979 N N . GLY A 1 415 ? 4.464 12.903 -11.835 1.00 85.81 415 GLY A N 1
ATOM 2980 C CA . GLY A 1 415 ? 3.048 13.253 -11.750 1.00 85.81 415 GLY A CA 1
ATOM 2981 C C . GLY A 1 415 ? 2.141 12.354 -12.595 1.00 85.81 415 GLY A C 1
ATOM 2982 O O . GLY A 1 415 ? 2.549 11.299 -13.089 1.00 85.81 415 GLY A O 1
ATOM 2983 N N . ALA A 1 416 ? 0.879 12.767 -12.719 1.00 90.38 416 ALA A N 1
ATOM 2984 C CA . ALA A 1 416 ? -0.142 12.062 -13.485 1.00 90.38 416 ALA A CA 1
ATOM 2985 C C . ALA A 1 416 ? -0.729 12.949 -14.588 1.00 90.38 416 ALA A C 1
ATOM 2987 O O . ALA A 1 416 ? -0.901 14.155 -14.405 1.00 90.38 416 ALA A O 1
ATOM 2988 N N . VAL A 1 417 ? -1.063 12.334 -15.720 1.00 93.31 417 VAL A N 1
ATOM 2989 C CA . VAL A 1 417 ? -1.669 12.979 -16.888 1.00 93.31 417 VAL A CA 1
ATOM 2990 C C . VAL A 1 417 ? -2.932 12.236 -17.305 1.00 93.31 417 VAL A C 1
ATOM 2992 O O . VAL A 1 417 ? -3.006 11.015 -17.203 1.00 93.31 417 VAL A O 1
ATOM 2995 N N . GLN A 1 418 ? -3.933 12.975 -17.781 1.00 96.00 418 GLN A N 1
ATOM 2996 C CA . GLN A 1 418 ? -5.139 12.404 -18.377 1.00 96.00 418 GLN A CA 1
ATOM 2997 C C . GLN A 1 418 ? -4.996 12.388 -19.896 1.00 96.00 418 GLN A C 1
ATOM 2999 O O . GLN A 1 418 ? -4.663 13.409 -20.501 1.00 96.00 418 GLN A O 1
ATOM 3004 N N . ILE A 1 419 ? -5.266 11.241 -20.508 1.00 97.81 419 ILE A N 1
ATOM 3005 C CA . ILE A 1 419 ? -5.101 11.015 -21.940 1.00 97.81 419 ILE A CA 1
ATOM 3006 C C . ILE A 1 419 ? -6.456 10.591 -22.497 1.00 97.81 419 ILE A C 1
ATOM 3008 O O . ILE A 1 419 ? -6.999 9.556 -22.111 1.00 97.81 419 ILE A O 1
ATOM 3012 N N . ALA A 1 420 ? -7.025 11.404 -23.387 1.00 98.31 420 ALA A N 1
ATOM 3013 C CA . ALA A 1 420 ? -8.326 11.136 -23.996 1.00 98.31 420 ALA A CA 1
ATOM 3014 C C . ALA A 1 420 ? -8.315 9.816 -24.804 1.00 98.31 420 ALA A C 1
ATOM 3016 O O . ALA A 1 420 ? -7.230 9.360 -25.187 1.00 98.31 420 ALA A O 1
ATOM 3017 N N . PRO A 1 421 ? -9.483 9.210 -25.088 1.00 98.25 421 PRO A N 1
ATOM 3018 C CA . PRO A 1 421 ? -9.569 8.007 -25.915 1.00 98.25 421 PRO A CA 1
ATOM 3019 C C . PRO A 1 421 ? -8.851 8.168 -27.261 1.00 98.25 421 PRO A C 1
ATOM 3021 O O . PRO A 1 421 ? -8.892 9.249 -27.857 1.00 98.25 421 PRO A O 1
ATOM 3024 N N . LEU A 1 422 ? -8.201 7.099 -27.730 1.00 97.56 422 LEU A N 1
ATOM 3025 C CA . LEU A 1 422 ? -7.467 7.033 -29.004 1.00 97.56 422 LEU A CA 1
ATOM 3026 C C . LEU A 1 422 ? -6.514 8.216 -29.239 1.00 97.56 422 LEU A C 1
ATOM 3028 O O . LEU A 1 422 ? -6.406 8.750 -30.347 1.00 97.56 422 LEU A O 1
ATOM 3032 N N . SER A 1 423 ? -5.824 8.657 -28.188 1.00 98.31 423 SER A N 1
ATOM 3033 C CA . SER A 1 423 ? -4.928 9.812 -28.245 1.00 98.31 423 SER A CA 1
ATOM 3034 C C . SER A 1 423 ? -3.606 9.548 -27.527 1.00 98.31 423 SER A C 1
ATOM 3036 O O . SER A 1 423 ? -3.437 8.537 -26.849 1.00 98.31 423 SER A O 1
ATOM 3038 N N . ARG A 1 424 ? -2.641 10.458 -27.694 1.00 97.62 424 ARG A N 1
ATOM 3039 C CA . ARG A 1 424 ? -1.355 10.401 -26.992 1.00 97.62 424 ARG A CA 1
ATOM 3040 C C . ARG A 1 424 ? -0.953 11.756 -26.432 1.00 97.62 424 ARG A C 1
ATOM 3042 O O . ARG A 1 424 ? -1.334 12.793 -26.977 1.00 97.62 424 ARG A O 1
ATOM 3049 N N . CYS A 1 425 ? -0.094 11.734 -25.422 1.00 97.19 425 CYS A N 1
ATOM 3050 C CA . CYS A 1 425 ? 0.642 12.900 -24.943 1.00 97.19 425 CYS A CA 1
ATOM 3051 C C . CYS A 1 425 ? 2.149 12.615 -24.874 1.00 97.19 425 CYS A C 1
ATOM 3053 O O . CYS A 1 425 ? 2.592 11.475 -25.024 1.00 97.19 425 CYS A O 1
ATOM 3055 N N . SER A 1 426 ? 2.944 13.657 -24.636 1.00 97.62 426 SER A N 1
ATOM 3056 C CA . SER A 1 426 ? 4.387 13.537 -24.419 1.00 97.62 426 SER A CA 1
ATOM 3057 C C . SER A 1 426 ? 4.807 14.379 -23.221 1.00 97.62 426 SER A C 1
ATOM 3059 O O . SER A 1 426 ? 4.363 15.518 -23.079 1.00 97.62 426 SER A O 1
ATOM 3061 N N . ILE A 1 427 ? 5.658 13.811 -22.375 1.00 97.38 427 ILE A N 1
ATOM 3062 C CA . ILE A 1 427 ? 6.182 14.422 -21.155 1.00 97.38 427 ILE A CA 1
ATOM 3063 C C . ILE A 1 427 ? 7.678 14.642 -21.348 1.00 97.38 427 ILE A C 1
ATOM 3065 O O . ILE A 1 427 ? 8.401 13.708 -21.694 1.00 97.38 427 ILE A O 1
ATOM 3069 N N . LYS A 1 428 ? 8.146 15.871 -21.121 1.00 97.94 428 LYS A N 1
ATOM 3070 C CA . LYS A 1 428 ? 9.572 16.196 -21.131 1.00 97.94 428 LYS A CA 1
ATOM 3071 C C . LYS A 1 428 ? 10.176 15.856 -19.771 1.00 97.94 428 LYS A C 1
ATOM 3073 O O . LYS A 1 428 ? 9.871 16.507 -18.778 1.00 97.94 428 LYS A O 1
ATOM 3078 N N . VAL A 1 429 ? 11.046 14.853 -19.715 1.00 98.12 429 VAL A N 1
ATOM 3079 C CA . VAL A 1 429 ? 11.601 14.336 -18.450 1.00 98.12 429 VAL A CA 1
ATOM 3080 C C . VAL A 1 429 ? 12.536 15.347 -17.779 1.00 98.12 429 VAL A C 1
ATOM 3082 O O . VAL A 1 429 ? 12.590 15.431 -16.553 1.00 98.12 429 VAL A O 1
ATOM 3085 N N . ASN A 1 430 ? 13.220 16.178 -18.573 1.00 97.12 430 ASN A N 1
ATOM 3086 C CA . ASN A 1 430 ? 14.102 17.240 -18.078 1.00 97.12 430 ASN A CA 1
ATOM 3087 C C . ASN A 1 430 ? 13.399 18.252 -17.158 1.00 97.12 430 ASN A C 1
ATOM 3089 O O . ASN A 1 430 ? 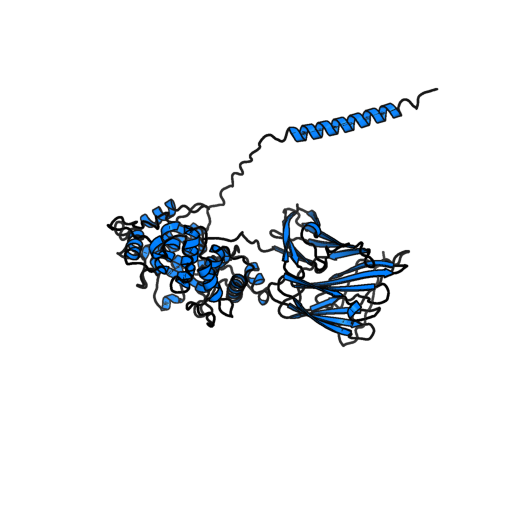14.075 18.915 -16.376 1.00 97.12 430 ASN A O 1
ATOM 3093 N N . ASP A 1 431 ? 12.071 18.372 -17.236 1.00 96.69 431 ASP A N 1
ATOM 3094 C CA . ASP A 1 431 ? 11.302 19.294 -16.394 1.00 96.69 431 ASP A CA 1
ATOM 3095 C C . ASP A 1 431 ? 11.144 18.776 -14.948 1.00 96.69 431 ASP A C 1
ATOM 3097 O O . ASP A 1 431 ? 10.710 19.523 -14.072 1.00 96.69 431 ASP A O 1
ATOM 3101 N N . PHE A 1 432 ? 11.517 17.517 -14.682 1.00 94.19 432 PHE A N 1
ATOM 3102 C CA . PHE A 1 432 ? 11.322 16.842 -13.393 1.00 94.19 432 PHE A CA 1
ATOM 3103 C C . PHE A 1 432 ? 12.628 16.424 -12.722 1.00 94.19 432 PHE A C 1
ATOM 3105 O O . PHE A 1 432 ? 12.744 16.478 -11.500 1.00 94.19 432 PHE A O 1
ATOM 3112 N N . VAL A 1 433 ? 13.610 15.982 -13.509 1.00 94.62 433 VAL A N 1
ATOM 3113 C CA . VAL A 1 433 ? 14.864 15.428 -12.991 1.00 94.62 433 VAL A CA 1
ATOM 3114 C C . VAL A 1 433 ? 16.040 15.848 -13.863 1.00 94.62 433 VAL A C 1
ATOM 3116 O O . VAL A 1 433 ? 15.931 15.908 -15.086 1.00 94.62 433 VAL A O 1
ATOM 3119 N N . THR A 1 434 ? 17.185 16.129 -13.237 1.00 95.19 434 THR A N 1
ATOM 3120 C CA . THR A 1 434 ? 18.475 16.348 -13.910 1.00 95.19 434 THR A CA 1
ATOM 3121 C C . THR A 1 434 ? 19.456 15.276 -13.445 1.00 95.19 434 THR A C 1
ATOM 3123 O O . THR A 1 434 ? 20.060 15.413 -12.385 1.00 95.19 434 THR A O 1
ATOM 3126 N N . ASP A 1 435 ? 19.603 14.206 -14.225 1.00 94.75 435 ASP A N 1
ATOM 3127 C CA . ASP A 1 435 ? 20.515 13.094 -13.946 1.00 94.75 435 ASP A CA 1
ATOM 3128 C C . ASP A 1 435 ? 21.022 12.484 -15.265 1.00 94.75 435 ASP A C 1
ATOM 3130 O O . ASP A 1 435 ? 20.361 12.539 -16.304 1.00 94.75 435 ASP A O 1
ATOM 3134 N N . TRP A 1 436 ? 22.212 11.892 -15.231 1.00 93.75 436 TRP A N 1
ATOM 3135 C CA . TRP A 1 436 ? 22.733 11.080 -16.331 1.00 93.75 436 TRP A CA 1
ATOM 3136 C C . TRP A 1 436 ? 22.038 9.723 -16.442 1.00 93.75 436 TRP A C 1
ATOM 3138 O O . TRP A 1 436 ? 22.054 9.117 -17.507 1.00 93.75 436 TRP A O 1
ATOM 3148 N N . ASN A 1 437 ? 21.470 9.263 -15.333 1.00 94.50 437 ASN A N 1
ATOM 3149 C CA . ASN A 1 437 ? 20.916 7.949 -15.101 1.00 94.50 437 ASN A CA 1
ATOM 3150 C C . ASN A 1 437 ? 19.410 8.107 -14.882 1.00 94.50 437 ASN A C 1
ATOM 3152 O O . ASN A 1 437 ? 18.990 8.272 -13.740 1.00 94.50 437 ASN A O 1
ATOM 3156 N N . VAL A 1 438 ? 18.603 8.033 -15.941 1.00 96.75 438 VAL A N 1
ATOM 3157 C CA . VAL A 1 438 ? 17.142 8.117 -15.821 1.00 96.75 438 VAL A CA 1
ATOM 3158 C C . VAL A 1 438 ? 16.489 6.911 -16.482 1.00 96.75 438 VAL A C 1
ATOM 3160 O O . VAL A 1 438 ? 16.766 6.606 -17.632 1.00 96.75 438 VAL A O 1
ATOM 3163 N N . SER A 1 439 ? 15.603 6.238 -15.760 1.00 97.44 439 SER A N 1
ATOM 3164 C CA . SER A 1 439 ? 14.685 5.237 -16.316 1.00 97.44 439 SER A CA 1
ATOM 3165 C C . SER A 1 439 ? 13.260 5.665 -15.996 1.00 97.44 439 SER A C 1
ATOM 3167 O O . SER A 1 439 ? 13.047 6.418 -15.047 1.00 97.44 439 SER A O 1
ATOM 3169 N N . THR A 1 440 ? 12.272 5.212 -16.759 1.00 97.38 440 THR A N 1
ATOM 3170 C CA . THR A 1 440 ? 10.872 5.604 -16.544 1.00 97.38 440 THR A CA 1
ATOM 3171 C C . THR A 1 440 ? 9.997 4.388 -16.289 1.00 97.38 440 THR A C 1
ATOM 3173 O O . THR A 1 440 ? 10.076 3.395 -17.005 1.00 97.38 440 THR A O 1
ATOM 3176 N N . ARG A 1 441 ? 9.122 4.506 -15.293 1.00 96.19 441 ARG A N 1
ATOM 3177 C CA . ARG A 1 441 ? 7.946 3.662 -15.088 1.00 96.19 441 ARG A CA 1
ATOM 3178 C C . ARG A 1 441 ? 6.698 4.466 -15.447 1.00 96.19 441 ARG A C 1
ATOM 3180 O O . ARG A 1 441 ? 6.553 5.601 -14.983 1.00 96.19 441 ARG A O 1
ATOM 3187 N N . VAL A 1 442 ? 5.807 3.886 -16.246 1.00 96.38 442 VAL A N 1
ATOM 3188 C CA . VAL A 1 442 ? 4.519 4.479 -16.625 1.00 96.38 442 VAL A CA 1
ATOM 3189 C C . VAL A 1 442 ? 3.393 3.548 -16.190 1.00 96.38 442 VAL A C 1
ATOM 3191 O O . VAL A 1 442 ? 3.251 2.455 -16.718 1.00 96.38 442 VAL A O 1
ATOM 3194 N N . ASP A 1 443 ? 2.589 3.996 -15.235 1.00 93.12 443 ASP A N 1
ATOM 3195 C CA . ASP A 1 443 ? 1.458 3.270 -14.662 1.00 93.12 443 ASP A CA 1
ATOM 3196 C C . ASP A 1 443 ? 0.138 3.780 -15.263 1.00 93.12 443 ASP A C 1
ATOM 3198 O O . ASP A 1 443 ? -0.215 4.944 -15.066 1.00 93.12 443 ASP A O 1
ATOM 3202 N N . GLY A 1 444 ? -0.633 2.929 -15.939 1.00 93.44 444 GLY A N 1
ATOM 3203 C CA . GLY A 1 444 ? -2.022 3.230 -16.303 1.00 93.44 444 GLY A CA 1
ATOM 3204 C C . GLY A 1 444 ? -2.959 2.878 -15.149 1.00 93.44 444 GLY A C 1
ATOM 3205 O O . GLY A 1 444 ? -3.094 1.705 -14.816 1.00 93.44 444 GLY A O 1
ATOM 3206 N N . LEU A 1 445 ? -3.591 3.866 -14.508 1.00 87.38 445 LEU A N 1
ATOM 3207 C CA . LEU A 1 445 ? -4.311 3.662 -13.238 1.00 87.38 445 LEU A CA 1
ATOM 3208 C C . LEU A 1 445 ? -5.736 3.128 -13.401 1.00 87.38 445 LEU A C 1
ATOM 3210 O O . LEU A 1 445 ? -6.246 2.464 -12.511 1.00 87.38 445 LEU A O 1
ATOM 3214 N N . ASN A 1 446 ? -6.393 3.439 -14.514 1.00 85.25 446 ASN A N 1
ATOM 3215 C CA . ASN A 1 446 ? -7.776 3.042 -14.795 1.00 85.25 446 ASN A CA 1
ATOM 3216 C C . ASN A 1 446 ? -7.929 2.399 -16.184 1.00 85.25 446 ASN A C 1
ATOM 3218 O O . ASN A 1 446 ? -9.032 2.328 -16.719 1.00 85.25 446 ASN A O 1
ATOM 3222 N N . GLY A 1 447 ? -6.821 1.955 -16.781 1.00 89.62 447 GLY A N 1
ATOM 3223 C CA . GLY A 1 447 ? -6.796 1.250 -18.059 1.00 89.62 447 GLY A CA 1
ATOM 3224 C C . GLY A 1 447 ? -5.385 1.105 -18.632 1.00 89.62 447 GLY A C 1
ATOM 3225 O O . GLY A 1 447 ? -4.424 1.620 -18.048 1.00 89.62 447 GLY A O 1
ATOM 3226 N N . PRO A 1 448 ? -5.245 0.380 -19.754 1.00 94.12 448 PRO A N 1
ATOM 3227 C CA . PRO A 1 448 ? -3.959 0.152 -20.393 1.00 94.12 448 PRO A CA 1
ATOM 3228 C C . PRO A 1 448 ? -3.384 1.438 -20.993 1.00 94.12 448 PRO A C 1
ATOM 3230 O O . PRO A 1 448 ? -4.119 2.262 -21.538 1.00 94.12 448 PRO A O 1
ATOM 3233 N N . VAL A 1 449 ? -2.062 1.574 -20.947 1.00 95.94 449 VAL A N 1
ATOM 3234 C CA . VAL A 1 449 ? -1.297 2.575 -21.700 1.00 95.94 449 VAL A CA 1
ATOM 3235 C C . VAL A 1 449 ? -0.203 1.882 -22.501 1.00 95.94 449 VAL A C 1
ATOM 3237 O O . VAL A 1 449 ? 0.232 0.799 -22.133 1.00 95.94 449 VAL A O 1
ATOM 3240 N N . VAL A 1 450 ? 0.247 2.519 -23.579 1.00 97.25 450 VAL A N 1
ATOM 3241 C CA . VAL A 1 450 ? 1.466 2.127 -24.300 1.00 97.25 450 VAL A CA 1
ATOM 3242 C C . VAL A 1 450 ? 2.457 3.272 -24.185 1.00 97.25 450 VAL A C 1
ATOM 3244 O O . VAL A 1 450 ? 2.080 4.428 -24.403 1.00 97.25 450 VAL A O 1
ATOM 3247 N N . ALA A 1 451 ? 3.708 2.968 -23.850 1.00 97.38 451 ALA A N 1
ATOM 3248 C CA . ALA A 1 451 ? 4.749 3.973 -23.692 1.00 97.38 451 ALA A CA 1
ATOM 3249 C C . ALA A 1 451 ? 5.906 3.776 -24.679 1.00 97.38 451 ALA A C 1
ATOM 3251 O O . ALA A 1 451 ? 6.256 2.661 -25.059 1.00 97.38 451 ALA A O 1
ATOM 3252 N N . GLU A 1 452 ? 6.520 4.888 -25.062 1.00 97.19 452 GLU A N 1
ATOM 3253 C CA . GLU A 1 452 ? 7.771 4.955 -25.814 1.00 97.19 452 GLU A CA 1
ATOM 3254 C C . GLU A 1 452 ? 8.636 6.072 -25.216 1.00 97.19 452 GLU A C 1
ATOM 3256 O O . GLU A 1 452 ? 8.123 7.055 -24.673 1.00 97.19 452 GLU A O 1
ATOM 3261 N N . ARG A 1 453 ? 9.955 5.950 -25.324 1.00 97.50 453 ARG A N 1
ATOM 3262 C CA . ARG A 1 453 ? 10.907 7.012 -25.006 1.00 97.50 453 ARG A CA 1
ATOM 3263 C C . ARG A 1 453 ? 11.534 7.564 -26.277 1.00 97.50 453 ARG A C 1
ATOM 3265 O O . ARG A 1 453 ? 11.924 6.796 -27.148 1.00 97.50 453 ARG A O 1
ATOM 3272 N N . ALA A 1 454 ? 11.759 8.876 -26.306 1.00 97.94 454 ALA A N 1
ATOM 3273 C CA . ALA A 1 454 ? 12.693 9.513 -27.227 1.00 97.94 454 ALA A CA 1
ATOM 3274 C C . ALA A 1 454 ? 13.834 10.201 -26.473 1.00 97.94 454 ALA A C 1
ATOM 3276 O O . ALA A 1 454 ? 13.588 10.965 -25.540 1.00 97.94 454 ALA A O 1
ATOM 3277 N N . VAL A 1 455 ? 15.074 9.964 -26.902 1.00 97.88 455 VAL A N 1
ATOM 3278 C CA . VAL A 1 455 ? 16.264 10.643 -26.375 1.00 97.88 455 VAL A CA 1
ATOM 3279 C C . VAL A 1 455 ? 16.941 11.398 -27.505 1.00 97.88 455 VAL A C 1
ATOM 3281 O O . VAL A 1 455 ? 17.197 10.842 -28.571 1.00 97.88 455 VAL A O 1
ATOM 3284 N N . TYR A 1 456 ? 17.257 12.663 -27.255 1.00 97.50 456 TYR A N 1
ATOM 3285 C CA . TYR A 1 456 ? 18.012 13.525 -28.153 1.00 97.50 456 TYR A CA 1
ATOM 3286 C C . TYR A 1 456 ? 19.293 13.951 -27.459 1.00 97.50 456 TYR A C 1
ATOM 3288 O O . TYR A 1 456 ? 19.261 14.411 -26.319 1.00 97.50 456 TYR A O 1
ATOM 3296 N N . SER A 1 457 ? 20.419 13.844 -28.153 1.00 95.69 457 SER A N 1
ATOM 3297 C CA . SER A 1 457 ? 21.710 14.252 -27.626 1.00 95.69 457 SER A CA 1
ATOM 3298 C C . SER A 1 457 ? 22.424 15.208 -28.566 1.00 95.69 457 SER A C 1
ATOM 3300 O O . SER A 1 457 ? 22.498 15.025 -29.782 1.00 95.69 457 SER A O 1
ATOM 3302 N N . THR A 1 458 ? 22.982 16.248 -27.964 1.00 94.12 458 THR A N 1
ATOM 3303 C CA . THR A 1 458 ? 23.862 17.243 -28.583 1.00 94.12 458 THR A CA 1
ATOM 3304 C C . THR A 1 458 ? 25.276 17.174 -28.003 1.00 94.12 458 THR A C 1
ATOM 3306 O O . THR A 1 458 ? 26.132 17.991 -28.347 1.00 94.12 458 THR A O 1
ATOM 3309 N N . GLY A 1 459 ? 25.541 16.195 -27.130 1.00 87.56 459 GLY A N 1
ATOM 3310 C CA . GLY A 1 459 ? 26.835 16.010 -26.488 1.00 87.56 459 GLY A CA 1
ATOM 3311 C C . GLY A 1 459 ? 27.943 15.706 -27.497 1.00 87.56 459 GLY A C 1
ATOM 3312 O O . GLY A 1 459 ? 27.746 14.981 -28.474 1.00 87.56 459 GLY A O 1
ATOM 3313 N N . ALA A 1 460 ? 29.142 16.241 -27.257 1.00 86.50 460 ALA A N 1
ATOM 3314 C CA . ALA A 1 460 ? 30.305 15.942 -28.087 1.00 86.50 460 ALA A CA 1
ATOM 3315 C C . ALA A 1 460 ? 30.580 14.426 -28.103 1.00 86.50 460 ALA A C 1
ATOM 3317 O O . ALA A 1 460 ? 30.624 13.792 -27.052 1.00 86.50 460 ALA A O 1
ATOM 3318 N N . GLY A 1 461 ? 30.730 13.846 -29.299 1.00 86.06 461 GLY A N 1
ATOM 3319 C CA . GLY A 1 461 ? 30.886 12.395 -29.482 1.00 86.06 461 GLY A CA 1
ATOM 3320 C C . GLY A 1 461 ? 29.596 11.575 -29.328 1.00 86.06 461 GLY A C 1
ATOM 3321 O O . GLY A 1 461 ? 29.624 10.371 -29.532 1.00 86.06 461 GLY A O 1
ATOM 3322 N N . ARG A 1 462 ? 28.462 12.209 -28.998 1.00 91.31 462 ARG A N 1
ATOM 3323 C CA . ARG A 1 462 ? 27.172 11.543 -28.744 1.00 91.31 462 ARG A CA 1
ATOM 3324 C C . ARG A 1 462 ? 26.001 12.179 -29.488 1.00 91.31 462 ARG A C 1
ATOM 3326 O O . ARG A 1 462 ? 24.855 11.933 -29.155 1.00 91.31 462 ARG A O 1
ATOM 3333 N N . VAL A 1 463 ? 26.271 13.017 -30.486 1.00 92.69 463 VAL A N 1
ATOM 3334 C CA . VAL A 1 463 ? 25.214 13.711 -31.231 1.00 92.69 463 VAL A CA 1
ATOM 3335 C C . VAL A 1 463 ? 24.349 12.699 -31.983 1.00 92.69 463 VAL A C 1
ATOM 3337 O O . VAL A 1 463 ? 24.845 12.004 -32.868 1.00 92.69 463 VAL A O 1
ATOM 3340 N N . GLY A 1 464 ? 23.056 12.663 -31.676 1.00 93.31 464 GLY A N 1
ATOM 3341 C CA . GLY A 1 464 ? 22.119 11.717 -32.270 1.00 93.31 464 GLY A CA 1
ATOM 3342 C C . GLY A 1 464 ? 20.773 11.714 -31.560 1.00 93.31 464 GLY A C 1
ATOM 3343 O O . GLY A 1 464 ? 20.548 12.480 -30.623 1.00 93.31 464 GLY A O 1
ATOM 3344 N N . ALA A 1 465 ? 19.879 10.849 -32.022 1.00 95.56 465 ALA A N 1
ATOM 3345 C CA . ALA A 1 465 ? 18.622 10.562 -31.355 1.00 95.56 465 ALA A CA 1
ATOM 3346 C C . ALA A 1 465 ? 18.293 9.080 -31.517 1.00 95.56 465 ALA A C 1
ATOM 3348 O O . ALA A 1 465 ? 18.657 8.485 -32.530 1.00 95.56 465 ALA A O 1
ATOM 3349 N N . HIS A 1 466 ? 17.611 8.511 -30.533 1.00 95.06 466 HIS A N 1
ATOM 3350 C CA . HIS A 1 466 ? 17.114 7.142 -30.585 1.00 95.06 466 HIS A CA 1
ATOM 3351 C C . HIS A 1 466 ? 15.782 7.034 -29.832 1.00 95.06 466 HIS A C 1
ATOM 3353 O O . HIS A 1 466 ? 15.434 7.906 -29.025 1.00 95.06 466 HIS A O 1
ATOM 3359 N N . LEU A 1 467 ? 15.036 5.972 -30.128 1.00 95.31 467 LEU A N 1
ATOM 3360 C CA . LEU A 1 467 ? 13.753 5.648 -29.510 1.00 95.31 467 LEU A CA 1
ATOM 3361 C C . LEU A 1 467 ? 13.847 4.289 -28.813 1.00 95.31 467 LEU A C 1
ATOM 3363 O O . LEU A 1 467 ? 14.624 3.446 -29.252 1.00 95.31 467 LEU A O 1
ATOM 3367 N N . GLY A 1 468 ? 13.032 4.084 -27.780 1.00 94.44 468 GLY A N 1
ATOM 3368 C CA . GLY A 1 468 ? 12.881 2.794 -27.106 1.00 94.44 468 GLY A CA 1
ATOM 3369 C C . GLY A 1 468 ? 11.419 2.530 -26.761 1.00 94.44 468 GLY A C 1
ATOM 3370 O O . GLY A 1 468 ? 10.742 3.412 -26.230 1.00 94.44 468 GLY A O 1
ATOM 3371 N N . GLN A 1 469 ? 10.921 1.338 -27.084 1.00 94.56 469 GLN A N 1
ATOM 3372 C CA . GLN A 1 469 ? 9.565 0.914 -26.733 1.00 94.56 469 GLN A CA 1
ATOM 3373 C C . GLN A 1 469 ? 9.491 0.516 -25.252 1.00 94.56 469 GLN A C 1
ATOM 3375 O O . GLN A 1 469 ? 10.452 -0.023 -24.709 1.00 94.56 469 GLN A O 1
ATOM 3380 N N . GLY A 1 470 ? 8.335 0.742 -24.624 1.00 94.81 470 GLY A N 1
ATOM 3381 C CA . GLY A 1 470 ? 8.019 0.217 -23.300 1.00 94.81 470 GLY A CA 1
ATOM 3382 C C . GLY A 1 470 ? 8.131 -1.310 -23.209 1.00 94.81 470 GLY A C 1
ATOM 3383 O O . GLY A 1 470 ? 7.781 -2.050 -24.133 1.00 94.81 470 GLY A O 1
ATOM 3384 N N . LEU A 1 471 ? 8.665 -1.765 -22.080 1.00 94.25 471 LEU A N 1
ATOM 3385 C CA . LEU A 1 471 ? 8.779 -3.162 -21.692 1.00 94.25 471 LEU A CA 1
ATOM 3386 C C . LEU A 1 471 ? 7.644 -3.515 -20.729 1.00 94.25 471 LEU A C 1
ATOM 3388 O O . LEU A 1 471 ? 7.409 -2.800 -19.755 1.00 94.25 471 LEU A O 1
ATOM 3392 N N . GLY A 1 472 ? 7.008 -4.668 -20.949 1.00 85.56 472 GLY A N 1
ATOM 3393 C CA . GLY A 1 472 ? 5.865 -5.123 -20.148 1.00 85.56 472 GLY A CA 1
ATOM 3394 C C . GLY A 1 472 ? 6.200 -5.607 -18.731 1.00 85.56 472 GLY A C 1
ATOM 3395 O O . GLY A 1 472 ? 5.290 -5.917 -17.968 1.00 85.56 472 GLY A O 1
ATOM 3396 N N . GLY A 1 473 ? 7.479 -5.701 -18.359 1.00 90.19 473 GLY A N 1
ATOM 3397 C CA . GLY A 1 473 ? 7.861 -6.096 -17.007 1.00 90.19 473 GLY A CA 1
ATOM 3398 C C . GLY A 1 473 ? 9.350 -6.373 -16.820 1.00 90.19 473 GLY A C 1
ATOM 3399 O O . GLY A 1 473 ? 10.077 -6.554 -17.802 1.00 90.19 473 GLY A O 1
ATOM 3400 N N . PRO A 1 474 ? 9.811 -6.415 -15.562 1.00 94.00 474 PRO A N 1
ATOM 3401 C CA . PRO A 1 474 ? 11.153 -6.855 -15.227 1.00 94.00 474 PRO A CA 1
ATOM 3402 C C . PRO A 1 474 ? 11.319 -8.374 -15.378 1.00 94.00 474 PRO A C 1
ATOM 3404 O O . PRO A 1 474 ? 10.373 -9.150 -15.252 1.00 94.00 474 PRO A O 1
ATOM 3407 N N . ALA A 1 475 ? 12.555 -8.802 -15.617 1.00 95.88 475 ALA A N 1
ATOM 3408 C CA . ALA A 1 475 ? 12.963 -10.201 -15.684 1.00 95.88 475 ALA A CA 1
ATOM 3409 C C . ALA A 1 475 ? 14.347 -10.394 -15.047 1.00 95.88 475 ALA A C 1
ATOM 3411 O O . ALA A 1 475 ? 15.100 -9.435 -14.862 1.00 95.88 475 ALA A O 1
ATOM 3412 N N . ASN A 1 476 ? 14.677 -11.643 -14.716 1.00 96.44 476 ASN A N 1
ATOM 3413 C CA . ASN A 1 476 ? 15.957 -12.006 -14.094 1.00 96.44 476 ASN A CA 1
ATOM 3414 C C . ASN A 1 476 ? 17.064 -12.336 -15.106 1.00 96.44 476 ASN A C 1
ATOM 3416 O O . ASN A 1 476 ? 18.204 -12.567 -14.711 1.00 96.44 476 ASN A O 1
ATOM 3420 N N . ASP A 1 477 ? 16.740 -12.401 -16.394 1.00 96.31 477 ASP A N 1
ATOM 3421 C CA . ASP A 1 477 ? 17.681 -12.679 -17.475 1.00 96.31 477 ASP A CA 1
ATOM 3422 C C . ASP A 1 477 ? 17.297 -11.815 -18.674 1.00 96.31 477 ASP A C 1
ATOM 3424 O O . ASP A 1 477 ? 16.115 -11.725 -18.997 1.00 96.31 477 ASP A O 1
ATOM 3428 N N . TRP A 1 478 ? 18.274 -11.164 -19.299 1.00 97.00 478 TRP A N 1
ATOM 3429 C CA . TRP A 1 478 ? 18.085 -10.306 -20.466 1.00 97.00 478 TRP A CA 1
ATOM 3430 C C . TRP A 1 478 ? 19.227 -10.481 -21.455 1.00 97.00 478 TRP A C 1
ATOM 3432 O O . TRP A 1 478 ? 20.398 -10.455 -21.075 1.00 97.00 478 TRP A O 1
ATOM 3442 N N . PHE A 1 479 ? 18.892 -10.560 -22.739 1.00 95.25 479 PHE A N 1
ATOM 3443 C CA . PHE A 1 479 ? 19.847 -10.679 -23.837 1.00 95.25 479 PHE A CA 1
ATOM 3444 C C . PHE A 1 479 ? 19.804 -9.428 -24.715 1.00 95.25 479 PHE A C 1
ATOM 3446 O O . PHE A 1 479 ? 18.741 -9.044 -25.203 1.00 95.25 479 PHE A O 1
ATOM 3453 N N . LEU A 1 480 ? 20.967 -8.810 -24.931 1.00 95.12 480 LEU A N 1
ATOM 3454 C CA . LEU A 1 480 ? 21.153 -7.622 -25.765 1.00 95.12 480 LEU A CA 1
ATOM 3455 C C . LEU A 1 480 ? 22.158 -7.957 -26.871 1.00 95.12 480 LEU A C 1
ATOM 3457 O O . LEU A 1 480 ? 23.335 -8.180 -26.596 1.00 95.12 480 LEU A O 1
ATOM 3461 N N . THR A 1 481 ? 21.689 -8.037 -28.116 1.00 90.12 481 THR A N 1
ATOM 3462 C CA . THR A 1 481 ? 22.413 -8.679 -29.232 1.00 90.12 481 THR A CA 1
ATOM 3463 C C . THR A 1 481 ? 23.331 -7.753 -30.035 1.00 90.12 481 THR A C 1
ATOM 3465 O O . THR A 1 481 ? 24.060 -8.231 -30.900 1.00 90.12 481 THR A O 1
ATOM 3468 N N . GLU A 1 482 ? 23.328 -6.450 -29.754 1.00 86.69 482 GLU A N 1
ATOM 3469 C CA . GLU A 1 482 ? 24.108 -5.438 -30.475 1.00 86.69 482 GLU A CA 1
ATOM 3470 C C . GLU A 1 482 ? 25.009 -4.636 -29.535 1.00 86.69 482 GLU A C 1
ATOM 3472 O O . GLU A 1 482 ? 24.672 -4.377 -28.378 1.00 86.69 482 GLU A O 1
ATOM 3477 N N . GLY A 1 483 ? 26.131 -4.181 -30.085 1.00 91.19 483 GLY A N 1
ATOM 3478 C CA . GLY A 1 483 ? 27.077 -3.296 -29.437 1.00 91.19 483 GLY A CA 1
ATOM 3479 C C . GLY A 1 483 ? 28.390 -3.253 -30.209 1.00 91.19 483 GLY A C 1
ATOM 3480 O O . GLY A 1 483 ? 28.796 -4.219 -30.851 1.00 91.19 483 GLY A O 1
ATOM 3481 N N . SER A 1 484 ? 29.073 -2.117 -30.125 1.00 92.88 484 SER A N 1
ATOM 3482 C CA . SER A 1 484 ? 30.443 -1.954 -30.609 1.00 92.88 484 SER A CA 1
ATOM 3483 C C . SER A 1 484 ? 31.174 -0.978 -29.701 1.00 92.88 484 SER A C 1
ATOM 3485 O O . SER A 1 484 ? 30.629 0.046 -29.280 1.00 92.88 484 SER A O 1
ATOM 3487 N N . THR A 1 485 ? 32.419 -1.300 -29.387 1.00 94.44 485 THR A N 1
ATOM 3488 C CA . THR A 1 485 ? 33.341 -0.412 -28.674 1.00 94.44 485 THR A CA 1
ATOM 3489 C C . THR A 1 485 ? 34.571 -0.080 -29.515 1.00 94.44 485 THR A C 1
ATOM 3491 O O . THR A 1 485 ? 35.542 0.489 -29.011 1.00 94.44 485 THR A O 1
ATOM 3494 N N . GLY A 1 486 ? 34.531 -0.425 -30.807 1.00 91.94 486 GLY A N 1
ATOM 3495 C CA . GLY A 1 486 ? 35.543 -0.049 -31.781 1.00 91.94 486 GLY A CA 1
ATOM 3496 C C . GLY A 1 486 ? 35.638 1.473 -31.971 1.00 91.94 486 GLY A C 1
ATOM 3497 O O . GLY A 1 486 ? 34.757 2.226 -31.543 1.00 91.94 486 GLY A O 1
ATOM 3498 N N . PRO A 1 487 ? 36.708 1.964 -32.623 1.00 90.50 487 PRO A N 1
ATOM 3499 C CA . PRO A 1 487 ? 36.898 3.390 -32.870 1.00 90.50 487 PRO A CA 1
ATOM 3500 C C . PRO A 1 487 ? 35.655 4.075 -33.458 1.00 90.50 487 PRO A C 1
ATOM 3502 O O . PRO A 1 487 ? 35.149 3.680 -34.507 1.00 90.50 487 PRO A O 1
ATOM 3505 N N . GLY A 1 488 ? 35.187 5.129 -32.782 1.00 90.50 488 GLY A N 1
ATOM 3506 C CA . GLY A 1 488 ? 34.008 5.903 -33.182 1.00 90.50 488 GLY A CA 1
ATOM 3507 C C . GLY A 1 488 ? 32.673 5.394 -32.630 1.00 90.50 488 GLY A C 1
ATOM 3508 O O . GLY A 1 488 ? 31.660 6.020 -32.928 1.00 90.50 488 GLY A O 1
ATOM 3509 N N . PHE A 1 489 ? 32.661 4.322 -31.832 1.00 93.44 489 PHE A N 1
ATOM 3510 C CA . PHE A 1 489 ? 31.467 3.793 -31.172 1.00 93.44 489 PHE A CA 1
ATOM 3511 C C . PHE A 1 489 ? 31.580 3.897 -29.652 1.00 93.44 489 PHE A C 1
ATOM 3513 O O . PHE A 1 489 ? 32.627 3.608 -29.069 1.00 93.44 489 PHE A O 1
ATOM 3520 N N . GLU A 1 490 ? 30.483 4.265 -29.000 1.00 95.19 490 GLU A N 1
ATOM 3521 C CA . GLU A 1 490 ? 30.349 4.231 -27.550 1.00 95.19 490 GLU A CA 1
ATOM 3522 C C . GLU A 1 490 ? 29.071 3.489 -27.154 1.00 95.19 490 GLU A C 1
ATOM 3524 O O . GLU A 1 490 ? 27.975 3.978 -27.415 1.00 95.19 490 GLU A O 1
ATOM 3529 N N . THR A 1 491 ? 29.211 2.318 -26.529 1.00 96.44 491 THR A N 1
ATOM 3530 C CA . THR A 1 491 ? 28.083 1.452 -26.152 1.00 96.44 491 THR A CA 1
ATOM 3531 C C . THR A 1 491 ? 27.854 1.463 -24.645 1.00 96.44 491 THR A C 1
ATOM 3533 O O . THR A 1 491 ? 28.798 1.410 -23.851 1.00 96.44 491 THR A O 1
ATOM 3536 N N . TRP A 1 492 ? 26.581 1.485 -24.263 1.00 97.31 492 TRP A N 1
ATOM 3537 C CA . TRP A 1 492 ? 26.098 1.504 -22.892 1.00 97.31 492 TRP A CA 1
ATOM 3538 C C . TRP A 1 492 ? 25.080 0.389 -22.673 1.00 97.31 492 TRP A C 1
ATOM 3540 O O . TRP A 1 492 ? 24.202 0.186 -23.506 1.00 97.31 492 TRP A O 1
ATOM 3550 N N . ILE A 1 493 ? 25.184 -0.302 -21.538 1.00 98.19 493 ILE A N 1
ATOM 3551 C CA . ILE A 1 493 ? 24.144 -1.208 -21.033 1.00 98.19 493 ILE A CA 1
ATOM 3552 C C . ILE A 1 493 ? 23.453 -0.523 -19.864 1.00 98.19 493 ILE A C 1
ATOM 3554 O O . ILE A 1 493 ? 24.112 -0.048 -18.936 1.00 98.19 493 ILE A O 1
ATOM 3558 N N . LEU A 1 494 ? 22.130 -0.456 -19.910 1.00 97.81 494 LEU A N 1
ATOM 3559 C CA . LEU A 1 494 ? 21.322 0.311 -18.977 1.00 97.81 494 LEU A CA 1
ATOM 3560 C C . LEU A 1 494 ? 20.425 -0.637 -18.223 1.00 97.81 494 LEU A C 1
ATOM 3562 O O . LEU A 1 494 ? 19.607 -1.311 -18.832 1.00 97.81 494 LEU A O 1
ATOM 3566 N N . VAL A 1 495 ? 20.597 -0.683 -16.904 1.00 98.50 495 VAL A N 1
ATOM 3567 C CA . VAL A 1 495 ? 19.860 -1.606 -16.044 1.00 98.50 495 VAL A CA 1
ATOM 3568 C C . VAL A 1 495 ? 19.100 -0.809 -14.998 1.00 98.50 495 VAL A C 1
ATOM 3570 O O . VAL A 1 495 ? 19.690 0.030 -14.311 1.00 98.50 495 VAL A O 1
ATOM 3573 N N . ALA A 1 496 ? 17.801 -1.063 -14.876 1.00 98.06 496 ALA A N 1
ATOM 3574 C CA . ALA A 1 496 ? 16.952 -0.458 -13.858 1.00 98.06 496 ALA A CA 1
ATOM 3575 C C . ALA A 1 496 ? 16.275 -1.530 -13.011 1.00 98.06 496 ALA A C 1
ATOM 3577 O O . ALA A 1 496 ? 15.827 -2.546 -13.537 1.00 98.06 496 ALA A O 1
ATOM 3578 N N . ASN A 1 497 ? 16.189 -1.276 -11.708 1.00 96.62 497 ASN A N 1
ATOM 3579 C CA . ASN A 1 497 ? 15.452 -2.089 -10.757 1.00 96.62 497 ASN A CA 1
ATOM 3580 C C . ASN A 1 497 ? 14.129 -1.378 -10.410 1.00 96.62 497 ASN A C 1
ATOM 3582 O O . ASN A 1 497 ? 14.130 -0.479 -9.563 1.00 96.62 497 ASN A O 1
ATOM 3586 N N . PRO A 1 498 ? 13.010 -1.725 -11.076 1.00 91.88 498 PRO A N 1
ATOM 3587 C CA . PRO A 1 498 ? 11.699 -1.158 -10.770 1.00 91.88 498 PRO A CA 1
ATOM 3588 C C . PRO A 1 498 ? 11.029 -1.749 -9.527 1.00 91.88 498 PRO A C 1
ATOM 3590 O O . PRO A 1 498 ? 9.955 -1.272 -9.154 1.00 91.88 498 PRO A O 1
ATOM 3593 N N . GLU A 1 499 ? 11.630 -2.768 -8.919 1.00 84.81 499 GLU A N 1
ATOM 3594 C CA . GLU A 1 499 ? 11.041 -3.535 -7.829 1.00 84.81 499 GLU A CA 1
ATOM 3595 C C . GLU A 1 499 ? 11.343 -2.929 -6.454 1.00 84.81 499 GLU A C 1
ATOM 3597 O O . GLU A 1 499 ? 12.189 -2.042 -6.294 1.00 84.81 499 GLU A O 1
ATOM 3602 N N . ALA A 1 500 ? 10.634 -3.436 -5.445 1.00 76.00 500 ALA A N 1
ATOM 3603 C CA . ALA A 1 500 ? 10.783 -3.030 -4.050 1.00 76.00 500 ALA A CA 1
ATOM 3604 C C . ALA A 1 500 ? 11.965 -3.700 -3.324 1.00 76.00 500 ALA A C 1
ATOM 3606 O O . ALA A 1 500 ? 12.309 -3.283 -2.222 1.00 76.00 500 ALA A O 1
ATOM 3607 N N . LEU A 1 501 ? 12.600 -4.712 -3.927 1.00 79.00 501 LEU A N 1
ATOM 3608 C CA . LEU A 1 501 ? 13.741 -5.432 -3.351 1.00 79.00 501 LEU A CA 1
ATOM 3609 C C . LEU A 1 501 ? 15.041 -5.094 -4.085 1.00 79.00 501 LEU A C 1
ATOM 3611 O O . LEU A 1 501 ? 15.032 -4.724 -5.256 1.00 79.00 501 LEU A O 1
ATOM 3615 N N . THR A 1 502 ? 16.176 -5.241 -3.403 1.00 84.31 502 THR A N 1
ATOM 3616 C CA . THR A 1 502 ? 17.501 -5.070 -4.018 1.00 84.31 502 THR A CA 1
ATOM 3617 C C . THR A 1 502 ? 17.754 -6.148 -5.075 1.00 84.31 502 THR A C 1
ATOM 3619 O O . THR A 1 502 ? 17.583 -7.338 -4.808 1.00 84.31 502 THR A O 1
ATOM 3622 N N . ALA A 1 503 ? 18.215 -5.732 -6.256 1.00 93.69 503 ALA A N 1
ATOM 3623 C CA . ALA A 1 503 ? 18.666 -6.624 -7.317 1.00 93.69 503 ALA A CA 1
ATOM 3624 C C . ALA A 1 503 ? 20.195 -6.744 -7.301 1.00 93.69 503 ALA A C 1
ATOM 3626 O O . ALA A 1 503 ? 20.904 -5.745 -7.437 1.00 93.69 503 ALA A O 1
ATOM 3627 N N . GLU A 1 504 ? 20.713 -7.964 -7.202 1.00 97.94 504 GLU A N 1
ATOM 3628 C CA . GLU A 1 504 ? 22.131 -8.255 -7.432 1.00 97.94 504 GLU A CA 1
ATOM 3629 C C . GLU A 1 504 ? 22.332 -8.588 -8.910 1.00 97.94 504 GLU A C 1
ATOM 3631 O O . GLU A 1 504 ? 21.844 -9.615 -9.384 1.00 97.94 504 GLU A O 1
ATOM 3636 N N . VAL A 1 505 ? 23.017 -7.708 -9.642 1.00 98.69 505 VAL A N 1
ATOM 3637 C CA . VAL A 1 505 ? 23.099 -7.714 -11.107 1.00 98.69 505 VAL A CA 1
ATOM 3638 C C . VAL A 1 505 ? 24.482 -8.139 -11.584 1.00 98.69 505 VAL A C 1
ATOM 3640 O O . VAL A 1 505 ? 25.509 -7.663 -11.097 1.00 98.69 505 VAL A O 1
ATOM 3643 N N . LYS A 1 506 ? 24.502 -8.980 -12.618 1.00 98.56 506 LYS A N 1
ATOM 3644 C CA . LYS A 1 506 ? 25.685 -9.375 -13.376 1.00 98.56 506 LYS A CA 1
ATOM 3645 C C . LYS A 1 506 ? 25.486 -9.105 -14.865 1.00 98.56 506 LYS A C 1
ATOM 3647 O O . LYS A 1 506 ? 24.596 -9.680 -15.481 1.00 98.56 506 LYS A O 1
ATOM 3652 N N . VAL A 1 507 ? 26.351 -8.286 -15.454 1.00 98.25 507 VAL A N 1
ATOM 3653 C CA . VAL A 1 507 ? 26.416 -8.025 -16.898 1.00 98.25 507 VAL A CA 1
ATOM 3654 C C . VAL A 1 507 ? 27.595 -8.801 -17.479 1.00 98.25 507 VAL A C 1
ATOM 3656 O O . VAL A 1 507 ? 28.746 -8.442 -17.242 1.00 98.25 507 VAL A O 1
ATOM 3659 N N . GLY A 1 508 ? 27.321 -9.876 -18.213 1.00 96.44 508 GLY A N 1
ATOM 3660 C CA . GLY A 1 508 ? 28.327 -10.656 -18.933 1.00 96.44 508 GLY A CA 1
ATOM 3661 C C . GLY A 1 508 ? 28.431 -10.206 -20.385 1.00 96.44 508 GLY A C 1
ATOM 3662 O O . GLY A 1 508 ? 27.428 -10.204 -21.098 1.00 96.44 508 GLY A O 1
ATOM 3663 N N . LEU A 1 509 ? 29.631 -9.830 -20.828 1.00 95.62 509 LEU A N 1
ATOM 3664 C CA . LEU A 1 509 ? 29.874 -9.446 -22.219 1.00 95.62 509 LEU A CA 1
ATOM 3665 C C . LEU A 1 509 ? 30.198 -10.669 -23.083 1.00 95.62 509 LEU A C 1
ATOM 3667 O O . LEU A 1 509 ? 30.880 -11.595 -22.651 1.00 95.62 509 LEU A O 1
ATOM 3671 N N . LEU A 1 510 ? 29.753 -10.645 -24.332 1.00 90.75 510 LEU A N 1
ATOM 3672 C CA . LEU A 1 510 ? 30.077 -11.616 -25.374 1.00 90.75 510 LEU A CA 1
ATOM 3673 C C . LEU A 1 510 ? 30.731 -10.849 -26.527 1.00 90.75 510 LEU A C 1
ATOM 3675 O O . LEU A 1 510 ? 30.164 -9.876 -27.023 1.00 90.75 510 LEU A O 1
ATOM 3679 N N . THR A 1 511 ? 31.930 -11.263 -26.929 1.00 90.62 511 THR A N 1
ATOM 3680 C CA . THR A 1 511 ? 32.738 -10.588 -27.957 1.00 90.62 511 THR A CA 1
ATOM 3681 C C . THR A 1 511 ? 32.943 -11.478 -29.183 1.00 90.62 511 THR A C 1
ATOM 3683 O O . THR A 1 511 ? 32.675 -12.681 -29.128 1.00 90.62 511 THR A O 1
ATOM 3686 N N . GLY A 1 512 ? 33.502 -10.935 -30.270 1.00 84.44 512 GLY A N 1
ATOM 3687 C CA . GLY A 1 512 ? 33.859 -11.725 -31.457 1.00 84.44 512 GLY A CA 1
ATOM 3688 C C . GLY A 1 512 ? 34.879 -12.845 -31.189 1.00 84.44 512 GLY A C 1
ATOM 3689 O O . GLY A 1 512 ? 35.017 -13.765 -31.992 1.00 84.44 512 GLY A O 1
ATOM 3690 N N . SER A 1 513 ? 35.573 -12.789 -30.049 1.00 85.31 513 SER A N 1
ATOM 3691 C CA . SER A 1 513 ? 36.542 -13.796 -29.597 1.00 85.31 513 SER A CA 1
ATOM 3692 C C . SER A 1 513 ? 36.006 -14.756 -28.523 1.00 85.31 513 SER A C 1
ATOM 3694 O O . SER A 1 513 ? 36.751 -15.611 -28.042 1.00 85.31 513 SER A O 1
ATOM 3696 N N . GLY A 1 514 ? 34.721 -14.648 -28.167 1.00 84.75 514 GLY A N 1
ATOM 3697 C CA . GLY A 1 514 ? 34.082 -15.411 -27.093 1.00 84.75 514 GLY A CA 1
ATOM 3698 C C . GLY A 1 514 ? 33.717 -14.549 -25.875 1.00 84.75 514 GLY A C 1
ATOM 3699 O O . GLY A 1 514 ? 33.670 -13.318 -25.983 1.00 84.75 514 GLY A O 1
ATOM 3700 N N . PRO A 1 515 ? 33.417 -15.173 -24.719 1.00 90.06 515 PRO A N 1
ATOM 3701 C CA . PRO A 1 515 ? 33.017 -14.463 -23.505 1.00 90.06 515 PRO A CA 1
ATOM 3702 C C . PRO A 1 515 ? 34.053 -13.423 -23.059 1.00 90.06 515 PRO A C 1
ATOM 3704 O O . PRO A 1 515 ? 35.246 -13.713 -22.969 1.00 90.06 515 PRO A O 1
ATOM 3707 N N . GLY A 1 516 ? 33.579 -12.212 -22.785 1.00 90.50 516 GLY A N 1
ATOM 3708 C CA . GLY A 1 516 ? 34.345 -11.105 -22.227 1.00 90.50 516 GLY A CA 1
ATOM 3709 C C . GLY A 1 516 ? 34.207 -11.001 -20.700 1.00 90.50 516 GLY A C 1
ATOM 3710 O O . GLY A 1 516 ? 33.775 -11.950 -20.044 1.00 90.50 516 GLY A O 1
ATOM 3711 N N . PRO A 1 517 ? 34.582 -9.850 -20.113 1.00 93.88 517 PRO A N 1
ATOM 3712 C CA . PRO A 1 517 ? 34.459 -9.603 -18.677 1.00 93.88 517 PRO A CA 1
ATOM 3713 C C . PRO A 1 517 ? 33.014 -9.655 -18.161 1.00 93.88 517 PRO A C 1
ATOM 3715 O O . PRO A 1 517 ? 32.069 -9.312 -18.874 1.00 93.88 517 PRO A O 1
ATOM 3718 N N . GLU A 1 518 ? 32.873 -10.001 -16.879 1.00 96.44 518 GLU A N 1
ATOM 3719 C CA . GLU A 1 518 ? 31.630 -9.855 -16.119 1.00 96.44 518 GLU A CA 1
ATOM 3720 C C . GLU A 1 518 ? 31.707 -8.619 -15.212 1.00 96.44 518 GLU A C 1
ATOM 3722 O O . GLU A 1 518 ? 32.687 -8.414 -14.492 1.00 96.44 518 GLU A O 1
ATOM 3727 N N . ILE A 1 519 ? 30.658 -7.799 -15.230 1.00 98.25 519 ILE A N 1
ATOM 3728 C CA . ILE A 1 519 ? 30.510 -6.613 -14.387 1.00 98.25 519 ILE A CA 1
ATOM 3729 C C . ILE A 1 519 ? 29.407 -6.893 -13.368 1.00 98.25 519 ILE A C 1
ATOM 3731 O O . ILE A 1 519 ? 28.273 -7.163 -13.755 1.00 98.25 519 ILE A O 1
ATOM 3735 N N . VAL A 1 520 ? 29.724 -6.812 -12.074 1.00 98.38 520 VAL A N 1
ATOM 3736 C CA . VAL A 1 520 ? 28.783 -7.108 -10.981 1.00 98.38 520 VAL A CA 1
ATOM 3737 C C . VAL A 1 520 ? 28.509 -5.859 -10.153 1.00 98.38 520 VAL A C 1
ATOM 3739 O O . VAL A 1 520 ? 29.431 -5.095 -9.853 1.00 98.38 520 VAL A O 1
ATOM 3742 N N . PHE A 1 521 ? 27.246 -5.642 -9.793 1.00 98.31 521 PHE A N 1
ATOM 3743 C CA . PHE A 1 521 ? 26.823 -4.565 -8.901 1.00 98.31 521 PHE A CA 1
ATOM 3744 C C . PHE A 1 521 ? 25.430 -4.806 -8.318 1.00 98.31 521 PHE A C 1
ATOM 3746 O O . PHE A 1 521 ? 24.610 -5.489 -8.921 1.00 98.31 521 PHE A O 1
ATOM 3753 N N . SER A 1 522 ? 25.146 -4.166 -7.188 1.00 97.44 522 SER A N 1
ATOM 3754 C CA . SER A 1 522 ? 23.822 -4.161 -6.561 1.00 97.44 522 SER A CA 1
ATOM 3755 C C . SER A 1 522 ? 23.027 -2.920 -6.982 1.00 97.44 522 SER A C 1
ATOM 3757 O O . SER A 1 522 ? 23.596 -1.833 -7.134 1.00 97.44 522 SER A O 1
ATOM 3759 N N . LEU A 1 523 ? 21.715 -3.069 -7.151 1.00 96.75 523 LEU A N 1
ATOM 3760 C CA . LEU A 1 523 ? 20.760 -1.982 -7.366 1.00 96.75 523 LEU A CA 1
ATOM 3761 C C . LEU A 1 523 ? 19.722 -1.984 -6.250 1.00 96.75 523 LEU A C 1
ATOM 3763 O O . LEU A 1 523 ? 18.931 -2.920 -6.137 1.00 96.75 523 LEU A O 1
ATOM 3767 N N . ALA A 1 524 ? 19.693 -0.910 -5.465 1.00 91.19 524 ALA A N 1
ATOM 3768 C CA . ALA A 1 524 ? 18.654 -0.690 -4.468 1.00 91.19 524 ALA A CA 1
ATOM 3769 C C . ALA A 1 524 ? 17.260 -0.554 -5.130 1.00 91.19 524 ALA A C 1
ATOM 3771 O O . ALA A 1 524 ? 17.182 -0.277 -6.336 1.00 91.19 524 ALA A O 1
ATOM 3772 N N . PRO A 1 525 ? 16.168 -0.718 -4.364 1.00 85.56 525 PRO A N 1
ATOM 3773 C CA . PRO A 1 525 ? 14.804 -0.558 -4.866 1.00 85.56 525 PRO A CA 1
ATOM 3774 C C . PRO A 1 525 ? 14.579 0.784 -5.569 1.00 85.56 525 PRO A C 1
ATOM 3776 O O . PRO A 1 525 ? 14.980 1.833 -5.062 1.00 85.56 525 PRO A O 1
ATOM 3779 N N . GLY A 1 526 ? 13.938 0.766 -6.739 1.00 87.62 526 GLY A N 1
ATOM 3780 C CA . GLY A 1 526 ? 13.634 1.987 -7.493 1.00 87.62 526 GLY A CA 1
ATOM 3781 C C . GLY A 1 526 ? 14.865 2.757 -7.999 1.00 87.62 526 GLY A C 1
ATOM 3782 O O . GLY A 1 526 ? 14.780 3.963 -8.250 1.00 87.62 526 GLY A O 1
ATOM 3783 N N . THR A 1 527 ? 16.014 2.093 -8.145 1.00 95.94 527 THR A N 1
ATOM 3784 C CA . THR A 1 527 ? 17.251 2.713 -8.651 1.00 95.94 527 THR A CA 1
ATOM 3785 C C . THR A 1 527 ? 17.720 2.089 -9.959 1.00 95.94 527 THR A C 1
ATOM 3787 O O . THR A 1 527 ? 17.233 1.044 -10.395 1.00 95.94 527 THR A O 1
ATOM 3790 N N . ARG A 1 528 ? 18.669 2.746 -10.631 1.00 96.31 528 ARG A N 1
ATOM 3791 C CA . ARG A 1 528 ? 19.156 2.314 -11.945 1.00 96.31 528 ARG A CA 1
ATOM 3792 C C . ARG A 1 528 ? 20.611 2.718 -12.204 1.00 96.31 528 ARG A C 1
ATOM 3794 O O . ARG A 1 528 ? 21.079 3.736 -11.692 1.00 96.31 528 ARG A O 1
ATOM 3801 N N . ARG A 1 529 ? 21.337 1.944 -13.024 1.00 96.75 529 ARG A N 1
ATOM 3802 C CA . ARG A 1 529 ? 22.770 2.150 -13.330 1.00 96.75 529 ARG A CA 1
ATOM 3803 C C . ARG A 1 529 ? 23.143 1.840 -14.784 1.00 96.75 529 ARG A C 1
ATOM 3805 O O . ARG A 1 529 ? 22.721 0.828 -15.339 1.00 96.75 529 ARG A O 1
ATOM 3812 N N . SER A 1 530 ? 23.972 2.708 -15.384 1.00 96.81 530 SER A N 1
ATOM 3813 C CA . SER A 1 530 ? 24.517 2.538 -16.740 1.00 96.81 530 SER A CA 1
ATOM 3814 C C . SER A 1 530 ? 25.941 2.001 -16.667 1.00 96.81 530 SER A C 1
ATOM 3816 O O . SER A 1 530 ? 26.749 2.468 -15.861 1.00 96.81 530 SER A O 1
ATOM 3818 N N . VAL A 1 531 ? 26.260 1.051 -17.538 1.00 97.69 531 VAL A N 1
ATOM 3819 C CA . VAL A 1 531 ? 27.598 0.488 -17.715 1.00 97.69 531 VAL A CA 1
ATOM 3820 C C . VAL A 1 531 ? 28.122 0.925 -19.072 1.00 97.69 531 VAL A C 1
ATOM 3822 O O . VAL A 1 531 ? 27.576 0.538 -20.102 1.00 97.69 531 VAL A O 1
ATOM 3825 N N . ARG A 1 532 ? 29.196 1.717 -19.077 1.00 97.38 532 ARG A N 1
ATOM 3826 C CA . ARG A 1 532 ? 29.916 2.070 -20.301 1.00 97.38 532 ARG A CA 1
ATOM 3827 C C . ARG A 1 532 ? 30.775 0.890 -20.735 1.00 97.38 532 ARG A C 1
ATOM 3829 O O . ARG A 1 532 ? 31.769 0.572 -20.090 1.00 97.38 532 ARG A O 1
ATOM 3836 N N . VAL A 1 533 ? 30.417 0.240 -21.832 1.00 98.00 533 VAL A N 1
ATOM 3837 C CA . VAL A 1 533 ? 31.059 -1.010 -22.270 1.00 98.00 533 VAL A CA 1
ATOM 3838 C C . VAL A 1 533 ? 32.497 -0.777 -22.748 1.00 98.00 533 VAL A C 1
ATOM 3840 O O . VAL A 1 533 ? 33.367 -1.625 -22.550 1.00 98.00 533 VAL A O 1
ATOM 3843 N N . ASN A 1 534 ? 32.779 0.406 -23.304 1.00 96.19 534 ASN A N 1
ATOM 3844 C CA . ASN A 1 534 ? 34.113 0.807 -23.765 1.00 96.19 534 ASN A CA 1
ATOM 3845 C C . ASN A 1 534 ? 35.188 0.789 -22.671 1.00 96.19 534 ASN A C 1
ATOM 3847 O O . ASN A 1 534 ? 36.371 0.724 -22.996 1.00 96.19 534 ASN A O 1
ATOM 3851 N N . ASP A 1 535 ? 34.797 0.848 -21.397 1.00 97.50 535 ASP A N 1
ATOM 3852 C CA . ASP A 1 535 ? 35.741 0.808 -20.277 1.00 97.50 535 ASP A CA 1
ATOM 3853 C C . ASP A 1 535 ? 36.258 -0.621 -20.005 1.00 97.50 535 ASP A C 1
ATOM 3855 O O . ASP A 1 535 ? 37.207 -0.798 -19.241 1.00 97.50 535 ASP A O 1
ATOM 3859 N N . TYR A 1 536 ? 35.661 -1.639 -20.639 1.00 96.88 536 TYR A N 1
ATOM 3860 C CA . TYR A 1 536 ? 35.944 -3.057 -20.386 1.00 96.88 536 TYR A CA 1
ATOM 3861 C C . TYR A 1 536 ? 36.504 -3.795 -21.601 1.00 96.88 536 TYR A C 1
ATOM 3863 O O . TYR A 1 536 ? 37.327 -4.696 -21.440 1.00 96.88 536 TYR A O 1
ATOM 3871 N N . VAL A 1 537 ? 36.059 -3.445 -22.812 1.00 95.56 537 VAL A N 1
ATOM 3872 C CA . VAL A 1 537 ? 36.455 -4.131 -24.050 1.00 95.56 537 VAL A CA 1
ATOM 3873 C C . VAL A 1 537 ? 36.636 -3.151 -25.205 1.00 95.56 537 VAL A C 1
ATOM 3875 O O . VAL A 1 537 ? 35.980 -2.113 -25.272 1.00 95.56 537 VAL A O 1
ATOM 3878 N N . THR A 1 538 ? 37.493 -3.509 -26.161 1.00 94.69 538 THR A N 1
ATOM 3879 C CA . THR A 1 538 ? 37.615 -2.845 -27.468 1.00 94.69 538 THR A CA 1
ATOM 3880 C C . THR A 1 538 ? 37.381 -3.887 -28.557 1.00 94.69 538 THR A C 1
ATOM 3882 O O . THR A 1 538 ? 38.301 -4.616 -28.917 1.00 94.69 538 THR A O 1
ATOM 3885 N N . ASP A 1 539 ? 36.147 -3.976 -29.047 1.00 93.06 539 ASP A N 1
ATOM 3886 C CA . ASP A 1 539 ? 35.719 -4.951 -30.054 1.00 93.06 539 ASP A CA 1
ATOM 3887 C C . ASP A 1 539 ? 34.651 -4.330 -30.974 1.00 93.06 539 ASP A C 1
ATOM 3889 O O . ASP A 1 539 ? 33.904 -3.434 -30.575 1.00 93.06 539 ASP A O 1
ATOM 3893 N N . TRP A 1 540 ? 34.595 -4.793 -32.220 1.00 90.81 540 TRP A N 1
ATOM 3894 C CA . TRP A 1 540 ? 33.565 -4.412 -33.187 1.00 90.81 540 TRP A CA 1
ATOM 3895 C C . TRP A 1 540 ? 32.251 -5.166 -32.977 1.00 90.81 540 TRP A C 1
ATOM 3897 O O . TRP A 1 540 ? 31.203 -4.642 -33.338 1.00 90.81 540 TRP A O 1
ATOM 3907 N N . GLY A 1 541 ? 32.309 -6.380 -32.426 1.00 90.69 541 GLY A N 1
ATOM 3908 C CA . GLY A 1 541 ? 31.149 -7.199 -32.105 1.00 90.69 541 GLY A CA 1
ATOM 3909 C C . GLY A 1 541 ? 31.046 -7.395 -30.603 1.00 90.69 541 GLY A C 1
ATOM 3910 O O . GLY A 1 541 ? 31.803 -8.176 -30.028 1.00 90.69 541 GLY A O 1
ATOM 3911 N N . VAL A 1 542 ? 30.098 -6.701 -29.976 1.00 93.44 542 VAL A N 1
ATOM 3912 C CA . VAL A 1 542 ? 29.782 -6.860 -28.556 1.00 93.44 542 VAL A CA 1
ATOM 3913 C C . VAL A 1 542 ? 28.298 -7.155 -28.391 1.00 93.44 542 VAL A C 1
ATOM 3915 O O . VAL A 1 542 ? 27.453 -6.544 -29.031 1.00 93.44 542 VAL A O 1
ATOM 3918 N N . SER A 1 543 ? 27.982 -8.083 -27.500 1.00 94.31 543 SER A N 1
ATOM 3919 C CA . SER A 1 543 ? 26.637 -8.316 -26.977 1.00 94.31 543 SER A CA 1
ATOM 3920 C C . SER A 1 543 ? 26.720 -8.505 -25.462 1.00 94.31 543 SER A C 1
ATOM 3922 O O . SER A 1 543 ? 27.815 -8.649 -24.906 1.00 94.31 543 SER A O 1
ATOM 3924 N N . ALA A 1 544 ? 25.587 -8.445 -24.771 1.00 95.62 544 ALA A N 1
ATOM 3925 C CA . ALA A 1 544 ? 25.543 -8.571 -23.321 1.00 95.62 544 ALA A CA 1
ATOM 3926 C C . ALA A 1 544 ? 24.405 -9.486 -22.873 1.00 95.62 544 ALA A C 1
ATOM 3928 O O . ALA A 1 544 ? 23.313 -9.475 -23.443 1.00 95.62 544 ALA A O 1
ATOM 3929 N N . ARG A 1 545 ? 24.659 -10.240 -21.805 1.00 95.81 545 ARG A N 1
ATOM 3930 C CA . ARG A 1 545 ? 23.636 -10.917 -21.011 1.00 95.81 545 ARG A CA 1
ATOM 3931 C C . ARG A 1 545 ? 23.596 -10.286 -19.627 1.00 95.81 545 ARG A C 1
ATOM 3933 O O . ARG A 1 545 ? 24.630 -10.213 -18.962 1.00 95.81 545 ARG A O 1
ATOM 3940 N N . VAL A 1 546 ? 22.427 -9.838 -19.191 1.00 97.81 546 VAL A N 1
ATOM 3941 C CA . VAL A 1 546 ? 22.215 -9.279 -17.853 1.00 97.81 546 VAL A CA 1
ATOM 3942 C C . VAL A 1 546 ? 21.430 -10.288 -17.034 1.00 97.81 546 VAL A C 1
ATOM 3944 O O . VAL A 1 546 ? 20.312 -10.628 -17.394 1.00 97.81 546 VAL A O 1
ATOM 3947 N N . VAL A 1 547 ? 22.012 -10.755 -15.934 1.00 97.75 547 VAL A N 1
ATOM 3948 C CA . VAL A 1 547 ? 21.374 -11.678 -14.991 1.00 97.75 547 VAL A CA 1
ATOM 3949 C C . VAL A 1 547 ? 21.185 -10.963 -13.661 1.00 97.75 547 VAL A C 1
ATOM 3951 O O . VAL A 1 547 ? 22.121 -10.313 -13.191 1.00 97.75 547 VAL A O 1
ATOM 3954 N N . SER A 1 548 ? 20.017 -11.098 -13.038 1.00 97.94 548 SER A N 1
ATOM 3955 C CA . SER A 1 548 ? 19.759 -10.584 -11.693 1.00 97.94 548 SER A CA 1
ATOM 3956 C C . SER A 1 548 ? 19.238 -11.655 -10.735 1.00 97.94 548 SER A C 1
ATOM 3958 O O . SER A 1 548 ? 18.659 -12.666 -11.132 1.00 97.94 548 SER A O 1
ATOM 3960 N N . THR A 1 549 ? 19.478 -11.433 -9.443 1.00 93.94 549 THR A N 1
ATOM 3961 C CA . THR A 1 549 ? 18.882 -12.195 -8.336 1.00 93.94 549 THR A CA 1
ATOM 3962 C C . THR A 1 549 ? 18.345 -11.235 -7.275 1.00 93.94 549 THR A C 1
ATOM 3964 O O . THR A 1 549 ? 18.705 -10.058 -7.268 1.00 93.94 549 THR A O 1
ATOM 3967 N N . GLY A 1 550 ? 17.466 -11.714 -6.392 1.00 85.31 550 GLY A N 1
ATOM 3968 C CA . GLY A 1 550 ? 16.782 -10.886 -5.388 1.00 85.31 550 GLY A CA 1
ATOM 3969 C C . GLY A 1 550 ? 15.563 -10.154 -5.955 1.00 85.31 550 GLY A C 1
ATOM 3970 O O . GLY A 1 550 ? 14.470 -10.299 -5.418 1.00 85.31 550 GLY A O 1
ATOM 3971 N N . ALA A 1 551 ? 15.734 -9.463 -7.083 1.00 86.06 551 ALA A N 1
ATOM 3972 C CA . ALA A 1 551 ? 14.668 -8.810 -7.835 1.00 86.06 551 ALA A CA 1
ATOM 3973 C C . ALA A 1 551 ? 14.913 -8.872 -9.351 1.00 86.06 551 ALA A C 1
ATOM 3975 O O . ALA A 1 551 ? 16.058 -8.972 -9.813 1.00 86.06 551 ALA A O 1
ATOM 3976 N N . GLY A 1 552 ? 13.824 -8.782 -10.117 1.00 93.12 552 GLY A N 1
ATOM 3977 C CA . GLY A 1 552 ? 13.885 -8.604 -11.563 1.00 93.12 552 GLY A CA 1
ATOM 3978 C C . GLY A 1 552 ? 14.350 -7.196 -11.934 1.00 93.12 552 GLY A C 1
ATOM 3979 O O . GLY A 1 552 ? 14.121 -6.232 -11.207 1.00 93.12 552 GLY A O 1
ATOM 3980 N N . VAL A 1 553 ? 14.986 -7.067 -13.095 1.00 98.00 553 VAL A N 1
ATOM 3981 C CA . VAL A 1 553 ? 15.414 -5.779 -13.661 1.00 98.00 553 VAL A CA 1
ATOM 3982 C C . VAL A 1 553 ? 14.810 -5.576 -15.043 1.00 98.00 553 VAL A C 1
ATOM 3984 O O . VAL A 1 553 ? 14.289 -6.517 -15.631 1.00 98.00 553 VAL A O 1
ATOM 3987 N N . VAL A 1 554 ? 14.902 -4.366 -15.586 1.00 97.88 554 VAL A N 1
ATOM 3988 C CA . VAL A 1 554 ? 14.735 -4.104 -17.023 1.00 97.88 554 VAL A CA 1
ATOM 3989 C C . VAL A 1 554 ? 16.064 -3.650 -17.610 1.00 97.88 554 VAL A C 1
ATOM 3991 O O . VAL A 1 554 ? 16.825 -2.944 -16.939 1.00 97.88 554 VAL A O 1
ATOM 3994 N N . ALA A 1 555 ? 16.356 -4.071 -18.842 1.00 97.75 555 ALA A N 1
ATOM 3995 C CA . ALA A 1 555 ? 17.634 -3.798 -19.484 1.00 97.75 555 ALA A CA 1
ATOM 3996 C C . ALA A 1 555 ? 17.488 -3.336 -20.940 1.00 97.75 555 ALA A C 1
ATOM 3998 O O . ALA A 1 555 ? 16.765 -3.939 -21.733 1.00 97.75 555 ALA A O 1
ATOM 3999 N N . GLU A 1 556 ? 18.236 -2.293 -21.297 1.00 97.31 556 GLU A N 1
ATOM 4000 C CA . GLU A 1 556 ? 18.341 -1.756 -22.658 1.00 97.31 556 GLU A CA 1
ATOM 4001 C C . GLU A 1 556 ? 19.812 -1.491 -23.012 1.00 97.31 556 GLU A C 1
ATOM 4003 O O . GLU A 1 556 ? 20.697 -1.494 -22.145 1.00 97.31 556 GLU A O 1
ATOM 4008 N N . ARG A 1 557 ? 20.082 -1.279 -24.300 1.00 96.50 557 ARG A N 1
ATOM 4009 C CA . ARG A 1 557 ? 21.402 -0.919 -24.817 1.00 96.50 557 ARG A CA 1
ATOM 4010 C C . ARG A 1 557 ? 21.279 0.286 -25.721 1.00 96.50 557 ARG A C 1
ATOM 4012 O O . ARG A 1 557 ? 20.568 0.200 -26.713 1.00 96.50 557 ARG A O 1
ATOM 4019 N N . ALA A 1 558 ? 22.099 1.300 -25.463 1.00 96.38 558 ALA A N 1
ATOM 4020 C CA . ALA A 1 558 ? 22.284 2.438 -26.352 1.00 96.38 558 ALA A CA 1
ATOM 4021 C C . ALA A 1 558 ? 23.713 2.488 -26.902 1.00 96.38 558 ALA A C 1
ATOM 4023 O O . ALA A 1 558 ? 24.689 2.253 -26.184 1.00 96.38 558 ALA A O 1
ATOM 4024 N N . THR A 1 559 ? 23.848 2.833 -28.178 1.00 95.25 559 THR A N 1
ATOM 4025 C CA . THR A 1 559 ? 25.136 2.999 -28.853 1.00 95.25 559 THR A CA 1
ATOM 4026 C C . THR A 1 559 ? 25.178 4.341 -29.566 1.00 95.25 559 THR A C 1
ATOM 4028 O O . THR A 1 559 ? 24.335 4.635 -30.405 1.00 95.25 559 THR A O 1
ATOM 4031 N N . TYR A 1 560 ? 26.195 5.144 -29.270 1.00 94.62 560 TYR A N 1
ATOM 4032 C CA . TYR A 1 560 ? 26.466 6.412 -29.940 1.00 94.62 560 TYR A CA 1
ATOM 4033 C C . TYR A 1 560 ? 27.590 6.239 -30.950 1.00 94.62 560 TYR A C 1
ATOM 4035 O O . TYR A 1 560 ? 28.598 5.589 -30.670 1.00 94.62 560 TYR A O 1
ATOM 4043 N N . VAL A 1 561 ? 27.426 6.846 -32.121 1.00 92.56 561 VAL A N 1
ATOM 4044 C CA . VAL A 1 561 ? 28.376 6.754 -33.229 1.00 92.56 561 VAL A CA 1
ATOM 4045 C C . VAL A 1 561 ? 28.866 8.151 -33.583 1.00 92.56 561 VAL A C 1
ATOM 4047 O O . VAL A 1 561 ? 28.069 9.061 -33.819 1.00 92.56 561 VAL A O 1
ATOM 4050 N N . SER A 1 562 ? 30.184 8.337 -33.622 1.00 87.06 562 SER A N 1
ATOM 4051 C CA . SER A 1 562 ? 30.824 9.630 -33.874 1.00 87.06 562 SER A CA 1
ATOM 4052 C C . SER A 1 562 ? 32.086 9.504 -34.734 1.00 87.06 562 SER A C 1
ATOM 4054 O O . SER A 1 562 ? 33.184 9.862 -34.307 1.00 87.06 562 SER A O 1
ATOM 4056 N N . GLY A 1 563 ? 31.934 8.987 -35.951 1.00 78.56 563 GLY A N 1
ATOM 4057 C CA . GLY A 1 563 ? 32.987 8.928 -36.967 1.00 78.56 563 GLY A CA 1
ATOM 4058 C C . GLY A 1 563 ? 32.825 9.983 -38.067 1.00 78.56 563 GLY A C 1
ATOM 4059 O O . GLY A 1 563 ? 31.773 10.605 -38.209 1.00 78.56 563 GLY A O 1
ATOM 4060 N N . ASP A 1 564 ? 33.859 10.144 -38.897 1.00 70.69 564 ASP A N 1
ATOM 4061 C CA . ASP A 1 564 ? 33.897 11.139 -39.986 1.00 70.69 564 ASP A CA 1
ATOM 4062 C C . ASP A 1 564 ? 32.797 10.937 -41.043 1.00 70.69 564 ASP A C 1
ATOM 4064 O O . ASP A 1 564 ? 32.369 11.890 -41.691 1.00 70.69 564 ASP A O 1
ATOM 4068 N N . LEU A 1 565 ? 32.321 9.697 -41.202 1.00 66.56 565 LEU A N 1
ATOM 4069 C CA . LEU A 1 565 ? 31.284 9.319 -42.169 1.00 66.56 565 LEU A CA 1
ATOM 4070 C C . LEU A 1 565 ? 29.952 8.914 -41.519 1.00 66.56 565 LEU A C 1
ATOM 4072 O O . LEU A 1 565 ? 28.964 8.755 -42.228 1.00 66.56 565 LEU A O 1
ATOM 4076 N N . ARG A 1 566 ? 29.916 8.707 -40.194 1.00 75.44 566 ARG A N 1
ATOM 4077 C CA . ARG A 1 566 ? 28.754 8.159 -39.473 1.00 75.44 566 ARG A CA 1
ATOM 4078 C C . ARG A 1 566 ? 28.565 8.895 -38.155 1.00 75.44 566 ARG A C 1
ATOM 4080 O O . ARG A 1 566 ? 29.465 8.908 -37.319 1.00 75.44 566 ARG A O 1
ATOM 4087 N N . ARG A 1 567 ? 27.391 9.489 -37.963 1.00 87.69 567 ARG A N 1
ATOM 4088 C CA . ARG A 1 567 ? 27.011 10.159 -36.719 1.00 87.69 567 ARG A CA 1
ATOM 4089 C C . ARG A 1 567 ? 25.566 9.827 -36.386 1.00 87.69 567 ARG A C 1
ATOM 4091 O O . ARG A 1 567 ? 24.705 10.003 -37.241 1.00 87.69 567 ARG A O 1
ATOM 4098 N N . GLY A 1 568 ? 25.311 9.377 -35.166 1.00 90.88 568 GLY A N 1
ATOM 4099 C CA . GLY A 1 568 ? 23.965 9.036 -34.726 1.00 90.88 568 GLY A CA 1
ATOM 4100 C C . GLY A 1 568 ? 23.961 8.267 -33.417 1.00 90.88 568 GLY A C 1
ATOM 4101 O O . GLY A 1 568 ? 24.984 8.168 -32.738 1.00 90.88 568 GLY A O 1
ATOM 4102 N N . ALA A 1 569 ? 22.799 7.722 -33.081 1.00 93.25 569 ALA A N 1
ATOM 4103 C CA . ALA A 1 569 ? 22.626 6.833 -31.950 1.00 93.25 569 ALA A CA 1
ATOM 4104 C C . ALA A 1 569 ? 21.635 5.722 -32.313 1.00 93.25 569 ALA A C 1
ATOM 4106 O O . ALA A 1 569 ? 20.733 5.945 -33.120 1.00 93.25 569 ALA A O 1
ATOM 4107 N N . THR A 1 570 ? 21.809 4.546 -31.727 1.00 92.19 570 THR A N 1
ATOM 4108 C CA . THR A 1 570 ? 20.868 3.426 -31.802 1.00 92.19 570 THR A CA 1
ATOM 4109 C C . THR A 1 570 ? 20.555 2.946 -30.398 1.00 92.19 570 THR A C 1
ATOM 4111 O O . THR A 1 570 ? 21.363 3.114 -29.485 1.00 92.19 570 THR A O 1
ATOM 4114 N N . ASP A 1 571 ? 19.375 2.367 -30.226 1.00 93.94 571 ASP A N 1
ATOM 4115 C CA . ASP A 1 571 ? 18.933 1.799 -28.961 1.00 93.94 571 ASP A CA 1
ATOM 4116 C C . ASP A 1 571 ? 18.064 0.574 -29.215 1.00 93.94 571 ASP A C 1
ATOM 4118 O O . ASP A 1 571 ? 17.441 0.453 -30.272 1.00 93.94 571 ASP A O 1
ATOM 4122 N N . SER A 1 572 ? 18.068 -0.352 -28.264 1.00 92.31 572 SER A N 1
ATOM 4123 C CA . SER A 1 572 ? 17.166 -1.495 -28.270 1.00 92.31 572 SER A CA 1
ATOM 4124 C C . SER A 1 572 ? 16.978 -2.018 -26.857 1.00 92.31 572 SER A C 1
ATOM 4126 O O . SER A 1 572 ? 17.972 -2.262 -26.155 1.00 92.31 572 SER A O 1
ATOM 4128 N N . PRO A 1 573 ? 15.733 -2.331 -26.477 1.00 93.56 573 PRO A N 1
ATOM 4129 C CA . PRO A 1 573 ? 15.489 -3.196 -25.347 1.00 93.56 573 PRO A CA 1
ATOM 4130 C C . PRO A 1 573 ? 16.074 -4.583 -25.533 1.00 93.56 573 PRO A C 1
ATOM 4132 O O . PRO A 1 573 ? 16.208 -5.079 -26.657 1.00 93.56 573 PRO A O 1
ATOM 4135 N N . GLY A 1 574 ? 16.458 -5.189 -24.411 1.00 94.12 574 GLY A N 1
ATOM 4136 C CA . GLY A 1 574 ? 16.798 -6.599 -24.378 1.00 94.12 574 GLY A CA 1
ATOM 4137 C C . GLY A 1 574 ? 15.553 -7.473 -24.504 1.00 94.12 574 GLY A C 1
ATOM 4138 O O . GLY A 1 574 ? 14.422 -7.016 -24.345 1.00 94.12 574 GLY A O 1
ATOM 4139 N N . THR A 1 575 ? 15.774 -8.763 -24.730 1.00 93.56 575 THR A N 1
ATOM 4140 C CA . THR A 1 575 ? 14.727 -9.788 -24.633 1.00 93.56 575 THR A CA 1
ATOM 4141 C C . THR A 1 575 ? 14.946 -10.654 -23.392 1.00 93.56 575 THR A C 1
ATOM 4143 O O . THR A 1 575 ? 16.099 -10.998 -23.115 1.00 93.56 575 THR A O 1
ATOM 4146 N N . PRO A 1 576 ? 13.892 -11.053 -22.657 1.00 93.38 576 PRO A N 1
ATOM 4147 C CA . PRO A 1 576 ? 14.041 -11.901 -21.477 1.00 93.38 576 PRO A CA 1
ATOM 4148 C C . PRO A 1 576 ? 14.337 -13.375 -21.806 1.00 93.38 576 PRO A C 1
ATOM 4150 O O . PRO A 1 576 ? 14.669 -14.166 -20.926 1.00 93.38 576 PRO A O 1
ATOM 4153 N N . ALA A 1 577 ? 14.205 -13.767 -23.075 1.00 90.00 577 ALA A N 1
ATOM 4154 C CA . ALA A 1 577 ? 14.479 -15.119 -23.543 1.00 90.00 577 ALA A CA 1
ATOM 4155 C C . ALA A 1 577 ? 14.978 -15.117 -24.992 1.00 90.00 577 ALA A C 1
ATOM 4157 O O . ALA A 1 577 ? 14.627 -14.247 -25.795 1.00 90.00 577 ALA A O 1
ATOM 4158 N N . GLY A 1 578 ? 15.776 -16.128 -25.337 1.00 86.06 578 GLY A N 1
ATOM 4159 C CA . GLY A 1 578 ? 16.062 -16.453 -26.730 1.00 86.06 578 GLY A CA 1
ATOM 4160 C C . GLY A 1 578 ? 14.825 -17.015 -27.441 1.00 86.06 578 GLY A C 1
ATOM 4161 O O . GLY A 1 578 ? 13.914 -17.548 -26.809 1.00 86.06 578 GLY A O 1
ATOM 4162 N N . SER A 1 579 ? 14.816 -16.922 -28.767 1.00 89.50 579 SER A N 1
ATOM 4163 C CA . SER A 1 579 ? 13.802 -17.527 -29.637 1.00 89.50 579 SER A CA 1
ATOM 4164 C C . SER A 1 579 ? 14.482 -18.128 -30.862 1.00 89.50 579 SER A C 1
ATOM 4166 O O . SER A 1 579 ? 15.531 -17.639 -31.287 1.00 89.50 579 SER A O 1
ATOM 4168 N N . ASN A 1 580 ? 13.869 -19.172 -31.422 1.00 89.12 580 ASN A N 1
ATOM 4169 C CA . ASN A 1 580 ? 14.291 -19.763 -32.693 1.00 89.12 580 ASN A CA 1
ATOM 4170 C C . ASN A 1 580 ? 13.862 -18.909 -33.894 1.00 89.12 580 ASN A C 1
ATOM 4172 O O . ASN A 1 580 ? 14.491 -18.984 -34.943 1.00 89.12 580 ASN A O 1
ATOM 4176 N N . ASP A 1 581 ? 12.828 -18.083 -33.719 1.00 91.31 581 ASP A N 1
ATOM 4177 C CA . ASP A 1 581 ? 12.268 -17.229 -34.761 1.00 91.31 581 ASP A CA 1
ATOM 4178 C C . ASP A 1 581 ? 12.225 -15.771 -34.288 1.00 91.31 581 ASP A C 1
ATOM 4180 O O . ASP A 1 581 ? 11.733 -15.473 -33.194 1.00 91.31 581 ASP A O 1
ATOM 4184 N N . TRP A 1 582 ? 12.723 -14.867 -35.135 1.00 90.75 582 TRP A N 1
ATOM 4185 C CA . TRP A 1 582 ? 12.748 -13.421 -34.913 1.00 90.75 582 TRP A CA 1
ATOM 4186 C C . TRP A 1 582 ? 12.311 -12.682 -36.175 1.00 90.75 582 TRP A C 1
ATOM 4188 O O . TRP A 1 582 ? 12.738 -13.015 -37.280 1.00 90.75 582 TRP A O 1
ATOM 4198 N N . PHE A 1 583 ? 11.494 -11.644 -35.999 1.00 90.88 583 PHE A N 1
ATOM 4199 C CA . PHE A 1 583 ? 11.028 -10.780 -37.081 1.00 90.88 583 PHE A CA 1
ATOM 4200 C C . PHE A 1 583 ? 11.494 -9.349 -36.827 1.00 90.88 583 PHE A C 1
ATOM 4202 O O . PHE A 1 583 ? 11.274 -8.803 -35.748 1.00 90.88 583 PHE A O 1
ATOM 4209 N N . LEU A 1 584 ? 12.124 -8.744 -37.832 1.00 89.56 584 LEU A N 1
ATOM 4210 C CA . LEU A 1 584 ? 12.613 -7.368 -37.801 1.00 89.56 584 LEU A CA 1
ATOM 4211 C C . LEU A 1 584 ? 11.862 -6.579 -38.875 1.00 89.56 584 LEU A C 1
ATOM 4213 O O . LEU A 1 584 ? 11.864 -6.967 -40.042 1.00 89.56 584 LEU A O 1
ATOM 4217 N N . ALA A 1 585 ? 11.162 -5.521 -38.463 1.00 88.00 585 ALA A N 1
ATOM 4218 C CA . ALA A 1 585 ? 10.219 -4.808 -39.328 1.00 88.00 585 ALA A CA 1
ATOM 4219 C C . ALA A 1 585 ? 10.864 -3.712 -40.195 1.00 88.00 585 ALA A C 1
ATOM 4221 O O . ALA A 1 585 ? 10.261 -3.284 -41.176 1.00 88.00 585 ALA A O 1
ATOM 4222 N N . GLU A 1 586 ? 12.061 -3.247 -39.838 1.00 82.50 586 GLU A N 1
ATOM 4223 C CA . GLU A 1 586 ? 12.765 -2.158 -40.520 1.00 82.50 586 GLU A CA 1
ATOM 4224 C C . GLU A 1 586 ? 14.081 -2.664 -41.127 1.00 82.50 586 GLU A C 1
ATOM 4226 O O . GLU A 1 586 ? 14.717 -3.579 -40.600 1.00 82.50 586 GLU A O 1
ATOM 4231 N N . GLY A 1 587 ? 14.463 -2.081 -42.263 1.00 84.81 587 GLY A N 1
ATOM 4232 C CA . GLY A 1 587 ? 15.759 -2.287 -42.892 1.00 84.81 587 GLY A CA 1
ATOM 4233 C C . GLY A 1 587 ? 15.813 -1.614 -44.262 1.00 84.81 587 GLY A C 1
ATOM 4234 O O . GLY A 1 587 ? 14.963 -1.856 -45.120 1.00 84.81 587 GLY A O 1
ATOM 4235 N N . SER A 1 588 ? 16.834 -0.791 -44.498 1.00 86.00 588 SER A N 1
ATOM 4236 C CA . SER A 1 588 ? 17.091 -0.139 -45.784 1.00 86.00 588 SER A CA 1
ATOM 4237 C C . SER A 1 588 ? 18.566 -0.241 -46.141 1.00 86.00 588 SER A C 1
ATOM 4239 O O . SER A 1 588 ? 19.444 0.150 -45.382 1.00 86.00 588 SER A O 1
ATOM 4241 N N . THR A 1 589 ? 18.848 -0.715 -47.349 1.00 87.69 589 THR A N 1
ATOM 4242 C CA . THR A 1 589 ? 20.202 -0.728 -47.930 1.00 87.69 589 THR A CA 1
ATOM 4243 C C . THR A 1 589 ? 20.330 0.245 -49.104 1.00 87.69 589 THR A C 1
ATOM 4245 O O . THR A 1 589 ? 21.265 0.163 -49.902 1.00 87.69 589 THR A O 1
ATOM 4248 N N . GLY A 1 590 ? 19.369 1.168 -49.242 1.00 87.69 590 GLY A N 1
ATOM 4249 C CA . GLY A 1 590 ? 19.392 2.214 -50.263 1.00 87.69 590 GLY A CA 1
ATOM 4250 C C . GLY A 1 590 ? 20.493 3.260 -50.024 1.00 87.69 590 GLY A C 1
ATOM 4251 O O . GLY A 1 590 ? 21.116 3.283 -48.962 1.00 87.69 590 GLY A O 1
ATOM 4252 N N . PRO A 1 591 ? 20.741 4.171 -50.989 1.00 88.31 591 PRO A N 1
ATOM 4253 C CA . PRO A 1 591 ? 21.770 5.200 -50.851 1.00 88.31 591 PRO A CA 1
ATOM 4254 C C . PRO A 1 591 ? 21.627 6.008 -49.552 1.00 88.31 591 PRO A C 1
ATOM 4256 O O . PRO A 1 591 ? 20.597 6.638 -49.322 1.00 88.31 591 PRO A O 1
ATOM 4259 N N . GLY A 1 592 ? 22.679 6.004 -48.728 1.00 82.25 592 GLY A N 1
ATOM 4260 C CA . GLY A 1 592 ? 22.712 6.687 -47.430 1.00 82.25 592 GLY A CA 1
ATOM 4261 C C . GLY A 1 592 ? 22.360 5.812 -46.221 1.00 82.25 592 GLY A C 1
ATOM 4262 O O . GLY A 1 592 ? 22.480 6.302 -45.102 1.00 82.25 592 GLY A O 1
ATOM 4263 N N . PHE A 1 593 ? 21.986 4.544 -46.426 1.00 83.12 593 PHE A N 1
ATOM 4264 C CA . PHE A 1 593 ? 21.672 3.598 -45.356 1.00 83.12 593 PHE A CA 1
ATOM 4265 C C . PHE A 1 593 ? 22.604 2.382 -45.370 1.00 83.12 593 PHE A C 1
ATOM 4267 O O . PHE A 1 593 ? 22.954 1.849 -46.423 1.00 83.12 593 PHE A O 1
ATOM 4274 N N . GLU A 1 594 ? 22.970 1.930 -44.175 1.00 81.44 594 GLU A N 1
ATOM 4275 C CA . GLU A 1 594 ? 23.574 0.626 -43.919 1.00 81.44 594 GLU A CA 1
ATOM 4276 C C . GLU A 1 594 ? 22.701 -0.065 -42.869 1.00 81.44 594 GLU A C 1
ATOM 4278 O O . GLU A 1 594 ? 22.400 0.524 -41.831 1.00 81.44 594 GLU A O 1
ATOM 4283 N N . THR A 1 595 ? 22.286 -1.301 -43.140 1.00 86.38 595 THR A N 1
ATOM 4284 C CA . THR A 1 595 ? 21.544 -2.127 -42.182 1.00 86.38 595 THR A CA 1
ATOM 4285 C C . THR A 1 595 ? 22.401 -3.318 -41.791 1.00 86.38 595 THR A C 1
ATOM 4287 O O . THR A 1 595 ? 22.913 -4.033 -42.656 1.00 86.38 595 THR A O 1
ATOM 4290 N N . TRP A 1 596 ? 22.518 -3.551 -40.486 1.00 85.12 596 TRP A N 1
ATOM 4291 C CA . TRP A 1 596 ? 23.141 -4.742 -39.926 1.00 85.12 596 TRP A CA 1
ATOM 4292 C C . TRP A 1 596 ? 22.088 -5.579 -39.218 1.00 85.12 596 TRP A C 1
ATOM 4294 O O . TRP A 1 596 ? 21.321 -5.067 -38.409 1.00 85.12 596 TRP A O 1
ATOM 4304 N N . ILE A 1 597 ? 22.077 -6.875 -39.517 1.00 88.44 597 ILE A N 1
ATOM 4305 C CA . ILE A 1 597 ? 21.311 -7.855 -38.752 1.00 88.44 597 ILE A CA 1
ATOM 4306 C C . ILE A 1 597 ? 22.268 -8.469 -37.744 1.00 88.44 597 ILE A C 1
ATOM 4308 O O . ILE A 1 597 ? 23.290 -9.044 -38.123 1.00 88.44 597 ILE A O 1
ATOM 4312 N N . LEU A 1 598 ? 21.953 -8.302 -36.465 1.00 87.06 598 LEU A N 1
ATOM 4313 C CA . LEU A 1 598 ? 22.843 -8.657 -35.371 1.00 87.06 598 LEU A CA 1
ATOM 4314 C C . LEU A 1 598 ? 22.268 -9.837 -34.609 1.00 87.06 598 LEU A C 1
ATOM 4316 O O . LEU A 1 598 ? 21.122 -9.820 -34.162 1.00 87.06 598 LEU A O 1
ATOM 4320 N N . VAL A 1 599 ? 23.085 -10.879 -34.504 1.00 87.94 599 VAL A N 1
ATOM 4321 C CA . VAL A 1 599 ? 22.702 -12.159 -33.925 1.00 87.94 599 VAL A CA 1
ATOM 4322 C C . VAL A 1 599 ? 23.757 -12.542 -32.905 1.00 87.94 599 VAL A C 1
ATOM 4324 O O . VAL A 1 599 ? 24.947 -12.570 -33.217 1.00 87.94 599 VAL A O 1
ATOM 4327 N N . ALA A 1 600 ? 23.311 -12.852 -31.693 1.00 86.62 600 ALA A N 1
ATOM 4328 C CA . ALA A 1 600 ? 24.158 -13.410 -30.656 1.00 86.62 600 ALA A CA 1
ATOM 4329 C C . ALA A 1 600 ? 23.686 -14.828 -30.344 1.00 86.62 600 ALA A C 1
ATOM 4331 O O . ALA A 1 600 ? 22.486 -15.079 -30.237 1.00 86.62 600 ALA A O 1
ATOM 4332 N N . ASN A 1 601 ? 24.640 -15.738 -30.176 1.00 86.81 601 ASN A N 1
ATOM 4333 C CA . ASN A 1 601 ? 24.386 -17.042 -29.590 1.00 86.81 601 ASN A CA 1
ATOM 4334 C C . ASN A 1 601 ? 24.812 -16.992 -28.116 1.00 86.81 601 ASN A C 1
ATOM 4336 O O . ASN A 1 601 ? 26.015 -17.000 -27.845 1.00 86.81 601 ASN A O 1
ATOM 4340 N N . PRO A 1 602 ? 23.868 -16.893 -27.167 1.00 81.06 602 PRO A N 1
ATOM 4341 C CA . PRO A 1 602 ? 24.202 -16.850 -25.750 1.00 81.06 602 PRO A CA 1
ATOM 4342 C C . PRO A 1 602 ? 24.507 -18.234 -25.154 1.00 81.06 602 PRO A C 1
ATOM 4344 O O . PRO A 1 602 ? 24.852 -18.311 -23.973 1.00 81.06 602 PRO A O 1
ATOM 4347 N N . ASP A 1 603 ? 24.356 -19.315 -25.927 1.00 82.19 603 ASP A N 1
ATOM 4348 C CA . ASP A 1 603 ? 24.608 -20.686 -25.487 1.00 82.19 603 ASP A CA 1
ATOM 4349 C C . ASP A 1 603 ? 26.041 -21.140 -25.826 1.00 82.19 603 ASP A C 1
ATOM 4351 O O . ASP A 1 603 ? 26.751 -20.584 -26.664 1.00 82.19 603 ASP A O 1
ATOM 4355 N N . THR A 1 604 ? 26.467 -22.200 -25.154 1.00 82.69 604 THR A N 1
ATOM 4356 C CA . THR A 1 604 ? 27.720 -22.926 -25.370 1.00 82.69 604 THR A CA 1
ATOM 4357 C C . THR A 1 604 ? 27.672 -23.879 -26.567 1.00 82.69 604 THR A C 1
ATOM 4359 O O . THR A 1 604 ? 28.712 -24.381 -26.995 1.00 82.69 604 THR A O 1
ATOM 4362 N N . ILE A 1 605 ? 26.480 -24.136 -27.111 1.00 87.06 605 ILE A N 1
ATOM 4363 C CA . ILE A 1 605 ? 26.260 -24.996 -28.278 1.00 87.06 605 ILE A CA 1
ATOM 4364 C C . ILE A 1 605 ? 26.182 -24.127 -29.531 1.00 87.06 605 ILE A C 1
ATOM 4366 O O . ILE A 1 605 ? 25.524 -23.093 -29.527 1.00 87.06 605 ILE A O 1
ATOM 4370 N N . THR A 1 606 ? 26.833 -24.546 -30.618 1.00 87.75 606 THR A N 1
ATOM 4371 C CA . THR A 1 606 ? 26.754 -23.862 -31.917 1.00 87.75 606 THR A CA 1
ATOM 4372 C C . THR A 1 606 ? 25.305 -23.734 -32.395 1.00 87.75 606 THR A C 1
ATOM 4374 O O . THR A 1 606 ? 24.592 -24.731 -32.472 1.00 87.75 606 THR A O 1
ATOM 4377 N N . ALA A 1 607 ? 24.902 -22.513 -32.753 1.00 87.88 607 ALA A N 1
ATOM 4378 C CA . ALA A 1 607 ? 23.615 -22.219 -33.370 1.00 87.88 607 ALA A CA 1
ATOM 4379 C C . ALA A 1 607 ? 23.788 -21.975 -34.876 1.00 87.88 607 ALA A C 1
ATOM 4381 O O . ALA A 1 607 ? 24.600 -21.141 -35.283 1.00 87.88 607 ALA A O 1
ATOM 4382 N N . ASP A 1 608 ? 22.997 -22.674 -35.689 1.00 91.25 608 ASP A N 1
ATOM 4383 C CA . ASP A 1 608 ? 22.904 -22.444 -37.130 1.00 91.25 608 ASP A CA 1
ATOM 4384 C C . ASP A 1 608 ? 21.761 -21.463 -37.420 1.00 91.25 608 ASP A C 1
ATOM 4386 O O . ASP A 1 608 ? 20.616 -21.697 -37.033 1.00 91.25 608 ASP A O 1
ATOM 4390 N N . VAL A 1 609 ? 22.061 -20.354 -38.103 1.00 91.00 609 VAL A N 1
ATOM 4391 C CA . VAL A 1 609 ? 21.114 -19.247 -38.319 1.00 91.00 609 VAL A CA 1
ATOM 4392 C C . VAL A 1 609 ? 20.821 -19.082 -39.805 1.00 91.00 609 VAL A C 1
ATOM 4394 O O . VAL A 1 609 ? 21.734 -18.993 -40.623 1.00 91.00 609 VAL A O 1
ATOM 4397 N N . THR A 1 610 ? 19.537 -18.990 -40.154 1.00 93.75 610 THR A N 1
ATOM 4398 C CA . THR A 1 610 ? 19.084 -18.634 -41.506 1.00 93.75 610 THR A CA 1
ATOM 4399 C C . THR A 1 610 ? 18.421 -17.263 -41.475 1.00 93.75 610 THR A C 1
ATOM 4401 O O . THR A 1 610 ? 17.539 -17.024 -40.657 1.00 93.75 610 THR A O 1
ATOM 4404 N N . VAL A 1 611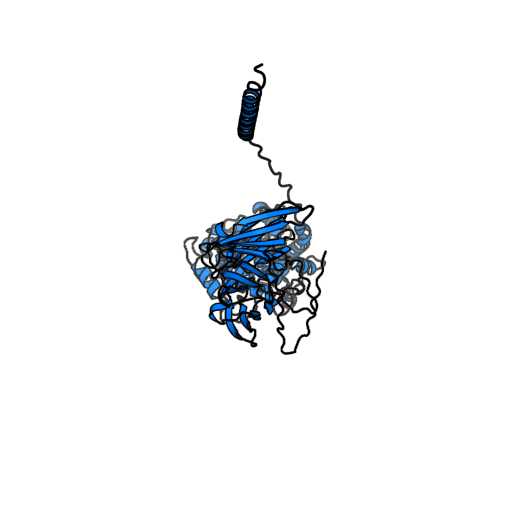 ? 18.825 -16.370 -42.381 1.00 92.00 611 VAL A N 1
ATOM 4405 C CA . VAL A 1 611 ? 18.241 -15.028 -42.515 1.00 92.00 611 VAL A CA 1
ATOM 4406 C C . VAL A 1 611 ? 17.461 -14.952 -43.824 1.00 92.00 611 VAL A C 1
ATOM 4408 O O . VAL A 1 611 ? 18.012 -15.200 -44.897 1.00 92.00 611 VAL A O 1
ATOM 4411 N N . GLY A 1 612 ? 16.175 -14.612 -43.733 1.00 90.81 612 GLY A N 1
ATOM 4412 C CA . GLY A 1 612 ? 15.305 -14.345 -44.876 1.00 90.81 612 GLY A CA 1
ATOM 4413 C C . GLY A 1 612 ? 14.907 -12.872 -44.925 1.00 90.81 612 GLY A C 1
ATOM 4414 O O . GLY A 1 612 ? 14.628 -12.275 -43.890 1.00 90.81 612 GLY A O 1
ATOM 4415 N N . PHE A 1 613 ? 14.859 -12.292 -46.125 1.00 89.12 613 PHE A N 1
ATOM 4416 C CA . PHE A 1 613 ? 14.446 -10.902 -46.327 1.00 89.12 613 PHE A CA 1
ATOM 4417 C C . PHE A 1 613 ? 13.065 -10.849 -46.975 1.00 89.12 613 PHE A C 1
ATOM 4419 O O . PHE A 1 613 ? 12.847 -11.433 -48.038 1.00 89.12 613 PHE A O 1
ATOM 4426 N N . ILE A 1 614 ? 12.143 -10.121 -46.347 1.00 85.31 614 ILE A N 1
ATOM 4427 C CA . ILE A 1 614 ? 10.845 -9.791 -46.934 1.00 85.31 614 ILE A CA 1
ATOM 4428 C C . ILE A 1 614 ? 11.037 -8.487 -47.710 1.00 85.31 614 ILE A C 1
ATOM 4430 O O . ILE A 1 614 ? 11.315 -7.447 -47.119 1.00 85.31 614 ILE A O 1
ATOM 4434 N N . THR A 1 615 ? 10.945 -8.555 -49.038 1.00 81.56 615 THR A N 1
ATOM 4435 C CA . THR A 1 615 ? 11.069 -7.385 -49.926 1.00 81.56 615 THR A CA 1
ATOM 4436 C C . THR A 1 615 ? 9.718 -7.068 -50.561 1.00 81.56 615 THR A C 1
ATOM 4438 O O . THR A 1 615 ? 8.908 -7.976 -50.763 1.00 81.56 615 THR A O 1
ATOM 4441 N N . GLY A 1 616 ? 9.459 -5.778 -50.788 1.00 68.38 616 GLY A N 1
ATOM 4442 C CA . GLY A 1 616 ? 8.223 -5.267 -51.390 1.00 68.38 616 GLY A CA 1
ATOM 4443 C C . GLY A 1 616 ? 8.236 -5.239 -52.909 1.00 68.38 616 GLY A C 1
ATOM 4444 O O . GLY A 1 616 ? 9.344 -5.223 -53.494 1.00 68.38 616 GLY A O 1
#

pLDDT: mean 89.03, std 15.56, range [25.88, 98.88]

Foldseek 3Di:
DDDDPVPPVVVVVVVVVVVVVVVVVVVVVVVVPPDDDPPPPPPVFDPFDPLLVLLVLLLVLQLVCQDQQQAFPQVPDQLPARLLSLLLQLLSQDRHLAQDLCSSQVSQVCRAVVRPHDTSLSSVQVVLVVLDQLLSLLSCLQRPQVSNVHDLCFRDPVPPDPGGHNSCVNNPHDQPDLDQDRPWLNSLLSSLLSSCVRPVAGRPNSLVLLLVLDAPQLAHDRRSHNPDDDLQLLRLLSSLLSCLSRVPDCPPSSNLSSLLSLLVQQDLQRFGDDPPDGFLLSLLSSLLSCQQAQEHQQDNQSSCQSPVVCVPPHHHRSLVVQSVQQDPSRHRDGPCCVVPDGSNSSSSNSCSSSVSPGPVHHDHHDFDFPAKWKFQDDALEPQKKKKKKKFAQAQQDWWKKWKWKAAQPAIWTPGIDTADHGGMDMGTCNVTDHHRGIMMMIGTRPDDMWMKMKMAGPDDLFGAIEMETTDRDFAQKWKFQDAALAPQKKKKKKKFAQGQWKKWKWKWKAAPVGTFDIDTDIDHHRHIDMDTCNVGDHGGGMIIMMGIDRGGMWMKMKMAGGDPLDGYMYIYTTDNDDDLDDDDDDDDPPPPDDDDDTDDDPDPDDDDDDDDDDDD

Sequence (616 aa):
MPGAALGLAAAERHMTALVERGRREVRMLRRILFFSVVFGILALPSPVSSASIQTQAAVDWIVAQQQNDGGFEMAGFPGFETPDAILAIAENAQTETAWSSTAARAAVEAIQFGGGGPSPLDAIDDLAESTPTAGLAAKLIVLNVLPLGLDANDFDPSGDSPDPTNLVLALDAGCGANTASFGFLADTLYAAMAKKLLCGSAPPAAVATIKAAQQSNGGWGWSGDPNGTDLDVDMTSLAIQALVAAGVDLSDTALVGGLEMLARGVKADGSWEAFGNSDPNSTSMGILALRAAGYDPADQCWRDLYAPERAGAGYGDPAAWLISQQQSGGRIASPSDGWGINTIATSQTVRALGAAWTPVVRNTAKACPVSTEFLAEGSTGPGFETWVLIANPSETETIVARTSFLTGAAPVSGGAVQIAPLSRCSIKVNDFVTDWNVSTRVDGLNGPVVAERAVYSTGAGRVGAHLGQGLGGPANDWFLTEGSTGPGFETWILVANPEALTAEVKVGLLTGSGPGPEIVFSLAPGTRRSVRVNDYVTDWGVSARVVSTGAGVVAERATYVSGDLRRGATDSPGTPAGSNDWFLAEGSTGPGFETWILVANPDTITADVTVGFITG